Protein AF-A0A7X9DUW6-F1 (afdb_monomer_lite)

pLDDT: mean 82.71, std 15.75, range [26.09, 98.31]

Sequence (695 aa):
MRAHLHKRGRRALSWASCCALLALVACGDELPPGLGTDLGFSAIVFAQRAAPTHAGDLSGAVRFFPGGNVVLLDPAAPAGRKISLTGMTAGDVQGLSVAPDGASVIAAVRTSPDDRFHLIEVRLEEEAGPCFLENGDLGPACRQLSFGPADDVEPFFLPDGRVAFTRLDPDGPMDARGRGLARRLWAVELDGTGAALLDVEPSHVLGASQLPDGRVFAVRWMEAGTGMVYRPVLLDPMGVAGVVADGPAASEDSVPLGPTQADDGRRVAACIPAFLAFGAGTACQRTSEGVWRGVVAGLPEGYGCSPEGRLRDPVPIKDGRLLAAYARVPNGCMNATDEALAKPVDFSLAVIDPASGERVPLGNTPGLADVVPWPVAPRSLLGPGVSLPPRPEGSCAEGGVLFEGFVGAKALTQGAVRLRVLAALSGGDAPWRVELGAASGAAICAGDSDGNGAPDTYEVPVYADGSFRFRAPADTPLRLQILDRYGAALAADPWWRGGPACSVRQCAGCHANDGQPSGLDGSQAYAAPEGRLDAPAAGRRSFDYVRDIQPILNRSCVASGCHDSATRAGAYVDLSGNLTGLDLTGVAAGISSRSYQTLLWVDALRDPQSGRVRQSRAAFVVPGWAARSRLMQKLGAPCRFDCAGQSAWAPWGMAGASRHPEDRGGAFSLSDDERQRILEWLETGAPFVKPGAAP

Structure (mmCIF, N/CA/C/O backbone):
data_AF-A0A7X9DUW6-F1
#
_entry.id   AF-A0A7X9DUW6-F1
#
loop_
_atom_site.group_PDB
_atom_site.id
_atom_site.type_symbol
_atom_site.label_atom_id
_atom_site.label_alt_id
_atom_site.label_comp_id
_atom_site.label_asym_id
_atom_site.label_entity_id
_atom_site.label_seq_id
_atom_site.pdbx_PDB_ins_code
_atom_site.Cartn_x
_atom_site.Cartn_y
_atom_site.Cartn_z
_atom_site.occupancy
_atom_site.B_iso_or_equiv
_atom_site.auth_seq_id
_atom_site.auth_comp_id
_atom_site.auth_asym_id
_atom_site.auth_atom_id
_atom_site.pdbx_PDB_model_num
ATOM 1 N N . MET A 1 1 ? -3.870 78.685 53.089 1.00 42.69 1 MET A N 1
ATOM 2 C CA . MET A 1 1 ? -4.503 77.613 52.292 1.00 42.69 1 MET A CA 1
ATOM 3 C C . MET A 1 1 ? -5.266 76.698 53.239 1.00 42.69 1 MET A C 1
ATOM 5 O O . MET A 1 1 ? -4.658 76.036 54.067 1.00 42.69 1 MET A O 1
ATOM 9 N N . ARG A 1 2 ? -6.598 76.801 53.211 1.00 28.58 2 ARG A N 1
ATOM 10 C CA . ARG A 1 2 ? -7.557 75.934 53.914 1.00 28.58 2 ARG A CA 1
ATOM 11 C C . ARG A 1 2 ? -7.892 74.727 53.024 1.00 28.58 2 ARG A C 1
ATOM 13 O O . ARG A 1 2 ? -7.766 74.854 51.811 1.00 28.58 2 ARG A O 1
ATOM 20 N N . ALA A 1 3 ? -8.442 73.687 53.665 1.00 28.67 3 ALA A N 1
ATOM 21 C CA . ALA A 1 3 ? -9.120 72.501 53.111 1.00 28.67 3 ALA A CA 1
ATOM 22 C C . ALA A 1 3 ? -8.196 71.387 52.574 1.00 28.67 3 ALA A C 1
ATOM 24 O O . ALA A 1 3 ? -7.234 71.677 51.883 1.00 28.67 3 ALA A O 1
ATOM 25 N N . HIS A 1 4 ? -8.419 70.088 52.804 1.00 28.94 4 HIS A N 1
ATOM 26 C CA . HIS A 1 4 ? -9.370 69.310 53.620 1.00 28.94 4 HIS A CA 1
ATOM 27 C C . HIS A 1 4 ? -8.830 67.849 53.635 1.00 28.94 4 HIS A C 1
ATOM 29 O O . HIS A 1 4 ? -8.313 67.409 52.619 1.00 28.94 4 HIS A O 1
ATOM 35 N N . LEU A 1 5 ? -8.714 67.188 54.805 1.00 30.42 5 LEU A N 1
ATOM 36 C CA . LEU A 1 5 ? -9.501 66.008 55.267 1.00 30.42 5 LEU A CA 1
ATOM 37 C C . LEU A 1 5 ? -9.269 64.686 54.470 1.00 30.42 5 LEU A C 1
ATOM 39 O O . LEU A 1 5 ? -9.183 64.712 53.261 1.00 30.42 5 LEU A O 1
ATOM 43 N N . HIS A 1 6 ? -9.190 63.472 55.040 1.00 29.69 6 HIS A N 1
ATOM 44 C CA . HIS A 1 6 ? -9.922 62.939 56.190 1.00 29.69 6 HIS A CA 1
ATOM 45 C C . HIS A 1 6 ? -9.263 61.704 56.857 1.00 29.69 6 HIS A C 1
ATOM 47 O O . HIS A 1 6 ? -8.521 60.929 56.264 1.00 29.69 6 HIS A O 1
ATOM 53 N N . LYS A 1 7 ? -9.640 61.562 58.132 1.00 29.70 7 LYS A N 1
ATOM 54 C CA . LYS A 1 7 ? -9.365 60.567 59.183 1.00 29.70 7 LYS A CA 1
ATOM 55 C C . LYS A 1 7 ? -9.496 59.077 58.806 1.00 29.70 7 LYS A C 1
ATOM 57 O O . LYS A 1 7 ? -10.471 58.664 58.189 1.00 29.70 7 LYS A O 1
ATOM 62 N N . ARG A 1 8 ? -8.597 58.261 59.379 1.00 28.80 8 ARG A N 1
ATOM 63 C CA . ARG A 1 8 ? -8.751 56.808 59.590 1.00 28.80 8 ARG A CA 1
ATOM 64 C C . ARG A 1 8 ? -9.785 56.530 60.689 1.00 28.80 8 ARG A C 1
ATOM 66 O O . ARG A 1 8 ? -9.639 57.026 61.804 1.00 28.80 8 ARG A O 1
ATOM 73 N N . GLY A 1 9 ? -10.782 55.700 60.389 1.00 29.12 9 GLY A N 1
ATOM 74 C CA . GLY A 1 9 ? -11.711 55.116 61.359 1.00 29.12 9 GLY A CA 1
ATOM 75 C C . GLY A 1 9 ? -11.615 53.592 61.333 1.00 29.12 9 GLY A C 1
ATOM 76 O O . GLY A 1 9 ? -11.762 52.982 60.279 1.00 29.12 9 GLY A O 1
ATOM 77 N N . ARG A 1 10 ? -11.355 52.982 62.494 1.00 33.84 10 ARG A N 1
ATOM 78 C CA . ARG A 1 10 ? -11.484 51.537 62.723 1.00 33.84 10 ARG A CA 1
ATOM 79 C C . ARG A 1 10 ? -12.972 51.177 62.775 1.00 33.84 10 ARG A C 1
ATOM 81 O O . ARG A 1 10 ? -13.705 51.775 63.559 1.00 33.84 10 ARG A O 1
ATOM 88 N N . ARG A 1 11 ? -13.401 50.177 62.003 1.00 28.94 11 ARG A N 1
ATOM 89 C CA . ARG A 1 11 ? -14.648 49.436 62.238 1.00 28.94 11 ARG A CA 1
ATOM 90 C C . ARG A 1 11 ? -14.378 47.944 62.093 1.00 28.94 11 ARG A C 1
ATOM 92 O O . ARG A 1 11 ? -13.804 47.509 61.101 1.00 28.94 11 ARG A O 1
ATOM 99 N N . ALA A 1 12 ? -14.772 47.207 63.125 1.00 34.91 12 ALA A N 1
ATOM 100 C CA . ALA A 1 12 ? -14.890 45.762 63.123 1.00 34.91 12 ALA A CA 1
ATOM 101 C C . ALA A 1 12 ? -15.954 45.347 62.097 1.00 34.91 12 ALA A C 1
ATOM 103 O O . ALA A 1 12 ? -17.032 45.942 62.066 1.00 34.91 12 ALA A O 1
ATOM 104 N N . LEU A 1 13 ? -15.645 44.351 61.265 1.00 29.98 13 LEU A N 1
ATOM 105 C CA . LEU A 1 13 ? -16.622 43.690 60.408 1.00 29.98 13 LEU A CA 1
ATOM 106 C C . LEU A 1 13 ? -16.935 42.311 60.989 1.00 29.98 13 LEU A C 1
ATOM 108 O O . LEU A 1 13 ? -16.104 41.407 60.954 1.00 29.98 13 LEU A O 1
ATOM 112 N N . SER A 1 14 ? -18.158 42.175 61.494 1.00 30.09 14 SER A N 1
ATOM 113 C CA . SER A 1 14 ? -18.871 40.908 61.604 1.00 30.09 14 SER A CA 1
ATOM 114 C C . SER A 1 14 ? -19.158 40.389 60.194 1.00 30.09 14 SER A C 1
ATOM 116 O O . SER A 1 14 ? -19.816 41.074 59.408 1.00 30.09 14 SER A O 1
ATOM 118 N N . TRP A 1 15 ? -18.658 39.201 59.867 1.00 28.78 15 TRP A N 1
ATOM 119 C CA . TRP A 1 15 ? -18.955 38.530 58.605 1.00 28.78 15 TRP A CA 1
ATOM 120 C C . TRP A 1 15 ? -20.340 37.892 58.692 1.00 28.78 15 TRP A C 1
ATOM 122 O O . TRP A 1 15 ? -20.533 36.865 59.336 1.00 28.78 15 TRP A O 1
ATOM 132 N N . ALA A 1 16 ? -21.308 38.565 58.076 1.00 29.28 16 ALA A N 1
ATOM 133 C CA . ALA A 1 16 ? -22.613 38.013 57.767 1.00 29.28 16 ALA A CA 1
ATOM 134 C C . ALA A 1 16 ? -22.521 37.164 56.493 1.00 29.28 16 ALA A C 1
ATOM 136 O O . ALA A 1 16 ? -21.813 37.508 55.545 1.00 29.28 16 ALA A O 1
ATOM 137 N N . SER A 1 17 ? -23.259 36.060 56.518 1.00 35.56 17 SER A N 1
ATOM 138 C CA . SER A 1 17 ? -23.488 35.092 55.456 1.00 35.56 17 SER A CA 1
ATOM 139 C C . SER A 1 17 ? -23.618 35.702 54.062 1.00 35.56 17 SER A C 1
ATOM 141 O O . SER A 1 17 ? -24.492 36.528 53.810 1.00 35.56 17 SER A O 1
ATOM 143 N N . CYS A 1 18 ? -22.826 35.184 53.128 1.00 26.09 18 CYS A N 1
ATOM 144 C CA . CYS A 1 18 ? -23.181 35.161 51.719 1.00 26.09 18 CYS A CA 1
ATOM 145 C C . CYS A 1 18 ? -22.882 33.745 51.219 1.00 26.09 18 CYS A C 1
ATOM 147 O O . CYS A 1 18 ? -21.739 33.398 50.926 1.00 26.09 18 CYS A O 1
ATOM 149 N N . CYS A 1 19 ? -23.910 32.895 51.238 1.00 28.91 19 CYS A N 1
ATOM 150 C CA . CYS A 1 19 ? -23.903 31.589 50.596 1.00 28.91 19 CYS A CA 1
ATOM 151 C C . CYS A 1 19 ? -23.714 31.797 49.089 1.00 28.91 19 CYS A C 1
ATOM 153 O O . CYS A 1 19 ? -24.677 32.033 48.364 1.00 28.91 19 CYS A O 1
ATOM 155 N N . ALA A 1 20 ? -22.472 31.724 48.618 1.00 31.72 20 ALA A N 1
ATOM 156 C CA . ALA A 1 20 ? -22.209 31.451 47.218 1.00 31.72 20 ALA A CA 1
ATOM 157 C C . ALA A 1 20 ? -22.581 29.983 46.977 1.00 31.72 20 ALA A C 1
ATOM 159 O O . ALA A 1 20 ? -21.947 29.081 47.527 1.00 31.72 20 ALA A O 1
ATOM 160 N N . LEU A 1 21 ? -23.641 29.757 46.198 1.00 30.47 21 LEU A N 1
ATOM 161 C CA . LEU A 1 21 ? -23.933 28.463 45.593 1.00 30.47 21 LEU A CA 1
ATOM 162 C C . LEU A 1 21 ? -22.735 28.062 44.720 1.00 30.47 21 LEU A C 1
ATOM 164 O O . LEU A 1 21 ? -22.647 28.418 43.548 1.00 30.47 21 LEU A O 1
ATOM 168 N N . LEU A 1 22 ? -21.804 27.316 45.308 1.00 29.83 22 LEU A N 1
ATOM 169 C CA . LEU A 1 22 ? -20.988 26.359 44.581 1.00 29.83 22 LEU A CA 1
ATOM 170 C C . LEU A 1 22 ? -21.958 25.295 44.071 1.00 29.83 22 LEU A C 1
ATOM 172 O O . LEU A 1 22 ? -22.333 24.382 44.805 1.00 29.83 22 LEU A O 1
ATOM 176 N N . ALA A 1 23 ? -22.401 25.441 42.824 1.00 28.69 23 ALA A N 1
ATOM 177 C CA . ALA A 1 23 ? -22.890 24.307 42.064 1.00 28.69 23 ALA A CA 1
ATOM 178 C C . ALA A 1 23 ? -21.701 23.352 41.902 1.00 28.69 23 ALA A C 1
ATOM 180 O O . ALA A 1 23 ? -20.909 23.459 40.969 1.00 28.69 23 ALA A O 1
ATOM 181 N N . LEU A 1 24 ? -21.532 22.469 42.886 1.00 28.11 24 LEU A N 1
ATOM 182 C CA . LEU A 1 24 ? -20.860 21.198 42.696 1.00 28.11 24 LEU A CA 1
ATOM 183 C C . LEU A 1 24 ? -21.586 20.539 41.526 1.00 28.11 24 LEU A C 1
ATOM 185 O O . LEU A 1 24 ? -22.710 20.064 41.682 1.00 28.11 24 LEU A O 1
ATOM 189 N N . VAL A 1 25 ? -20.978 20.576 40.342 1.00 33.59 25 VAL A N 1
ATOM 190 C CA . VAL A 1 25 ? -21.310 19.623 39.289 1.00 33.59 25 VAL A CA 1
ATOM 191 C C . VAL A 1 25 ? -20.943 18.278 39.892 1.00 33.59 25 VAL A C 1
ATOM 193 O O . VAL A 1 25 ? -19.772 17.912 39.956 1.00 33.59 25 VAL A O 1
ATOM 196 N N . ALA A 1 26 ? -21.934 17.610 40.474 1.00 29.56 26 ALA A N 1
ATOM 197 C CA . ALA A 1 26 ? -21.808 16.217 40.829 1.00 29.56 26 ALA A CA 1
ATOM 198 C C . ALA A 1 26 ? -21.439 15.491 39.533 1.00 29.56 26 ALA A C 1
ATOM 200 O O . ALA A 1 26 ? -22.177 15.578 38.550 1.00 29.56 26 ALA A O 1
ATOM 201 N N . CYS A 1 27 ? -20.282 14.831 39.509 1.00 39.31 27 CYS A N 1
ATOM 202 C CA . CYS A 1 27 ? -20.065 13.745 38.568 1.00 39.31 27 CYS A CA 1
ATOM 203 C C . CYS A 1 27 ? -21.186 12.743 38.854 1.00 39.31 27 CYS A C 1
ATOM 205 O O . CYS A 1 27 ? -21.169 12.098 39.897 1.00 39.31 27 CYS A O 1
ATOM 207 N N . GLY A 1 28 ? -22.228 12.734 38.026 1.00 41.47 28 GLY A N 1
ATOM 208 C CA . GLY A 1 28 ? -23.292 11.751 38.150 1.00 41.47 28 GLY A CA 1
ATOM 209 C C . GLY A 1 28 ? -22.724 10.371 37.841 1.00 41.47 28 GLY A C 1
ATOM 210 O O . GLY A 1 28 ? -21.980 10.220 36.874 1.00 41.47 28 GLY A O 1
ATOM 211 N N . ASP A 1 29 ? -23.083 9.381 38.656 1.00 54.22 29 ASP A N 1
ATOM 212 C CA . ASP A 1 29 ? -22.758 7.965 38.426 1.00 54.22 29 ASP A CA 1
ATOM 213 C C . ASP A 1 29 ? -23.532 7.378 37.225 1.00 54.22 29 ASP A C 1
ATOM 215 O O . ASP A 1 29 ? -23.241 6.284 36.745 1.00 54.22 29 ASP A O 1
ATOM 219 N N . GLU A 1 30 ? -24.509 8.126 36.709 1.00 58.81 30 GLU A N 1
ATOM 220 C CA . GLU A 1 30 ? -25.360 7.768 35.580 1.00 58.81 30 GLU A CA 1
ATOM 221 C C . GLU A 1 30 ? -25.020 8.604 34.339 1.00 58.81 30 GLU A C 1
ATOM 223 O O . GLU A 1 30 ? -24.524 9.731 34.423 1.00 58.81 30 GLU A O 1
ATOM 228 N N . LEU A 1 31 ? -25.335 8.060 33.160 1.00 59.09 31 LEU A N 1
ATOM 229 C CA . LEU A 1 31 ? -25.346 8.842 31.926 1.00 59.09 31 LEU A CA 1
ATOM 230 C C . LEU A 1 31 ? -26.280 10.063 32.095 1.00 59.09 31 LEU A C 1
ATOM 232 O O . LEU A 1 31 ? -27.365 9.913 32.662 1.00 59.09 31 LEU A O 1
ATOM 236 N N . PRO A 1 32 ? -25.915 11.260 31.595 1.00 51.81 32 PRO A N 1
ATOM 237 C CA . PRO A 1 32 ? -26.764 12.444 31.687 1.00 51.81 32 PRO A CA 1
ATOM 238 C C . PRO A 1 32 ? -28.197 12.189 31.179 1.00 51.81 32 PRO A C 1
ATOM 240 O O . PRO A 1 32 ? -28.388 11.389 30.254 1.00 51.81 32 PRO A O 1
ATOM 243 N N . PRO A 1 33 ? -29.220 12.881 31.717 1.00 46.47 33 PRO A N 1
ATOM 244 C CA . PRO A 1 33 ? -30.593 12.774 31.221 1.00 46.47 33 PRO A CA 1
ATOM 245 C C . PRO A 1 33 ? -30.656 12.998 29.696 1.00 46.47 33 PRO A C 1
ATOM 247 O O . PRO A 1 33 ? -30.226 14.041 29.212 1.00 46.47 33 PRO A O 1
ATOM 250 N N . GLY A 1 34 ? -31.158 12.015 28.934 1.00 50.88 34 GLY A N 1
ATOM 251 C CA . GLY A 1 34 ? -31.133 12.001 27.454 1.00 50.88 34 GLY A CA 1
ATOM 252 C C . GLY A 1 34 ? -30.052 11.107 26.811 1.00 50.88 34 GLY A C 1
ATOM 253 O O . GLY A 1 34 ? -30.045 10.917 25.594 1.00 50.88 34 GLY A O 1
ATOM 254 N N . LEU A 1 35 ? -29.148 10.525 27.607 1.00 55.41 35 LEU A N 1
ATOM 255 C CA . LEU A 1 35 ? -28.247 9.420 27.221 1.00 55.41 35 LEU A CA 1
ATOM 256 C C . LEU A 1 35 ? -28.682 8.068 27.805 1.00 55.41 35 LEU A C 1
ATOM 258 O O . LEU A 1 35 ? -28.217 7.023 27.359 1.00 55.41 35 LEU A O 1
ATOM 262 N N . GLY A 1 36 ? -29.584 8.073 28.788 1.00 49.66 36 GLY A N 1
ATOM 263 C CA . GLY A 1 36 ? -30.102 6.860 29.410 1.00 49.66 36 GLY A CA 1
ATOM 264 C C . GLY A 1 36 ? -31.046 6.083 28.488 1.00 49.66 36 GLY A C 1
ATOM 265 O O . GLY A 1 36 ? -32.127 6.569 28.166 1.00 49.66 36 GLY A O 1
ATOM 266 N N . THR A 1 37 ? -30.655 4.846 28.164 1.00 50.31 37 THR A N 1
ATOM 267 C CA . THR A 1 37 ? -31.440 3.709 27.620 1.00 50.31 37 THR A CA 1
ATOM 268 C C . THR A 1 37 ? -31.508 3.449 26.107 1.00 50.31 37 THR A C 1
ATOM 270 O O . THR A 1 37 ? -31.954 2.362 25.755 1.00 50.31 37 THR A O 1
ATOM 273 N N . ASP A 1 38 ? -31.002 4.308 25.210 1.00 59.09 38 ASP A N 1
ATOM 274 C CA . ASP A 1 38 ? -31.075 4.036 23.748 1.00 59.09 38 ASP A CA 1
ATOM 275 C C . ASP A 1 38 ? -29.754 4.232 22.975 1.00 59.09 38 ASP A C 1
ATOM 277 O O . ASP A 1 38 ? -29.756 4.557 21.790 1.00 59.09 38 ASP A O 1
ATOM 281 N N . LEU A 1 39 ? -28.600 3.995 23.618 1.00 67.38 39 LEU A N 1
ATOM 282 C CA . LEU A 1 39 ? -27.300 3.959 22.919 1.00 67.38 39 LEU A CA 1
ATOM 283 C C . LEU A 1 39 ? -27.208 2.809 21.894 1.00 67.38 39 LEU A C 1
ATOM 285 O O . LEU A 1 39 ? -26.377 2.847 20.989 1.00 67.38 39 LEU A O 1
ATOM 289 N N . GLY A 1 40 ? -28.058 1.786 22.034 1.00 76.00 40 GLY A N 1
ATOM 290 C CA . GLY A 1 40 ? -28.039 0.569 21.217 1.00 76.00 40 GLY A CA 1
ATOM 291 C C . GLY A 1 40 ? -27.075 -0.518 21.711 1.00 76.00 40 GLY A C 1
ATOM 292 O O . GLY A 1 40 ? -27.017 -1.580 21.103 1.00 76.00 40 GLY A O 1
ATOM 293 N N . PHE A 1 41 ? -26.349 -0.285 22.810 1.00 85.12 41 PHE A N 1
ATOM 294 C CA . PHE A 1 41 ? -25.422 -1.232 23.442 1.00 85.12 41 PHE A CA 1
ATOM 295 C C . PHE A 1 41 ? -25.335 -0.981 24.956 1.00 85.12 41 PHE A C 1
ATOM 297 O O . PHE A 1 41 ? -25.620 0.126 25.419 1.00 85.12 41 PHE A O 1
ATOM 304 N N . SER A 1 42 ? -24.936 -1.999 25.727 1.00 86.75 42 SER A N 1
ATOM 305 C CA . SER A 1 42 ? -24.770 -1.911 27.188 1.00 86.75 42 SER A CA 1
ATOM 306 C C . SER A 1 42 ? -23.316 -1.870 27.648 1.00 86.75 42 SER A C 1
ATOM 308 O O . SER A 1 42 ? -23.071 -1.421 28.761 1.00 86.75 42 SER A O 1
ATOM 310 N N . ALA A 1 43 ? -22.364 -2.296 26.815 1.00 91.94 43 ALA A N 1
ATOM 311 C CA . ALA A 1 43 ? -20.942 -2.353 27.145 1.00 91.94 43 ALA A CA 1
ATOM 312 C C . ALA A 1 43 ? -20.067 -1.903 25.963 1.00 91.94 43 ALA A C 1
ATOM 314 O O . ALA A 1 43 ? -20.510 -1.896 24.810 1.00 91.94 43 ALA A O 1
ATOM 315 N N . ILE A 1 44 ? -18.824 -1.515 26.256 1.00 94.44 44 ILE A N 1
ATOM 316 C CA . ILE A 1 44 ? -17.829 -1.084 25.261 1.00 94.44 44 ILE A CA 1
ATOM 317 C C . ILE A 1 44 ? -16.551 -1.891 25.453 1.00 94.44 44 ILE A C 1
ATOM 319 O O . ILE A 1 44 ? -16.037 -1.964 26.566 1.00 94.44 44 ILE A O 1
ATOM 323 N N . VAL A 1 45 ? -15.995 -2.421 24.366 1.00 96.44 45 VAL A N 1
ATOM 324 C CA . VAL A 1 45 ? -14.622 -2.942 24.344 1.00 96.44 45 VAL A CA 1
ATOM 325 C C . VAL A 1 45 ? -13.704 -1.892 23.736 1.00 96.44 45 VAL A C 1
ATOM 327 O O . VAL A 1 45 ? -14.062 -1.241 22.759 1.00 96.44 45 VAL A O 1
ATOM 330 N N . PHE A 1 46 ? -12.524 -1.700 24.310 1.00 96.81 46 PHE A N 1
ATOM 331 C CA . PHE A 1 46 ? -11.552 -0.718 23.838 1.00 96.81 46 PHE A CA 1
ATOM 332 C C . PHE A 1 46 ? -10.119 -1.173 24.127 1.00 96.81 46 PHE A C 1
ATOM 334 O O . PHE A 1 46 ? -9.870 -2.056 24.953 1.00 96.81 46 PHE A O 1
ATOM 341 N N . ALA A 1 47 ? -9.168 -0.578 23.412 1.00 95.50 47 ALA A N 1
ATOM 342 C CA . ALA A 1 47 ? -7.750 -0.777 23.648 1.00 95.50 47 ALA A CA 1
ATOM 343 C C . ALA A 1 47 ? -7.278 0.262 24.664 1.00 95.50 47 ALA A C 1
ATOM 345 O O . ALA A 1 47 ? -7.367 1.465 24.427 1.00 95.50 47 ALA A O 1
ATOM 346 N N . GLN A 1 48 ? -6.746 -0.198 25.787 1.00 93.75 48 GLN A N 1
ATOM 347 C CA . GLN A 1 48 ? -6.042 0.651 26.733 1.00 93.75 48 GLN A CA 1
ATOM 348 C C . GLN A 1 48 ? -4.546 0.542 26.463 1.00 93.75 48 GLN A C 1
ATOM 350 O O . GLN A 1 48 ? -4.037 -0.561 26.287 1.00 93.75 48 GLN A O 1
ATOM 355 N N . ARG A 1 49 ? -3.831 1.664 26.405 1.00 91.44 49 ARG A N 1
ATOM 356 C CA . ARG A 1 49 ? -2.399 1.708 26.067 1.00 91.44 49 ARG A CA 1
ATOM 357 C C . ARG A 1 49 ? -1.667 2.682 26.969 1.00 91.44 49 ARG A C 1
ATOM 359 O O . ARG A 1 49 ? -2.272 3.650 27.412 1.00 91.44 49 ARG A O 1
ATOM 366 N N . ALA A 1 50 ? -0.370 2.499 27.205 1.00 86.38 50 ALA A N 1
ATOM 367 C CA . ALA A 1 50 ? 0.400 3.532 27.897 1.00 86.38 50 ALA A CA 1
ATOM 368 C C . ALA A 1 50 ? 0.334 4.848 27.107 1.00 86.38 50 ALA A C 1
ATOM 370 O O . ALA A 1 50 ? 0.578 4.846 25.899 1.00 86.38 50 ALA A O 1
ATOM 371 N N . ALA A 1 51 ? -0.049 5.945 27.776 1.00 74.56 51 ALA A N 1
ATOM 372 C CA . ALA A 1 51 ? -0.331 7.214 27.114 1.00 74.56 51 ALA A CA 1
ATOM 373 C C . ALA A 1 51 ? 0.913 7.685 26.343 1.00 74.56 51 ALA A C 1
ATOM 375 O O . ALA A 1 51 ? 1.935 8.022 26.956 1.00 74.56 51 ALA A O 1
ATOM 376 N N . PRO A 1 52 ? 0.873 7.689 25.000 1.00 68.00 52 PRO A N 1
ATOM 377 C CA . PRO A 1 52 ? 2.037 8.064 24.226 1.00 68.00 52 PRO A CA 1
ATOM 378 C C . PRO A 1 52 ? 2.306 9.562 24.400 1.00 68.00 52 PRO A C 1
ATOM 380 O O . PRO A 1 52 ? 1.400 10.378 24.588 1.00 68.00 52 PRO A O 1
ATOM 383 N N . THR A 1 53 ? 3.567 9.964 24.247 1.00 56.53 53 THR A N 1
ATOM 384 C CA . THR A 1 53 ? 3.940 11.388 24.196 1.00 56.53 53 THR A CA 1
ATOM 385 C C . THR A 1 53 ? 3.302 12.129 23.014 1.00 56.53 53 THR A C 1
ATOM 387 O O . THR A 1 53 ? 3.399 13.351 22.947 1.00 56.53 53 THR A O 1
ATOM 390 N N . HIS A 1 54 ? 2.676 11.409 22.073 1.00 69.50 54 HIS A N 1
ATOM 391 C CA . HIS A 1 54 ? 2.074 11.927 20.844 1.00 69.50 54 HIS A CA 1
ATOM 392 C C . HIS A 1 54 ? 0.860 11.085 20.440 1.00 69.50 54 HIS A C 1
ATOM 394 O O . HIS A 1 54 ? 0.837 9.889 20.698 1.00 69.50 54 HIS A O 1
ATOM 400 N N . ALA A 1 55 ? -0.093 11.640 19.687 1.00 64.62 55 ALA A N 1
ATOM 401 C CA . ALA A 1 55 ? -1.295 10.912 19.251 1.00 64.62 55 ALA A CA 1
ATOM 402 C C . ALA A 1 55 ? -1.073 9.833 18.156 1.00 64.62 55 ALA A C 1
ATOM 404 O O . ALA A 1 55 ? -2.038 9.414 17.515 1.00 64.62 55 ALA A O 1
ATOM 405 N N . GLY A 1 56 ? 0.173 9.381 17.956 1.00 73.44 56 GLY A N 1
ATOM 406 C CA . GLY A 1 56 ? 0.574 8.279 17.072 1.00 73.44 56 GLY A CA 1
ATOM 407 C C . GLY A 1 56 ? 0.972 8.708 15.655 1.00 73.44 56 GLY A C 1
ATOM 408 O O . GLY A 1 56 ? 0.183 9.345 14.968 1.00 73.44 56 GLY A O 1
ATOM 409 N N . ASP A 1 57 ? 2.171 8.310 15.217 1.00 77.31 57 ASP A N 1
ATOM 410 C CA . ASP A 1 57 ? 2.629 8.399 13.821 1.00 77.31 57 ASP A CA 1
ATOM 411 C C . ASP A 1 57 ? 2.177 7.143 13.064 1.00 77.31 57 ASP A C 1
ATOM 413 O O . ASP A 1 57 ? 2.552 6.020 13.418 1.00 77.31 57 ASP A O 1
ATOM 417 N N . LEU A 1 58 ? 1.354 7.331 12.032 1.00 79.25 58 LEU A N 1
ATOM 418 C CA . LEU A 1 58 ? 0.791 6.240 11.234 1.00 79.25 58 LEU A CA 1
ATOM 419 C C . LEU A 1 58 ? 1.629 5.915 9.991 1.00 79.25 58 LEU A C 1
ATOM 421 O O . LEU A 1 58 ? 1.269 5.023 9.236 1.00 79.25 58 LEU A O 1
ATOM 425 N N . SER A 1 59 ? 2.736 6.616 9.762 1.00 73.62 59 SER A N 1
ATOM 426 C CA . SER A 1 59 ? 3.629 6.378 8.623 1.00 73.62 59 SER A CA 1
ATOM 427 C C . SER A 1 59 ? 4.932 5.668 9.005 1.00 73.62 59 SER A C 1
ATOM 429 O O . SER A 1 59 ? 5.587 5.080 8.146 1.00 73.62 59 SER A O 1
ATOM 431 N N . GLY A 1 60 ? 5.312 5.714 10.286 1.00 74.69 60 GLY A N 1
ATOM 432 C CA . GLY A 1 60 ? 6.521 5.085 10.818 1.00 74.69 60 GLY A CA 1
ATOM 433 C C . GLY A 1 60 ? 6.375 3.600 11.168 1.00 74.69 60 GLY A C 1
ATOM 434 O O . GLY A 1 60 ? 5.378 2.947 10.859 1.00 74.69 60 GLY A O 1
ATOM 435 N N . ALA A 1 61 ? 7.383 3.052 11.851 1.00 79.19 61 ALA A N 1
ATOM 436 C CA . ALA A 1 61 ? 7.323 1.698 12.405 1.00 79.19 61 ALA A CA 1
ATOM 437 C C . ALA A 1 61 ? 6.206 1.569 13.457 1.00 79.19 61 ALA A C 1
ATOM 439 O O . ALA A 1 61 ? 5.885 2.536 14.157 1.00 79.19 61 ALA A O 1
ATOM 440 N N . VAL A 1 62 ? 5.647 0.364 13.604 1.00 85.12 62 VAL A N 1
ATOM 441 C CA . VAL A 1 62 ? 4.693 0.077 14.682 1.00 85.12 62 VAL A CA 1
ATOM 442 C C . VAL A 1 62 ? 5.422 0.206 16.019 1.00 85.12 62 VAL A C 1
ATOM 444 O O . VAL A 1 62 ? 6.379 -0.512 16.302 1.00 85.12 62 VAL A O 1
ATOM 447 N N . ARG A 1 63 ? 4.991 1.169 16.836 1.00 85.69 63 ARG A N 1
ATOM 448 C CA . ARG A 1 63 ? 5.571 1.413 18.161 1.00 85.69 63 ARG A CA 1
ATOM 449 C C . ARG A 1 63 ? 4.931 0.496 19.196 1.00 85.69 63 ARG A C 1
ATOM 451 O O . ARG A 1 63 ? 3.741 0.201 19.108 1.00 85.69 63 ARG A O 1
ATOM 458 N N . PHE A 1 64 ? 5.733 0.101 20.176 1.00 89.69 64 PHE A N 1
ATOM 459 C CA . PHE A 1 64 ? 5.323 -0.705 21.316 1.00 89.69 64 PHE A CA 1
ATOM 460 C C . PHE A 1 64 ? 5.410 0.126 22.594 1.00 89.69 64 PHE A C 1
ATOM 462 O O . PHE A 1 64 ? 6.465 0.689 22.899 1.00 89.69 64 PHE A O 1
ATOM 469 N N . PHE A 1 65 ? 4.299 0.202 23.320 1.00 88.12 65 PHE A N 1
ATOM 470 C CA . PHE A 1 65 ? 4.178 0.919 24.581 1.00 88.12 65 PHE A CA 1
ATOM 471 C C . PHE A 1 65 ? 3.676 -0.045 25.669 1.00 88.12 65 PHE A C 1
ATOM 473 O O . PHE A 1 65 ? 2.470 -0.280 25.755 1.00 88.12 65 PHE A O 1
ATOM 480 N N . PRO A 1 66 ? 4.574 -0.626 26.488 1.00 89.81 66 PRO A N 1
ATOM 481 C CA . PRO A 1 66 ? 4.199 -1.653 27.455 1.00 89.81 66 PRO A CA 1
ATOM 482 C C . PRO A 1 66 ? 3.215 -1.119 28.506 1.00 89.81 66 PRO A C 1
ATOM 484 O O . PRO A 1 66 ? 3.345 0.014 28.971 1.00 89.81 66 PRO A O 1
ATOM 487 N N . GLY A 1 67 ? 2.264 -1.964 28.904 1.00 88.00 67 GLY A N 1
ATOM 488 C CA . GLY A 1 67 ? 1.197 -1.662 29.868 1.00 88.00 67 GLY A CA 1
ATOM 489 C C . GLY A 1 67 ? -0.210 -1.585 29.260 1.00 88.00 67 GLY A C 1
ATOM 490 O O . GLY A 1 67 ? -1.157 -1.234 29.963 1.00 88.00 67 GLY A O 1
ATOM 491 N N . GLY A 1 68 ? -0.364 -1.894 27.972 1.00 92.31 68 GLY A N 1
ATOM 492 C CA . GLY A 1 68 ? -1.649 -1.938 27.285 1.00 92.31 68 GLY A CA 1
ATOM 493 C C . GLY A 1 68 ? -2.405 -3.261 27.434 1.00 92.31 68 GLY A C 1
ATOM 494 O O . GLY A 1 68 ? -1.816 -4.315 27.667 1.00 92.31 68 GLY A O 1
ATOM 495 N N . ASN A 1 69 ? -3.730 -3.193 27.304 1.00 95.44 69 ASN A N 1
ATOM 496 C CA . ASN A 1 69 ? -4.664 -4.308 27.452 1.00 95.44 69 ASN A CA 1
ATOM 497 C C . ASN A 1 69 ? -5.912 -4.123 26.580 1.00 95.44 69 ASN A C 1
ATOM 499 O O . ASN A 1 69 ? -6.283 -3.000 26.235 1.00 95.44 69 ASN A O 1
ATOM 503 N N . VAL A 1 70 ? -6.594 -5.229 26.278 1.00 97.00 70 VAL A N 1
ATOM 504 C CA . VAL A 1 70 ? -7.982 -5.197 25.800 1.00 97.00 70 VAL A CA 1
ATOM 505 C C . VAL A 1 70 ? -8.886 -5.097 27.025 1.00 97.00 70 VAL A C 1
ATOM 507 O O . VAL A 1 70 ? -8.759 -5.899 27.953 1.00 97.00 70 VAL A O 1
ATOM 510 N N . VAL A 1 71 ? -9.770 -4.100 27.055 1.00 96.25 71 VAL A N 1
ATOM 511 C CA . VAL A 1 71 ? -10.573 -3.767 28.238 1.00 96.25 71 VAL A CA 1
ATOM 512 C C . VAL A 1 71 ? -12.053 -3.686 27.879 1.00 96.25 71 VAL A C 1
ATOM 514 O O . VAL A 1 71 ? -12.417 -3.119 26.851 1.00 96.25 71 VAL A O 1
ATOM 517 N N . LEU A 1 72 ? -12.900 -4.234 28.749 1.00 95.31 72 LEU A N 1
ATOM 518 C CA . LEU A 1 72 ? -14.356 -4.112 28.711 1.00 95.31 72 LEU A CA 1
ATOM 519 C C . LEU A 1 72 ? -14.814 -3.071 29.743 1.00 95.31 72 LEU A C 1
ATOM 521 O O . LEU A 1 72 ? -14.402 -3.133 30.899 1.00 95.31 72 LEU A O 1
ATOM 525 N N . LEU A 1 73 ? -15.661 -2.126 29.338 1.00 93.75 73 LEU A N 1
ATOM 526 C CA . LEU A 1 73 ? -16.385 -1.206 30.218 1.00 93.75 73 LEU A CA 1
ATOM 527 C C . LEU A 1 73 ? -17.851 -1.642 30.297 1.00 93.75 73 LEU A C 1
ATOM 529 O O . LEU A 1 73 ? -18.570 -1.534 29.300 1.00 93.75 73 LEU A O 1
ATOM 533 N N . ASP A 1 74 ? -18.278 -2.105 31.473 1.00 89.75 74 ASP A N 1
ATOM 534 C CA . ASP A 1 74 ? -19.632 -2.620 31.705 1.00 89.75 74 ASP A CA 1
ATOM 535 C C . ASP A 1 74 ? -20.223 -2.130 33.052 1.00 89.75 74 ASP A C 1
ATOM 537 O O . ASP A 1 74 ? -19.626 -2.374 34.109 1.00 89.75 74 ASP A O 1
ATOM 541 N N . PRO A 1 75 ? -21.372 -1.420 33.054 1.00 89.12 75 PRO A N 1
ATOM 542 C CA . PRO A 1 75 ? -22.061 -0.884 31.875 1.00 89.12 75 PRO A CA 1
ATOM 543 C C . PRO A 1 75 ? -21.260 0.243 31.203 1.00 89.12 75 PRO A C 1
ATOM 545 O O . PRO A 1 75 ? -20.358 0.824 31.802 1.00 89.12 75 PRO A O 1
ATOM 548 N N . ALA A 1 76 ? -21.621 0.594 29.969 1.00 88.44 76 ALA A N 1
ATOM 549 C CA . ALA A 1 76 ? -21.058 1.691 29.180 1.00 88.44 76 ALA A CA 1
ATOM 550 C C . ALA A 1 76 ? -21.425 3.076 29.757 1.00 88.44 76 ALA A C 1
ATOM 552 O O . ALA A 1 76 ? -22.192 3.843 29.174 1.00 88.44 76 ALA A O 1
ATOM 553 N N . ALA A 1 77 ? -20.890 3.387 30.933 1.00 86.94 77 ALA A N 1
ATOM 554 C CA . ALA A 1 77 ? -21.189 4.579 31.714 1.00 86.94 77 ALA A CA 1
ATOM 555 C C . ALA A 1 77 ? -19.944 5.047 32.493 1.00 86.94 77 ALA A C 1
ATOM 557 O O . ALA A 1 77 ? -19.046 4.236 32.728 1.00 86.94 77 ALA A O 1
ATOM 558 N N . PRO A 1 78 ? -19.902 6.312 32.962 1.00 86.75 78 PRO A N 1
ATOM 559 C CA . PRO A 1 78 ? -18.784 6.838 33.755 1.00 86.75 78 PRO A CA 1
ATOM 560 C C . PRO A 1 78 ? -18.405 5.980 34.972 1.00 86.75 78 PRO A C 1
ATOM 562 O O . PRO A 1 78 ? -17.226 5.869 35.301 1.00 86.75 78 PRO A O 1
ATOM 565 N N . ALA A 1 79 ? -19.399 5.376 35.632 1.00 84.81 79 ALA A N 1
ATOM 566 C CA . ALA A 1 79 ? -19.223 4.504 36.794 1.00 84.81 79 ALA A CA 1
ATOM 567 C C . ALA A 1 79 ? -19.089 3.007 36.436 1.00 84.81 79 ALA A C 1
ATOM 569 O O . ALA A 1 79 ? -19.079 2.158 37.328 1.00 84.81 79 ALA A O 1
ATOM 570 N N . GLY A 1 80 ? -19.014 2.669 35.145 1.00 88.06 80 GLY A N 1
ATOM 571 C CA . GLY A 1 80 ? -18.878 1.296 34.671 1.00 88.06 80 GLY A CA 1
ATOM 572 C C . GLY A 1 80 ? -17.603 0.618 35.169 1.00 88.06 80 GLY A C 1
ATOM 573 O O . GLY A 1 80 ? -16.554 1.249 35.332 1.00 88.06 80 GLY A O 1
ATOM 574 N N . ARG A 1 81 ? -17.667 -0.699 35.386 1.00 91.31 81 ARG A N 1
ATOM 575 C CA . ARG A 1 81 ? -16.497 -1.496 35.765 1.00 91.31 81 ARG A CA 1
ATOM 576 C C . ARG A 1 81 ? -15.605 -1.672 34.536 1.00 91.31 81 ARG A C 1
ATOM 578 O O . ARG A 1 81 ? -16.052 -2.200 33.524 1.00 91.31 81 ARG A O 1
ATOM 585 N N . LYS A 1 82 ? -14.334 -1.269 34.641 1.00 92.31 82 LYS A N 1
ATOM 586 C CA . LYS A 1 82 ? -13.291 -1.602 33.657 1.00 92.31 82 LYS A CA 1
ATOM 587 C C . LYS A 1 82 ? -12.694 -2.973 33.985 1.00 92.31 82 LYS A C 1
ATOM 589 O O . LYS A 1 82 ? -12.134 -3.154 35.065 1.00 92.31 82 LYS A O 1
ATOM 594 N N . ILE A 1 83 ? -12.801 -3.921 33.060 1.00 92.94 83 ILE A N 1
ATOM 595 C CA . ILE A 1 83 ? -12.338 -5.305 33.201 1.00 92.94 83 ILE A CA 1
ATOM 596 C C . ILE A 1 83 ? -11.249 -5.547 32.156 1.00 92.94 83 ILE A C 1
ATOM 598 O O . ILE A 1 83 ? -11.507 -5.442 30.960 1.00 92.94 83 ILE A O 1
ATOM 602 N N . SER A 1 84 ? -10.026 -5.857 32.593 1.00 93.94 84 SER A N 1
ATOM 603 C CA . SER A 1 84 ? -8.953 -6.253 31.674 1.00 93.94 84 SER A CA 1
ATOM 604 C C . SER A 1 84 ? -9.193 -7.685 31.201 1.00 93.94 84 SER A C 1
ATOM 606 O O . SER A 1 84 ? -9.125 -8.611 32.006 1.00 93.94 84 SER A O 1
ATOM 608 N N . LEU A 1 85 ? -9.472 -7.858 29.909 1.00 95.94 85 LEU A N 1
ATOM 609 C CA . LEU A 1 85 ? -9.745 -9.165 29.306 1.00 95.94 85 LEU A CA 1
ATOM 610 C C . LEU A 1 85 ? -8.456 -9.941 29.016 1.00 95.94 85 LEU A C 1
ATOM 612 O O . LEU A 1 85 ? -8.442 -11.167 29.034 1.00 95.94 85 LEU A O 1
ATOM 616 N N . THR A 1 86 ? -7.356 -9.227 28.769 1.00 95.38 86 THR A N 1
ATOM 617 C CA . THR A 1 86 ? -6.059 -9.839 28.459 1.00 95.38 86 THR A CA 1
ATOM 618 C C . THR A 1 86 ? -5.165 -10.020 29.682 1.00 95.38 86 THR A C 1
ATOM 620 O O . THR A 1 86 ? -4.361 -10.940 29.702 1.00 95.38 86 THR A O 1
ATOM 623 N N . GLY A 1 87 ? -5.272 -9.174 30.712 1.00 92.88 87 GLY A N 1
ATOM 624 C CA . GLY A 1 87 ? -4.446 -9.299 31.923 1.00 92.88 87 GLY A CA 1
ATOM 625 C C . GLY A 1 87 ? -2.928 -9.170 31.695 1.00 92.88 87 GLY A C 1
ATOM 626 O O . GLY A 1 87 ? -2.142 -9.612 32.531 1.00 92.88 87 GLY A O 1
ATOM 627 N N . MET A 1 88 ? -2.496 -8.572 30.581 1.00 92.44 88 MET A N 1
ATOM 628 C CA . MET A 1 88 ? -1.086 -8.375 30.247 1.00 92.44 88 MET A CA 1
ATOM 629 C C . MET A 1 88 ? -0.458 -7.314 31.155 1.00 92.44 88 MET A C 1
ATOM 631 O O . MET A 1 88 ? -1.011 -6.231 31.350 1.00 92.44 88 MET A O 1
ATOM 635 N N . THR A 1 89 ? 0.737 -7.596 31.671 1.00 87.56 89 THR A N 1
ATOM 636 C CA . THR A 1 89 ? 1.493 -6.668 32.532 1.00 87.56 89 THR A CA 1
ATOM 637 C C . THR A 1 89 ? 2.469 -5.798 31.744 1.00 87.56 89 THR A C 1
ATOM 639 O O . THR A 1 89 ? 2.643 -4.623 32.059 1.00 87.56 89 THR A O 1
ATOM 642 N N . ALA A 1 90 ? 3.084 -6.363 30.705 1.00 88.19 90 ALA A N 1
ATOM 643 C CA . ALA A 1 90 ? 4.041 -5.688 29.833 1.00 88.19 90 ALA A CA 1
ATOM 644 C C . ALA A 1 90 ? 3.556 -5.586 28.381 1.00 88.19 90 ALA A C 1
ATOM 646 O O . ALA A 1 90 ? 4.335 -5.185 27.527 1.00 88.19 90 ALA A O 1
ATOM 647 N N . GLY A 1 91 ? 2.300 -5.941 28.095 1.00 92.75 91 GLY A N 1
ATOM 648 C CA . GLY A 1 91 ? 1.786 -5.994 26.728 1.00 92.75 91 GLY A CA 1
ATOM 649 C C . GLY A 1 91 ? 1.403 -4.633 26.140 1.00 92.75 91 GLY A C 1
ATOM 650 O O . GLY A 1 91 ? 1.455 -3.618 26.825 1.00 92.75 91 GLY A O 1
ATOM 651 N N . ASP A 1 92 ? 1.011 -4.608 24.872 1.00 95.31 92 ASP A N 1
ATOM 652 C CA . ASP A 1 92 ? 0.418 -3.458 24.175 1.00 95.31 92 ASP A CA 1
ATOM 653 C C . ASP A 1 92 ? -0.632 -3.958 23.170 1.00 95.31 92 ASP A C 1
ATOM 655 O O . ASP A 1 92 ? -0.621 -5.130 22.786 1.00 95.31 92 ASP A O 1
ATOM 659 N N . VAL A 1 93 ? -1.521 -3.065 22.729 1.00 95.50 93 VAL A N 1
ATOM 660 C CA . VAL A 1 93 ? -2.607 -3.361 21.784 1.00 95.50 93 VAL A CA 1
ATOM 661 C C . VAL A 1 93 ? -2.588 -2.365 20.622 1.00 95.50 93 VAL A C 1
ATOM 663 O O . VAL A 1 93 ? -2.574 -1.155 20.835 1.00 95.50 93 VAL A O 1
ATOM 666 N N . GLN A 1 94 ? -2.619 -2.851 19.380 1.00 92.69 94 GLN A N 1
ATOM 667 C CA . GLN A 1 94 ? -2.607 -2.033 18.156 1.00 92.69 94 GLN A CA 1
ATOM 668 C C . GLN A 1 94 ? -3.848 -2.292 17.292 1.00 92.69 94 GLN A C 1
ATOM 670 O O . GLN A 1 94 ? -3.774 -2.814 16.180 1.00 92.69 94 GLN A O 1
ATOM 675 N N . GLY A 1 95 ? -5.004 -1.890 17.815 1.00 92.94 95 GLY A N 1
ATOM 676 C CA . GLY A 1 95 ? -6.294 -2.032 17.143 1.00 92.94 95 GLY A CA 1
ATOM 677 C C . GLY A 1 95 ? -7.058 -3.285 17.563 1.00 92.94 95 GLY A C 1
ATOM 678 O O . GLY A 1 95 ? -6.479 -4.280 18.004 1.00 92.94 95 GLY A O 1
ATOM 679 N N . LEU A 1 96 ? -8.381 -3.198 17.439 1.00 96.69 96 LEU A N 1
ATOM 680 C CA . LEU A 1 96 ? -9.317 -4.277 17.724 1.00 96.69 96 LEU A CA 1
ATOM 681 C C . LEU A 1 96 ? -10.621 -4.093 16.940 1.00 96.69 96 LEU A C 1
ATOM 683 O O . LEU A 1 96 ? -10.920 -2.990 16.475 1.00 96.69 96 LEU A O 1
ATOM 687 N N . SER A 1 97 ? -11.414 -5.159 16.845 1.00 95.19 97 SER A N 1
ATOM 688 C CA . SER A 1 97 ? -12.766 -5.131 16.283 1.00 95.19 97 SER A CA 1
ATOM 689 C C . SER A 1 97 ? -13.653 -6.180 16.951 1.00 95.19 97 SER A C 1
ATOM 691 O O . SER A 1 97 ? -13.230 -7.314 17.166 1.00 95.19 97 SER A O 1
ATOM 693 N N . VAL A 1 98 ? -14.892 -5.812 17.282 1.00 95.50 98 VAL A N 1
ATOM 694 C CA . VAL A 1 98 ? -15.877 -6.737 17.865 1.00 95.50 98 VAL A CA 1
ATOM 695 C C . VAL A 1 98 ? -16.485 -7.624 16.773 1.00 95.50 98 VAL A C 1
ATOM 697 O O . VAL A 1 98 ? -16.789 -7.153 15.662 1.00 95.50 98 VAL A O 1
ATOM 700 N N . ALA A 1 99 ? -16.647 -8.908 17.099 1.00 95.12 99 ALA A N 1
ATOM 701 C CA . ALA A 1 99 ? -17.246 -9.916 16.236 1.00 95.12 99 ALA A CA 1
ATOM 702 C C . ALA A 1 99 ? -18.694 -9.563 15.863 1.00 95.12 99 ALA A C 1
ATOM 704 O O . ALA A 1 99 ? -19.386 -8.900 16.636 1.00 95.12 99 ALA A O 1
ATOM 705 N N . PRO A 1 100 ? -19.185 -9.982 14.682 1.00 93.81 100 PRO A N 1
ATOM 706 C CA . PRO A 1 100 ? -20.539 -9.646 14.233 1.00 93.81 100 PRO A CA 1
ATOM 707 C C . PRO A 1 100 ? -21.659 -10.116 15.169 1.00 93.81 100 PRO A C 1
ATOM 709 O O . PRO A 1 100 ? -22.728 -9.514 15.185 1.00 93.81 100 PRO A O 1
ATOM 712 N N . ASP A 1 101 ? -21.431 -11.171 15.947 1.00 93.38 101 ASP A N 1
ATOM 713 C CA . ASP A 1 101 ? -22.372 -11.685 16.947 1.00 93.38 101 ASP A CA 1
ATOM 714 C C . ASP A 1 101 ? -22.283 -10.966 18.307 1.00 93.38 101 ASP A C 1
ATOM 716 O O . ASP A 1 101 ? -23.163 -11.139 19.147 1.00 93.38 101 ASP A O 1
ATOM 720 N N . GLY A 1 102 ? -21.254 -10.139 18.518 1.00 93.56 102 GLY A N 1
ATOM 721 C CA . GLY A 1 102 ? -20.986 -9.455 19.778 1.00 93.56 102 GLY A CA 1
ATOM 722 C C . GLY A 1 102 ? -20.414 -10.344 20.888 1.00 93.56 102 GLY A C 1
ATOM 723 O O . GLY A 1 102 ? -20.381 -9.893 22.029 1.00 93.56 102 GLY A O 1
ATOM 724 N N . ALA A 1 103 ? -19.977 -11.576 20.597 1.00 94.06 103 ALA A N 1
ATOM 725 C CA . ALA A 1 103 ? -19.518 -12.537 21.610 1.00 94.06 103 ALA A CA 1
ATOM 726 C C . ALA A 1 103 ? -17.991 -12.536 21.833 1.00 94.06 103 ALA A C 1
ATOM 728 O O . ALA A 1 103 ? -17.507 -12.934 22.898 1.00 94.06 103 ALA A O 1
ATOM 729 N N . SER A 1 104 ? -17.217 -12.083 20.845 1.00 96.19 104 SER A N 1
ATOM 730 C CA . SER A 1 104 ? -15.755 -11.998 20.915 1.00 96.19 104 SER A CA 1
ATOM 731 C C . SER A 1 104 ? -15.220 -10.692 20.322 1.00 96.19 104 SER A C 1
ATOM 733 O O . SER A 1 104 ? -15.932 -9.912 19.682 1.00 96.19 104 SER A O 1
ATOM 735 N N . VAL A 1 105 ? -13.938 -10.433 20.556 1.00 97.50 105 VAL A N 1
ATOM 736 C CA . VAL A 1 105 ? -13.174 -9.341 19.951 1.00 97.50 105 VAL A CA 1
ATOM 737 C C . VAL A 1 105 ? -11.887 -9.904 19.363 1.00 97.50 105 VAL A C 1
ATOM 739 O O . VAL A 1 105 ? -11.214 -10.713 19.995 1.00 97.50 105 VAL A O 1
ATOM 742 N N . ILE A 1 106 ? -11.522 -9.463 18.164 1.00 98.06 106 ILE A N 1
ATOM 743 C CA . ILE A 1 106 ? -10.175 -9.674 17.627 1.00 98.06 106 ILE A CA 1
ATOM 744 C C . ILE A 1 106 ? -9.312 -8.471 17.967 1.00 98.06 106 ILE A C 1
ATOM 746 O O . ILE A 1 106 ? -9.759 -7.332 17.836 1.00 98.06 106 ILE A O 1
ATOM 750 N N . ALA A 1 107 ? -8.082 -8.711 18.402 1.00 98.19 107 ALA A N 1
ATOM 751 C CA . ALA A 1 107 ? -7.145 -7.667 18.787 1.00 98.19 107 ALA A CA 1
ATOM 752 C C . ALA A 1 107 ? -5.731 -8.015 18.325 1.00 98.19 107 ALA A C 1
ATOM 754 O O . ALA A 1 107 ? -5.328 -9.177 18.346 1.00 98.19 107 ALA A O 1
ATOM 755 N N . ALA A 1 108 ? -4.972 -6.993 17.940 1.00 97.94 108 ALA A N 1
ATOM 756 C CA . ALA A 1 108 ? -3.540 -7.120 17.720 1.00 97.94 108 ALA A CA 1
ATOM 757 C C . ALA A 1 108 ? -2.809 -6.842 19.031 1.00 97.94 108 ALA A C 1
ATOM 759 O O . ALA A 1 108 ? -2.836 -5.710 19.519 1.00 97.94 108 ALA A O 1
ATOM 760 N N . VAL A 1 109 ? -2.160 -7.854 19.597 1.00 97.44 109 VAL A N 1
ATOM 761 C CA . VAL A 1 109 ? -1.461 -7.764 20.880 1.00 97.44 109 VAL A CA 1
ATOM 762 C C . VAL A 1 109 ? 0.018 -8.062 20.711 1.00 97.44 109 VAL A C 1
ATOM 764 O O . VAL A 1 109 ? 0.410 -8.890 19.896 1.00 97.44 109 VAL A O 1
ATOM 767 N N . ARG A 1 110 ? 0.847 -7.402 21.511 1.00 95.25 110 ARG A N 1
ATOM 768 C CA . ARG A 1 110 ? 2.260 -7.747 21.683 1.00 95.25 110 ARG A CA 1
ATOM 769 C C . ARG A 1 110 ? 2.511 -7.919 23.163 1.00 95.25 110 ARG A C 1
ATOM 771 O O . ARG A 1 110 ? 2.194 -7.012 23.924 1.00 95.25 110 ARG A O 1
ATOM 778 N N . THR A 1 111 ? 3.060 -9.053 23.578 1.00 92.62 111 THR A N 1
ATOM 779 C CA . THR A 1 111 ? 3.180 -9.391 25.008 1.00 92.62 111 THR A CA 1
ATOM 780 C C . THR A 1 111 ? 4.499 -8.930 25.630 1.00 92.62 111 THR A C 1
ATOM 782 O O . THR A 1 111 ? 4.578 -8.754 26.847 1.00 92.62 111 THR A O 1
ATOM 785 N N . SER A 1 112 ? 5.534 -8.700 24.810 1.00 89.31 112 SER A N 1
ATOM 786 C CA . SER A 1 112 ? 6.868 -8.311 25.273 1.00 89.31 112 SER A CA 1
ATOM 787 C C . SER A 1 112 ? 7.656 -7.469 24.249 1.00 89.31 112 SER A C 1
ATOM 789 O O . SER A 1 112 ? 7.327 -7.462 23.057 1.00 89.31 112 SER A O 1
ATOM 791 N N . PRO A 1 113 ? 8.736 -6.778 24.674 1.00 87.06 113 PRO A N 1
ATOM 792 C CA . PRO A 1 113 ? 9.602 -6.013 23.777 1.00 87.06 113 PRO A CA 1
ATOM 793 C C . PRO A 1 113 ? 10.325 -6.839 22.708 1.00 87.06 113 PRO A C 1
ATOM 795 O O . PRO A 1 113 ? 10.710 -6.255 21.701 1.00 87.06 113 PRO A O 1
ATOM 798 N N . ASP A 1 114 ? 10.504 -8.147 22.892 1.00 87.94 114 ASP A N 1
ATOM 799 C CA . ASP A 1 114 ? 11.227 -9.013 21.944 1.00 87.94 114 ASP A CA 1
ATOM 800 C C . ASP A 1 114 ? 10.290 -9.731 20.956 1.00 87.94 114 ASP A C 1
ATOM 802 O O . ASP A 1 114 ? 10.741 -10.362 20.004 1.00 87.94 114 ASP A O 1
ATOM 806 N N . ASP A 1 115 ? 8.981 -9.600 21.170 1.00 89.81 115 ASP A N 1
ATOM 807 C CA . ASP A 1 115 ? 7.924 -10.218 20.368 1.00 89.81 115 ASP A CA 1
ATOM 808 C C . ASP A 1 115 ? 7.450 -9.293 19.227 1.00 89.81 115 ASP A C 1
ATOM 810 O O . ASP A 1 115 ? 7.972 -8.186 19.045 1.00 89.81 115 ASP A O 1
ATOM 814 N N . ARG A 1 116 ? 6.444 -9.713 18.460 1.00 94.06 116 ARG A N 1
ATOM 815 C CA . ARG A 1 116 ? 5.745 -8.906 17.448 1.00 94.06 116 ARG A CA 1
ATOM 816 C C . ARG A 1 116 ? 4.281 -8.703 17.817 1.00 94.06 116 ARG A C 1
ATOM 818 O O . ARG A 1 116 ? 3.771 -9.313 18.752 1.00 94.06 116 ARG A O 1
ATOM 825 N N . PHE A 1 117 ? 3.612 -7.786 17.120 1.00 96.88 117 PHE A N 1
ATOM 826 C CA . PHE A 1 117 ? 2.156 -7.714 17.196 1.00 96.88 117 PHE A CA 1
ATOM 827 C C . PHE A 1 117 ? 1.537 -8.901 16.455 1.00 96.88 117 PHE A C 1
ATOM 829 O O . PHE A 1 117 ? 1.760 -9.079 15.258 1.00 96.88 117 PHE A O 1
ATOM 836 N N . HIS A 1 118 ? 0.753 -9.697 17.177 1.00 97.06 118 HIS A N 1
ATOM 837 C CA . HIS A 1 118 ? 0.026 -10.849 16.662 1.00 97.06 118 HIS A CA 1
ATOM 838 C C . HIS A 1 118 ? -1.464 -10.715 16.923 1.00 97.06 118 HIS A C 1
ATOM 840 O O . HIS A 1 118 ? -1.900 -10.116 17.908 1.00 97.06 118 HIS A O 1
ATOM 846 N N . LEU A 1 119 ? -2.257 -11.297 16.030 1.00 98.31 119 LEU A N 1
ATOM 847 C CA . LEU A 1 119 ? -3.701 -11.302 16.164 1.00 98.31 119 LEU A CA 1
ATOM 848 C C . LEU A 1 119 ? -4.141 -12.410 17.115 1.00 98.31 119 LEU A C 1
ATOM 850 O O . LEU A 1 119 ? -3.755 -13.571 16.955 1.00 98.31 119 LEU A O 1
ATOM 854 N N . ILE A 1 120 ? -5.003 -12.049 18.057 1.00 97.81 120 ILE A N 1
ATOM 855 C CA . ILE A 1 120 ? -5.734 -12.986 18.903 1.00 97.81 120 ILE A CA 1
ATOM 856 C C . ILE A 1 120 ? -7.229 -12.686 18.846 1.00 97.81 120 ILE A C 1
ATOM 858 O O . ILE A 1 120 ? -7.643 -11.543 18.654 1.00 97.81 120 ILE A O 1
ATOM 862 N N . GLU A 1 121 ? -8.038 -13.712 19.048 1.00 97.62 121 GLU A N 1
ATOM 863 C CA . GLU A 1 121 ? -9.440 -13.581 19.421 1.00 97.62 121 GLU A CA 1
ATOM 864 C C . GLU A 1 121 ? -9.569 -13.715 20.940 1.00 97.62 121 GLU A C 1
ATOM 866 O O . GLU A 1 121 ? -8.945 -14.594 21.531 1.00 97.62 121 GLU A O 1
ATOM 871 N N . VAL A 1 122 ? -10.394 -12.867 21.553 1.00 97.56 122 VAL A N 1
ATOM 872 C CA . VAL A 1 122 ? -10.685 -12.822 22.989 1.00 97.56 122 VAL A CA 1
ATOM 873 C C . VAL A 1 122 ? -12.195 -12.947 23.182 1.00 97.56 122 VAL A C 1
ATOM 875 O O . VAL A 1 122 ? -12.960 -12.159 22.622 1.00 97.56 122 VAL A O 1
ATOM 878 N N . ARG A 1 123 ? -12.649 -13.925 23.970 1.00 96.38 123 ARG A N 1
ATOM 879 C CA . ARG A 1 123 ? -14.070 -14.056 24.338 1.00 96.38 123 ARG A CA 1
ATOM 880 C C . ARG A 1 123 ? -14.472 -12.972 25.337 1.00 96.38 123 ARG A C 1
ATOM 882 O O . ARG A 1 123 ? -13.680 -12.615 26.204 1.00 96.38 123 ARG A O 1
ATOM 889 N N . LEU A 1 124 ? -15.702 -12.471 25.225 1.00 93.38 124 LEU A N 1
ATOM 890 C CA . LEU A 1 124 ? -16.218 -11.423 26.117 1.00 93.38 124 LEU A CA 1
ATOM 891 C C . LEU A 1 124 ? -16.952 -11.968 27.354 1.00 93.38 124 LEU A C 1
ATOM 893 O O . LEU A 1 124 ? -17.265 -11.200 28.258 1.00 93.38 124 LEU A O 1
ATOM 897 N N . GLU A 1 125 ? -17.220 -13.273 27.409 1.00 85.31 125 GLU A N 1
ATOM 898 C CA . GLU A 1 125 ? -17.848 -13.936 28.560 1.00 85.31 125 GLU A CA 1
ATOM 899 C C . GLU A 1 125 ? -16.900 -13.954 29.777 1.00 85.31 125 GLU A C 1
ATOM 901 O O . GLU A 1 125 ? -15.746 -14.372 29.662 1.00 85.31 125 GLU A O 1
ATOM 906 N N . GLU A 1 126 ? -17.381 -13.543 30.958 1.00 71.62 126 GLU A N 1
ATOM 907 C CA . GLU A 1 126 ? -16.565 -13.453 32.186 1.00 71.62 126 GLU A CA 1
ATOM 908 C C . GLU A 1 126 ? -16.096 -14.846 32.663 1.00 71.62 126 GLU A C 1
ATOM 910 O O . GLU A 1 126 ? -15.006 -14.988 33.220 1.00 71.62 126 GLU A O 1
ATOM 915 N N . GLU A 1 127 ? -16.860 -15.906 32.376 1.00 83.12 127 GLU A N 1
ATOM 916 C CA . GLU A 1 127 ? -16.531 -17.297 32.716 1.00 83.12 127 GLU A CA 1
ATOM 917 C C . GLU A 1 127 ? -15.566 -17.984 31.732 1.00 83.12 127 GLU A C 1
ATOM 919 O O . GLU A 1 127 ? -15.218 -19.152 31.932 1.00 83.12 127 GLU A O 1
ATOM 924 N N . ALA A 1 128 ? -15.092 -17.293 30.687 1.00 86.00 128 ALA A N 1
ATOM 925 C CA . ALA A 1 128 ? -14.204 -17.875 29.675 1.00 86.00 128 ALA A CA 1
ATOM 926 C C . ALA A 1 128 ? -12.814 -18.275 30.216 1.00 86.00 128 ALA A C 1
ATOM 928 O O . ALA A 1 128 ? -12.074 -19.002 29.550 1.00 86.00 128 ALA A O 1
ATOM 929 N N . GLY A 1 129 ? -12.463 -17.835 31.429 1.00 90.94 129 GLY A N 1
ATOM 930 C CA . GLY A 1 129 ? -11.155 -18.042 32.047 1.00 90.94 129 GLY A CA 1
ATOM 931 C C . GLY A 1 129 ? -10.128 -16.983 31.624 1.00 90.94 129 GLY A C 1
ATOM 932 O O . GLY A 1 129 ? -10.481 -15.982 31.006 1.00 90.94 129 GLY A O 1
ATOM 933 N N . PRO A 1 130 ? -8.844 -17.146 31.983 1.00 94.31 130 PRO A N 1
ATOM 934 C CA . PRO A 1 130 ? -7.819 -16.169 31.636 1.00 94.31 130 PRO A CA 1
ATOM 935 C C . PRO A 1 130 ? -7.442 -16.241 30.148 1.00 94.31 130 PRO A C 1
ATOM 937 O O . PRO A 1 130 ? -7.388 -17.323 29.560 1.00 94.31 130 PRO A O 1
ATOM 940 N N . CYS A 1 131 ? -7.123 -15.087 29.556 1.00 95.62 131 CYS A N 1
ATOM 941 C CA . CYS A 1 131 ? -6.585 -15.005 28.195 1.00 95.62 131 CYS A CA 1
ATOM 942 C C . CYS A 1 131 ? -5.139 -15.502 28.102 1.00 95.62 131 CYS A C 1
ATOM 944 O O . CYS A 1 131 ? -4.788 -16.180 27.144 1.00 95.62 131 CYS A O 1
ATOM 946 N N . PHE A 1 132 ? -4.319 -15.198 29.110 1.00 94.88 132 PHE A N 1
ATOM 947 C CA . PHE A 1 132 ? -2.944 -15.677 29.233 1.00 94.88 132 PHE A CA 1
ATOM 948 C C . PHE A 1 132 ? -2.769 -16.427 30.552 1.00 94.88 132 PHE A C 1
ATOM 950 O O . PHE A 1 132 ? -3.243 -15.986 31.602 1.00 94.88 132 PHE A O 1
ATOM 957 N N . LEU A 1 133 ? -2.092 -17.567 30.494 1.00 93.19 133 LEU A N 1
ATOM 958 C CA . LEU A 1 133 ? -1.693 -18.355 31.654 1.00 93.19 133 LEU A CA 1
ATOM 959 C C . LEU A 1 133 ? -0.417 -17.772 32.285 1.00 93.19 133 LEU A C 1
ATOM 961 O O . LEU A 1 133 ? 0.295 -16.979 31.672 1.00 93.19 133 LEU A O 1
ATOM 965 N N . GLU A 1 134 ? -0.087 -18.192 33.509 1.00 89.06 134 GLU A N 1
ATOM 966 C CA . GLU A 1 134 ? 1.104 -17.701 34.230 1.00 89.06 134 GLU A CA 1
ATOM 967 C C . GLU A 1 134 ? 2.426 -17.969 33.491 1.00 89.06 134 GLU A C 1
ATOM 969 O O . GLU A 1 134 ? 3.403 -17.248 33.685 1.00 89.06 134 GLU A O 1
ATOM 974 N N . ASN A 1 135 ? 2.465 -18.996 32.640 1.00 88.56 135 ASN A N 1
ATOM 975 C CA . ASN A 1 135 ? 3.629 -19.338 31.826 1.00 88.56 135 ASN A CA 1
ATOM 976 C C . ASN A 1 135 ? 3.728 -18.527 30.516 1.00 88.56 135 ASN A C 1
ATOM 978 O O . ASN A 1 135 ? 4.700 -18.706 29.787 1.00 88.56 135 ASN A O 1
ATOM 982 N N . GLY A 1 136 ? 2.757 -17.653 30.228 1.00 86.44 136 GLY A N 1
ATOM 983 C CA . GLY A 1 136 ? 2.696 -16.833 29.017 1.00 86.44 136 GLY A CA 1
ATOM 984 C C . GLY A 1 136 ? 1.929 -17.456 27.847 1.00 86.44 136 GLY A C 1
ATOM 985 O O . GLY A 1 136 ? 1.701 -16.763 26.858 1.00 86.44 136 GLY A O 1
ATOM 986 N N . ASP A 1 137 ? 1.491 -18.714 27.952 1.00 91.00 137 ASP A N 1
ATOM 987 C CA . ASP A 1 137 ? 0.679 -19.353 26.912 1.00 91.00 137 ASP A CA 1
ATOM 988 C C . ASP A 1 137 ? -0.745 -18.782 26.890 1.00 91.00 137 ASP A C 1
ATOM 990 O O . ASP A 1 137 ? -1.258 -18.294 27.902 1.00 91.00 137 ASP A O 1
ATOM 994 N N . LEU A 1 138 ? -1.422 -18.899 25.745 1.00 94.62 138 LEU A N 1
ATOM 995 C CA . LEU A 1 138 ? -2.839 -18.556 25.658 1.00 94.62 138 LEU A CA 1
ATOM 996 C C . LEU A 1 138 ? -3.691 -19.522 26.490 1.00 94.62 138 LEU A C 1
ATOM 998 O O . LEU A 1 138 ? -3.581 -20.745 26.387 1.00 94.62 138 LEU A O 1
ATOM 1002 N N . GLY A 1 139 ? -4.560 -18.944 27.311 1.00 95.75 139 GLY A N 1
ATOM 1003 C CA . GLY A 1 139 ? -5.578 -19.638 28.081 1.00 95.75 139 GLY A CA 1
ATOM 1004 C C . GLY A 1 139 ? -6.897 -19.801 27.311 1.00 95.75 139 GLY A C 1
ATOM 1005 O O . GLY A 1 139 ? -7.024 -19.369 26.166 1.00 95.75 139 GLY A O 1
ATOM 1006 N N . PRO A 1 140 ? -7.913 -20.423 27.932 1.00 95.62 140 PRO A N 1
ATOM 1007 C CA . PRO A 1 140 ? -9.152 -20.832 27.259 1.00 95.62 140 PRO A CA 1
ATOM 1008 C C . PRO A 1 140 ? -10.013 -19.678 26.720 1.00 95.62 140 PRO A C 1
ATOM 1010 O O . PRO A 1 140 ? -10.833 -19.905 25.826 1.00 95.62 140 PRO A O 1
ATOM 1013 N N . ALA A 1 141 ? -9.831 -18.456 27.227 1.00 96.25 141 ALA A N 1
ATOM 1014 C CA . ALA A 1 141 ? -10.553 -17.284 26.738 1.00 96.25 141 ALA A CA 1
ATOM 1015 C C . ALA A 1 141 ? -10.000 -16.733 25.420 1.00 96.25 141 ALA A C 1
ATOM 1017 O O . ALA A 1 141 ? -10.675 -15.918 24.787 1.00 96.25 141 ALA A O 1
ATOM 1018 N N . CYS A 1 142 ? -8.802 -17.162 25.007 1.00 96.38 142 CYS A N 1
ATOM 1019 C CA . CYS A 1 142 ? -8.109 -16.597 23.862 1.00 96.38 142 CYS A CA 1
ATOM 1020 C C . CYS A 1 142 ? -7.633 -17.638 22.853 1.00 96.38 142 CYS A C 1
ATOM 1022 O O . CYS A 1 142 ? -7.292 -18.771 23.185 1.00 96.38 142 CYS A O 1
ATOM 1024 N N . ARG A 1 143 ? -7.594 -17.225 21.586 1.00 95.12 143 ARG A N 1
ATOM 1025 C CA . ARG A 1 143 ? -7.112 -18.033 20.461 1.00 95.12 143 ARG A CA 1
ATOM 1026 C C . ARG A 1 143 ? -6.189 -17.202 19.580 1.00 95.12 143 ARG A C 1
ATOM 1028 O O . ARG A 1 143 ? -6.539 -16.085 19.221 1.00 95.12 143 ARG A O 1
ATOM 1035 N N . GLN A 1 144 ? -5.039 -17.755 19.200 1.00 95.31 144 GLN A N 1
ATOM 1036 C CA . GLN A 1 144 ? -4.118 -17.106 18.264 1.00 95.31 144 GLN A CA 1
ATOM 1037 C C . GLN A 1 144 ? -4.622 -17.225 16.826 1.00 95.31 144 GLN A C 1
ATOM 1039 O O . GLN A 1 144 ? -5.078 -18.293 16.422 1.00 95.31 144 GLN A O 1
ATOM 1044 N N . LEU A 1 145 ? -4.514 -16.136 16.066 1.00 96.88 145 LEU A N 1
ATOM 1045 C CA . LEU A 1 145 ? -4.943 -16.043 14.668 1.00 96.88 145 LEU A CA 1
ATOM 1046 C C . LEU A 1 145 ? -3.786 -15.741 13.711 1.00 96.88 145 LEU A C 1
ATOM 1048 O O . LEU A 1 145 ? -3.895 -16.014 12.521 1.00 96.88 145 LEU A O 1
ATOM 1052 N N . SER A 1 146 ? -2.681 -15.163 14.190 1.00 96.50 146 SER A N 1
ATOM 1053 C CA . SER A 1 146 ? -1.522 -14.889 13.339 1.00 96.50 146 SER A CA 1
ATOM 1054 C C . SER A 1 146 ? -0.194 -15.231 14.006 1.00 96.50 146 SER A C 1
ATOM 1056 O O . SER A 1 146 ? -0.092 -15.328 15.229 1.00 96.50 146 SER A O 1
ATOM 1058 N N . PHE A 1 147 ? 0.819 -15.472 13.171 1.00 92.19 147 PHE A N 1
ATOM 1059 C CA . PHE A 1 147 ? 2.112 -16.034 13.553 1.00 92.19 147 PHE A CA 1
ATOM 1060 C C . PHE A 1 147 ? 3.229 -15.445 12.682 1.00 92.19 147 PHE A C 1
ATOM 1062 O O . PHE A 1 147 ? 2.977 -14.991 11.564 1.00 92.19 147 PHE A O 1
ATOM 1069 N N . GLY A 1 148 ? 4.475 -15.554 13.146 1.00 91.12 148 GLY A N 1
ATOM 1070 C CA . GLY A 1 148 ? 5.669 -15.275 12.345 1.00 91.12 148 GLY A CA 1
ATOM 1071 C C . GLY A 1 148 ? 6.414 -14.004 12.763 1.00 91.12 148 GLY A C 1
ATOM 1072 O O . GLY A 1 148 ? 6.205 -13.497 13.856 1.00 91.12 148 GLY A O 1
ATOM 1073 N N . PRO A 1 149 ? 7.331 -13.494 11.924 1.00 91.38 149 PRO A N 1
ATOM 1074 C CA . PRO A 1 149 ? 8.212 -12.383 12.291 1.00 91.38 149 PRO A CA 1
ATOM 1075 C C . PRO A 1 149 ? 7.626 -10.991 11.998 1.00 91.38 149 PRO A C 1
ATOM 1077 O O . PRO A 1 149 ? 8.302 -9.988 12.241 1.00 91.38 149 PRO A O 1
ATOM 1080 N N . ALA A 1 150 ? 6.415 -10.925 11.441 1.00 92.75 150 ALA A N 1
ATOM 1081 C CA . ALA A 1 150 ? 5.761 -9.693 11.019 1.00 92.75 150 ALA A CA 1
ATOM 1082 C C . ALA A 1 150 ? 4.919 -9.068 12.138 1.00 92.75 150 ALA A C 1
ATOM 1084 O O . ALA A 1 150 ? 4.415 -9.772 13.011 1.00 92.75 150 ALA A O 1
ATOM 1085 N N . ASP A 1 151 ? 4.750 -7.746 12.084 1.00 95.00 151 ASP A N 1
ATOM 1086 C CA . ASP A 1 151 ? 3.789 -7.035 12.928 1.00 95.00 151 ASP A CA 1
ATOM 1087 C C . ASP A 1 151 ? 2.422 -6.995 12.221 1.00 95.00 151 ASP A C 1
ATOM 1089 O O . ASP A 1 151 ? 2.282 -6.349 11.178 1.00 95.00 151 ASP A O 1
ATOM 1093 N N . ASP A 1 152 ? 1.424 -7.661 12.802 1.00 96.50 152 ASP A N 1
ATOM 1094 C CA . ASP A 1 152 ? 0.036 -7.707 12.331 1.00 96.50 152 ASP A CA 1
ATOM 1095 C C . ASP A 1 152 ? -0.848 -6.828 13.222 1.00 96.50 152 ASP A C 1
ATOM 1097 O O . ASP A 1 152 ? -0.959 -7.057 14.426 1.00 96.50 152 ASP A O 1
ATOM 1101 N N . VAL A 1 153 ? -1.465 -5.796 12.642 1.00 95.38 153 VAL A N 1
ATOM 1102 C CA . VAL A 1 153 ? -2.168 -4.725 13.367 1.00 95.38 153 VAL A CA 1
ATOM 1103 C C . VAL A 1 153 ? -3.476 -4.317 12.689 1.00 95.38 153 VAL A C 1
ATOM 1105 O O . VAL A 1 153 ? -3.724 -4.651 11.535 1.00 95.38 153 VAL A O 1
ATOM 1108 N N . GLU A 1 154 ? -4.306 -3.553 13.403 1.00 94.31 154 GLU A N 1
ATOM 1109 C CA . GLU A 1 154 ? -5.570 -2.988 12.899 1.00 94.31 154 GLU A CA 1
ATOM 1110 C C . GLU A 1 154 ? -6.534 -4.043 12.298 1.00 94.31 154 GLU A C 1
ATOM 1112 O O . GLU A 1 154 ? -6.972 -3.895 11.154 1.00 94.31 154 GLU A O 1
ATOM 1117 N N . PRO A 1 155 ? -6.868 -5.127 13.033 1.00 97.31 155 PRO A N 1
ATOM 1118 C CA . PRO A 1 155 ? -7.692 -6.198 12.491 1.00 97.31 155 PRO A CA 1
ATOM 1119 C C . PRO A 1 155 ? -9.177 -5.814 12.385 1.00 97.31 155 PRO A C 1
ATOM 1121 O O . PRO A 1 155 ? -9.711 -5.088 13.225 1.00 97.31 155 PRO A O 1
ATOM 1124 N N . PHE A 1 156 ? -9.873 -6.369 11.392 1.00 96.69 156 PHE A N 1
ATOM 1125 C CA . PHE A 1 156 ? -11.323 -6.278 11.223 1.00 96.69 156 PHE A CA 1
ATOM 1126 C C . PHE A 1 156 ? -11.894 -7.530 10.540 1.00 96.69 156 PHE A C 1
ATOM 1128 O O . PHE A 1 156 ? -11.210 -8.234 9.802 1.00 96.69 156 PHE A O 1
ATOM 1135 N N . PHE A 1 157 ? -13.174 -7.812 10.775 1.00 96.06 157 PHE A N 1
ATOM 1136 C CA . PHE A 1 157 ? -13.851 -8.965 10.177 1.00 96.06 157 PHE A CA 1
ATOM 1137 C C . PHE A 1 157 ? -14.289 -8.709 8.733 1.00 96.06 157 PHE A C 1
ATOM 1139 O O . PHE A 1 157 ? -14.857 -7.654 8.430 1.00 96.06 157 PHE A O 1
ATOM 1146 N N . LEU A 1 158 ? -14.104 -9.716 7.877 1.00 95.50 158 LEU A N 1
ATOM 1147 C CA . LEU A 1 158 ? -14.673 -9.785 6.536 1.00 95.50 158 LEU A CA 1
ATOM 1148 C C . LEU A 1 158 ? -15.981 -10.598 6.527 1.00 95.50 158 LEU A C 1
ATOM 1150 O O . LEU A 1 158 ? -16.145 -11.523 7.327 1.00 95.50 158 LEU A O 1
ATOM 1154 N N . PRO A 1 159 ? -16.924 -10.314 5.608 1.00 93.50 159 PRO A N 1
ATOM 1155 C CA . PRO A 1 159 ? -18.202 -11.016 5.570 1.00 93.50 159 PRO A CA 1
ATOM 1156 C C . PRO A 1 159 ? -18.130 -12.477 5.127 1.00 93.50 159 PRO A C 1
ATOM 1158 O O . PRO A 1 159 ? -19.107 -13.202 5.282 1.00 93.50 159 PRO A O 1
ATOM 1161 N N . ASP A 1 160 ? -16.999 -12.912 4.575 1.00 92.19 160 ASP A N 1
ATOM 1162 C CA . ASP A 1 160 ? -16.742 -14.307 4.217 1.00 92.19 160 ASP A CA 1
ATOM 1163 C C . ASP A 1 160 ? -16.144 -15.125 5.376 1.00 92.19 160 ASP A C 1
ATOM 1165 O O . ASP A 1 160 ? -15.706 -16.252 5.157 1.00 92.19 160 ASP A O 1
ATOM 1169 N N . GLY A 1 161 ? -16.106 -14.562 6.589 1.00 92.25 161 GLY A N 1
ATOM 1170 C CA . GLY A 1 161 ? -15.637 -15.226 7.806 1.00 92.25 161 GLY A CA 1
ATOM 1171 C C . GLY A 1 161 ? -14.151 -15.042 8.114 1.00 92.25 161 GLY A C 1
ATOM 1172 O O . GLY A 1 161 ? -13.724 -15.408 9.207 1.00 92.25 161 GLY A O 1
ATOM 1173 N N . ARG A 1 162 ? -13.367 -14.447 7.205 1.00 95.56 162 ARG A N 1
ATOM 1174 C CA . ARG A 1 162 ? -11.948 -14.151 7.452 1.00 95.56 162 ARG A CA 1
ATOM 1175 C C . ARG A 1 162 ? -11.755 -12.937 8.357 1.00 95.56 162 ARG A C 1
ATOM 1177 O O . ARG A 1 162 ? -12.633 -12.086 8.512 1.00 95.56 162 ARG A O 1
ATOM 1184 N N . VAL A 1 163 ? -10.547 -12.828 8.896 1.00 97.31 163 VAL A N 1
ATOM 1185 C CA . VAL A 1 163 ? -10.039 -11.636 9.578 1.00 97.31 163 VAL A CA 1
ATOM 1186 C C . VAL A 1 163 ? -9.042 -10.942 8.665 1.00 97.31 163 VAL A C 1
ATOM 1188 O O . VAL A 1 163 ? -8.025 -11.533 8.314 1.00 97.31 163 VAL A O 1
ATOM 1191 N N . ALA A 1 164 ? -9.327 -9.696 8.294 1.00 97.19 164 ALA A N 1
ATOM 1192 C CA . ALA A 1 164 ? -8.407 -8.827 7.574 1.00 97.19 164 ALA A CA 1
ATOM 1193 C C . ALA A 1 164 ? -7.615 -7.937 8.536 1.00 97.19 164 ALA A C 1
ATOM 1195 O O . ALA A 1 164 ? -8.098 -7.604 9.614 1.00 97.19 164 ALA A O 1
ATOM 1196 N N . PHE A 1 165 ? -6.394 -7.566 8.162 1.00 96.69 165 PHE A N 1
ATOM 1197 C CA . PHE A 1 165 ? -5.473 -6.799 9.001 1.00 96.69 165 PHE A CA 1
ATOM 1198 C C . PHE A 1 165 ? -4.355 -6.171 8.170 1.00 96.69 165 PHE A C 1
ATOM 1200 O O . PHE A 1 165 ? -4.062 -6.595 7.050 1.00 96.69 165 PHE A O 1
ATOM 1207 N N . THR A 1 166 ? -3.696 -5.172 8.741 1.00 94.69 166 THR A N 1
ATOM 1208 C CA . THR A 1 166 ? -2.500 -4.565 8.164 1.00 94.69 166 THR A CA 1
ATOM 1209 C C . THR A 1 166 ? -1.259 -5.295 8.668 1.00 94.69 166 THR A C 1
ATOM 1211 O O . THR A 1 166 ? -1.061 -5.429 9.871 1.00 94.69 166 THR A O 1
ATOM 1214 N N . ARG A 1 167 ? -0.388 -5.727 7.757 1.00 93.44 167 ARG A N 1
ATOM 1215 C CA . ARG A 1 167 ? 0.878 -6.406 8.056 1.00 93.44 167 ARG A CA 1
ATOM 1216 C C . ARG A 1 167 ? 2.071 -5.537 7.681 1.00 93.44 167 ARG A C 1
ATOM 1218 O O . ARG A 1 167 ? 2.130 -5.018 6.561 1.00 93.44 167 ARG A O 1
ATOM 1225 N N . LEU A 1 168 ? 3.048 -5.449 8.580 1.00 90.50 168 LEU A N 1
ATOM 1226 C CA . LEU A 1 168 ? 4.404 -4.984 8.289 1.00 90.50 168 LEU A CA 1
ATOM 1227 C C . LEU A 1 168 ? 5.343 -6.185 8.313 1.00 90.50 168 LEU A C 1
ATOM 1229 O O . LEU A 1 168 ? 5.761 -6.658 9.369 1.00 90.50 168 LEU A O 1
ATOM 1233 N N . ASP A 1 169 ? 5.648 -6.672 7.119 1.00 86.56 169 ASP A N 1
ATOM 1234 C CA . ASP A 1 169 ? 6.499 -7.834 6.900 1.00 86.56 169 ASP A CA 1
ATOM 1235 C C . ASP A 1 169 ? 7.957 -7.386 6.706 1.00 86.56 169 ASP A C 1
ATOM 1237 O O . ASP A 1 169 ? 8.198 -6.594 5.790 1.00 86.56 169 ASP A O 1
ATOM 1241 N N . PRO A 1 170 ? 8.921 -7.849 7.527 1.00 79.69 170 PRO A N 1
ATOM 1242 C CA . PRO A 1 170 ? 10.347 -7.573 7.343 1.00 79.69 170 PRO A CA 1
ATOM 1243 C C . PRO A 1 170 ? 10.880 -7.919 5.950 1.00 79.69 170 PRO A C 1
ATOM 1245 O O . PRO A 1 170 ? 11.779 -7.231 5.470 1.00 79.69 170 PRO A O 1
ATOM 1248 N N . ASP A 1 171 ? 10.291 -8.926 5.302 1.00 76.81 171 ASP A N 1
ATOM 1249 C CA . ASP A 1 171 ? 10.657 -9.380 3.957 1.00 76.81 171 ASP A CA 1
ATOM 1250 C C . ASP A 1 171 ? 9.726 -8.788 2.872 1.00 76.81 171 ASP A C 1
ATOM 1252 O O . ASP A 1 171 ? 9.805 -9.125 1.688 1.00 76.81 171 ASP A O 1
ATOM 1256 N N . GLY A 1 172 ? 8.819 -7.885 3.263 1.00 76.50 172 GLY A N 1
ATOM 1257 C CA . GLY A 1 172 ? 7.878 -7.204 2.380 1.00 76.50 172 GLY A CA 1
ATOM 1258 C C . GLY A 1 172 ? 8.511 -6.110 1.503 1.00 76.50 172 GLY A C 1
ATOM 1259 O O . GLY A 1 172 ? 9.692 -5.780 1.637 1.00 76.50 172 GLY A O 1
ATOM 1260 N N . PRO A 1 173 ? 7.730 -5.505 0.585 1.00 75.12 173 PRO A N 1
ATOM 1261 C CA . PRO A 1 173 ? 8.214 -4.403 -0.238 1.00 75.12 173 PRO A CA 1
ATOM 1262 C C . PRO A 1 173 ? 8.489 -3.156 0.609 1.00 75.12 173 PRO A C 1
ATOM 1264 O O . PRO A 1 173 ? 7.813 -2.893 1.608 1.00 75.12 173 PRO A O 1
ATOM 1267 N N . MET A 1 174 ? 9.459 -2.353 0.174 1.00 72.88 174 MET A N 1
ATOM 1268 C CA . MET A 1 174 ? 9.652 -1.010 0.722 1.00 72.88 174 MET A CA 1
ATOM 1269 C C . MET A 1 174 ? 8.551 -0.081 0.242 1.00 72.88 174 MET A C 1
ATOM 1271 O O . MET A 1 174 ? 8.049 -0.223 -0.870 1.00 72.88 174 MET A O 1
ATOM 1275 N N . ASP A 1 175 ? 8.240 0.921 1.059 1.00 70.62 175 ASP A N 1
ATOM 1276 C CA . ASP A 1 175 ? 7.381 2.018 0.641 1.00 70.62 175 ASP A CA 1
ATOM 1277 C C . ASP A 1 175 ? 7.968 2.756 -0.583 1.00 70.62 175 ASP A C 1
ATOM 1279 O O . ASP A 1 175 ? 9.175 2.714 -0.835 1.00 70.62 175 ASP A O 1
ATOM 1283 N N . ALA A 1 176 ? 7.138 3.473 -1.349 1.00 65.44 176 ALA A N 1
ATOM 1284 C CA . ALA A 1 176 ? 7.549 4.101 -2.614 1.00 65.44 176 ALA A CA 1
ATOM 1285 C C . ALA A 1 176 ? 8.681 5.146 -2.493 1.00 65.44 176 ALA A C 1
ATOM 1287 O O . ALA A 1 176 ? 9.184 5.638 -3.502 1.00 65.44 176 ALA A O 1
ATOM 1288 N N . ARG A 1 177 ? 9.098 5.529 -1.276 1.00 63.84 177 ARG A N 1
ATOM 1289 C CA . ARG A 1 177 ? 10.271 6.397 -1.055 1.00 63.84 177 ARG A CA 1
ATOM 1290 C C . ARG A 1 177 ? 11.456 5.663 -0.425 1.00 63.84 177 ARG A C 1
ATOM 1292 O O . ARG A 1 177 ? 12.475 6.301 -0.148 1.00 63.84 177 ARG A O 1
ATOM 1299 N N . GLY A 1 178 ? 11.346 4.360 -0.183 1.00 62.69 178 GLY A N 1
ATOM 1300 C CA . GLY A 1 178 ? 12.361 3.563 0.494 1.00 62.69 178 GLY A CA 1
ATOM 1301 C C . GLY A 1 178 ? 12.610 4.013 1.935 1.00 62.69 178 GLY A C 1
ATOM 1302 O O . GLY A 1 178 ? 13.758 3.976 2.382 1.00 62.69 178 GLY A O 1
ATOM 1303 N N . ARG A 1 179 ? 11.583 4.521 2.639 1.00 60.28 179 ARG A N 1
ATOM 1304 C CA . ARG A 1 179 ? 11.695 5.037 4.023 1.00 60.28 179 ARG A CA 1
ATOM 1305 C C . ARG A 1 179 ? 11.398 3.990 5.094 1.00 60.28 179 ARG A C 1
ATOM 1307 O O . ARG A 1 179 ? 11.777 4.194 6.244 1.00 60.28 179 ARG A O 1
ATOM 1314 N N . GLY A 1 180 ? 10.738 2.898 4.731 1.00 67.75 180 GLY A N 1
ATOM 1315 C CA . GLY A 1 180 ? 10.390 1.801 5.626 1.00 67.75 180 GLY A CA 1
ATOM 1316 C C . GLY A 1 180 ? 9.611 0.715 4.894 1.00 67.75 180 GLY A C 1
ATOM 1317 O O . GLY A 1 180 ? 9.355 0.837 3.696 1.00 67.75 180 GLY A O 1
ATOM 1318 N N . LEU A 1 181 ? 9.238 -0.330 5.630 1.00 77.25 181 LEU A N 1
ATOM 1319 C CA . LEU A 1 181 ? 8.409 -1.426 5.130 1.00 77.25 181 LEU A CA 1
ATOM 1320 C C . LEU A 1 181 ? 7.007 -0.915 4.788 1.00 77.25 181 LEU A C 1
ATOM 1322 O O . LEU A 1 181 ? 6.430 -0.120 5.536 1.00 77.25 181 LEU A O 1
ATOM 1326 N N . ALA A 1 182 ? 6.457 -1.381 3.672 1.00 80.94 182 ALA A N 1
ATOM 1327 C CA . ALA A 1 182 ? 5.082 -1.104 3.298 1.00 80.94 182 ALA A CA 1
ATOM 1328 C C . ALA A 1 182 ? 4.102 -1.821 4.240 1.00 80.94 182 ALA A C 1
ATOM 1330 O O . ALA A 1 182 ? 4.251 -3.005 4.548 1.00 80.94 182 ALA A O 1
ATOM 1331 N N . ARG A 1 183 ? 3.061 -1.098 4.653 1.00 88.06 183 ARG A N 1
ATOM 1332 C CA . ARG A 1 183 ? 1.904 -1.636 5.373 1.00 88.06 183 ARG A CA 1
ATOM 1333 C C . ARG A 1 183 ? 0.910 -2.207 4.374 1.00 88.06 183 ARG A C 1
ATOM 1335 O O . ARG A 1 183 ? 0.246 -1.438 3.683 1.00 88.06 183 ARG A O 1
ATOM 1342 N N . ARG A 1 184 ? 0.815 -3.532 4.287 1.00 89.69 184 ARG A N 1
ATOM 1343 C CA . ARG A 1 184 ? -0.048 -4.213 3.309 1.00 89.69 184 ARG A CA 1
ATOM 1344 C C . ARG A 1 184 ? -1.274 -4.815 3.974 1.00 89.69 184 ARG A C 1
ATOM 1346 O O . ARG A 1 184 ? -1.193 -5.257 5.114 1.00 89.69 184 ARG A O 1
ATOM 1353 N N . LEU A 1 185 ? -2.383 -4.870 3.245 1.00 93.81 185 LEU A N 1
ATOM 1354 C CA . LEU A 1 185 ? -3.624 -5.465 3.730 1.00 93.81 185 LEU A CA 1
ATOM 1355 C C . LEU A 1 185 ? -3.651 -6.968 3.425 1.00 93.81 185 LEU A C 1
ATOM 1357 O O . LEU A 1 185 ? -3.540 -7.370 2.266 1.00 93.81 185 LEU A O 1
ATOM 1361 N N . TRP A 1 186 ? -3.825 -7.776 4.464 1.00 94.06 186 TRP A N 1
ATOM 1362 C CA . TRP A 1 186 ? -3.905 -9.235 4.414 1.00 94.06 186 TRP A CA 1
ATOM 1363 C C . TRP A 1 186 ? -5.210 -9.724 5.030 1.00 94.06 186 TRP A C 1
ATOM 1365 O O . TRP A 1 186 ? -5.886 -8.971 5.727 1.00 94.06 186 TRP A O 1
ATOM 1375 N N . ALA A 1 187 ? -5.540 -10.991 4.797 1.00 94.69 187 ALA A N 1
ATOM 1376 C CA . ALA A 1 187 ? -6.552 -11.720 5.541 1.00 94.69 187 ALA A CA 1
ATOM 1377 C C . ALA A 1 187 ? -6.101 -13.140 5.884 1.00 94.69 187 ALA A C 1
ATOM 1379 O O . ALA A 1 187 ? -5.274 -13.711 5.179 1.00 94.69 187 ALA A O 1
ATOM 1380 N N . VAL A 1 188 ? -6.662 -13.698 6.956 1.00 95.38 188 VAL A N 1
ATOM 1381 C CA . VAL A 1 188 ? -6.496 -15.093 7.393 1.00 95.38 188 VAL A CA 1
ATOM 1382 C C . VAL A 1 188 ? -7.842 -15.686 7.792 1.00 95.38 188 VAL A C 1
ATOM 1384 O O . VAL A 1 188 ? -8.777 -14.964 8.150 1.00 95.38 188 VAL A O 1
ATOM 1387 N N . GLU A 1 189 ? -7.935 -17.009 7.751 1.00 94.88 189 GLU A N 1
ATOM 1388 C CA . GLU A 1 189 ? -9.024 -17.745 8.381 1.00 94.88 189 GLU A CA 1
ATOM 1389 C C . GLU A 1 189 ? -8.958 -17.626 9.908 1.00 94.88 189 GLU A C 1
ATOM 1391 O O . GLU A 1 189 ? -7.919 -17.323 10.497 1.00 94.88 189 GLU A O 1
ATOM 1396 N N . LEU A 1 190 ? -10.075 -17.907 10.578 1.00 91.50 190 LEU A N 1
ATOM 1397 C CA . LEU A 1 190 ? -10.152 -17.863 12.042 1.00 91.50 190 LEU A CA 1
ATOM 1398 C C . LEU A 1 190 ? -9.273 -18.910 12.747 1.00 91.50 190 LEU A C 1
ATOM 1400 O O . LEU A 1 190 ? -9.061 -18.820 13.951 1.00 91.50 190 LEU A O 1
ATOM 1404 N N . ASP A 1 191 ? -8.788 -19.927 12.044 1.00 90.69 191 ASP A N 1
ATOM 1405 C CA . ASP A 1 191 ? -7.792 -20.870 12.565 1.00 90.69 191 ASP A CA 1
ATOM 1406 C C . ASP A 1 191 ? -6.340 -20.439 12.271 1.00 90.69 191 ASP A C 1
ATOM 1408 O O . ASP A 1 191 ? -5.401 -21.168 12.588 1.00 90.69 191 ASP A O 1
ATOM 1412 N N . GLY A 1 192 ? -6.157 -19.256 11.677 1.00 90.38 192 GLY A N 1
ATOM 1413 C CA . GLY A 1 192 ? -4.872 -18.686 11.281 1.00 90.38 192 GLY A CA 1
ATOM 1414 C C . GLY A 1 192 ? -4.293 -19.243 9.980 1.00 90.38 192 GLY A C 1
ATOM 1415 O O . GLY A 1 192 ? -3.176 -18.880 9.604 1.00 90.38 192 GLY A O 1
ATOM 1416 N N . THR A 1 193 ? -5.023 -20.111 9.275 1.00 92.00 193 THR A N 1
ATOM 1417 C CA . THR A 1 193 ? -4.626 -20.619 7.956 1.00 92.00 193 THR A CA 1
ATOM 1418 C C . THR A 1 193 ? -5.092 -19.689 6.827 1.00 92.00 193 THR A C 1
ATOM 1420 O O . THR A 1 193 ? -5.668 -18.628 7.063 1.00 92.00 193 THR A O 1
ATOM 1423 N N . GLY A 1 194 ? -4.802 -20.054 5.572 1.00 88.75 194 GLY A N 1
ATOM 1424 C CA . GLY A 1 194 ? -5.369 -19.365 4.406 1.00 88.75 194 GLY A CA 1
ATOM 1425 C C . GLY A 1 194 ? -4.958 -17.897 4.263 1.00 88.75 194 GLY A C 1
ATOM 1426 O O . GLY A 1 194 ? -5.770 -17.079 3.839 1.00 88.75 194 GLY A O 1
ATOM 1427 N N . ALA A 1 195 ? -3.720 -17.552 4.636 1.00 89.62 195 ALA A N 1
ATOM 1428 C CA . ALA A 1 195 ? -3.211 -16.192 4.490 1.00 89.62 195 ALA A CA 1
ATOM 1429 C C . ALA A 1 195 ? -3.304 -15.719 3.029 1.00 89.62 195 ALA A C 1
ATOM 1431 O O . ALA A 1 195 ? -2.756 -16.358 2.132 1.00 89.62 195 ALA A O 1
ATOM 1432 N N . ALA A 1 196 ? -3.964 -14.584 2.811 1.00 89.19 196 ALA A N 1
ATOM 1433 C CA . ALA A 1 196 ? -4.200 -14.005 1.495 1.00 89.19 196 ALA A CA 1
ATOM 1434 C C . ALA A 1 196 ? -3.865 -12.511 1.497 1.00 89.19 196 ALA A C 1
ATOM 1436 O O . ALA A 1 196 ? -4.276 -11.776 2.398 1.00 89.19 196 ALA A O 1
ATOM 1437 N N . LEU A 1 197 ? -3.142 -12.047 0.478 1.00 89.31 197 LEU A N 1
ATOM 1438 C CA . LEU A 1 197 ? -2.887 -10.625 0.273 1.00 89.31 197 LEU A CA 1
ATOM 1439 C C . LEU A 1 197 ? -4.105 -9.985 -0.411 1.00 89.31 197 LEU A C 1
ATOM 1441 O O . LEU A 1 197 ? -4.491 -10.379 -1.509 1.00 89.31 197 LEU A O 1
ATOM 1445 N N . LEU A 1 198 ? -4.704 -8.977 0.224 1.00 89.75 198 LEU A N 1
ATOM 1446 C CA . LEU A 1 198 ? -5.872 -8.271 -0.318 1.00 89.75 198 LEU A CA 1
ATOM 1447 C C . LEU A 1 198 ? -5.486 -7.026 -1.117 1.00 89.75 198 LEU A C 1
ATOM 1449 O O . LEU A 1 198 ? -6.244 -6.570 -1.973 1.00 89.75 198 LEU A O 1
ATOM 1453 N N . ASP A 1 199 ? -4.314 -6.460 -0.825 1.00 88.81 199 ASP A N 1
ATOM 1454 C CA . ASP A 1 199 ? -3.795 -5.294 -1.521 1.00 88.81 199 ASP A CA 1
ATOM 1455 C C . ASP A 1 199 ? -2.314 -5.443 -1.876 1.00 88.81 199 ASP A C 1
ATOM 1457 O O . ASP A 1 199 ? -1.453 -5.602 -1.014 1.00 88.81 199 ASP A O 1
ATOM 1461 N N . VAL A 1 200 ? -2.026 -5.323 -3.169 1.00 85.69 200 VAL A N 1
ATOM 1462 C CA . VAL A 1 200 ? -0.681 -5.363 -3.747 1.00 85.69 200 VAL A CA 1
ATOM 1463 C C . VAL A 1 200 ? 0.012 -3.999 -3.787 1.00 85.69 200 VAL A C 1
ATOM 1465 O O . VAL A 1 200 ? 1.098 -3.909 -4.341 1.00 85.69 200 VAL A O 1
ATOM 1468 N N . GLU A 1 201 ? -0.569 -2.922 -3.255 1.00 84.75 201 GLU A N 1
ATOM 1469 C CA . GLU A 1 201 ? 0.122 -1.628 -3.178 1.00 84.75 201 GLU A CA 1
ATOM 1470 C C . GLU A 1 201 ? 1.452 -1.766 -2.393 1.00 84.75 201 GLU A C 1
ATOM 1472 O O . GLU A 1 201 ? 1.431 -2.117 -1.211 1.00 84.75 201 GLU A O 1
ATOM 1477 N N . PRO A 1 202 ? 2.626 -1.476 -2.995 1.00 78.06 202 PRO A N 1
ATOM 1478 C CA . PRO A 1 202 ? 3.929 -1.546 -2.332 1.00 78.06 202 PRO A CA 1
ATOM 1479 C C . PRO A 1 202 ? 4.192 -0.270 -1.523 1.00 78.06 202 PRO A C 1
ATOM 1481 O O . PRO A 1 202 ? 5.240 0.361 -1.607 1.00 78.06 202 PRO A O 1
ATOM 1484 N N . SER A 1 203 ? 3.186 0.208 -0.806 1.00 79.12 203 SER A N 1
ATOM 1485 C CA . SER A 1 203 ? 3.235 1.420 0.006 1.00 79.12 203 SER A CA 1
ATOM 1486 C C . SER A 1 203 ? 2.256 1.287 1.165 1.00 79.12 203 SER A C 1
ATOM 1488 O O . SER A 1 203 ? 1.811 0.189 1.480 1.00 79.12 203 SER A O 1
ATOM 1490 N N . HIS A 1 204 ? 1.973 2.377 1.877 1.00 85.94 204 HIS A N 1
ATOM 1491 C CA . HIS A 1 204 ? 1.160 2.302 3.087 1.00 85.94 204 HIS A CA 1
ATOM 1492 C C . HIS A 1 204 ? -0.329 2.209 2.764 1.00 85.94 204 HIS A C 1
ATOM 1494 O O . HIS A 1 204 ? -0.888 3.123 2.153 1.00 85.94 204 HIS A O 1
ATOM 1500 N N . VAL A 1 205 ? -0.958 1.135 3.232 1.00 89.88 205 VAL A N 1
ATOM 1501 C CA . VAL A 1 205 ? -2.407 0.984 3.361 1.00 89.88 205 VAL A CA 1
ATOM 1502 C C . VAL A 1 205 ? -2.771 1.209 4.825 1.00 89.88 205 VAL A C 1
ATOM 1504 O O . VAL A 1 205 ? -2.173 0.605 5.713 1.00 89.88 205 VAL A O 1
ATOM 1507 N N . LEU A 1 206 ? -3.700 2.127 5.086 1.00 90.38 206 LEU A N 1
ATOM 1508 C CA . LEU A 1 206 ? -4.022 2.597 6.435 1.00 90.38 206 LEU A CA 1
ATOM 1509 C C . LEU A 1 206 ? -5.527 2.721 6.648 1.00 90.38 206 LEU A C 1
ATOM 1511 O O . LEU A 1 206 ? -6.268 3.015 5.706 1.00 90.38 206 LEU A O 1
ATOM 1515 N N . GLY A 1 207 ? -5.958 2.568 7.905 1.00 91.25 207 GLY A N 1
ATOM 1516 C CA . GLY A 1 207 ? -7.344 2.809 8.313 1.00 91.25 207 GLY A CA 1
ATOM 1517 C C . GLY A 1 207 ? -8.339 1.958 7.528 1.00 91.25 207 GLY A C 1
ATOM 1518 O O . GLY A 1 207 ? -9.383 2.469 7.112 1.00 91.25 207 GLY A O 1
ATOM 1519 N N . ALA A 1 208 ? -7.970 0.702 7.262 1.00 94.88 208 ALA A N 1
ATOM 1520 C CA . ALA A 1 208 ? -8.797 -0.219 6.505 1.00 94.88 208 ALA A CA 1
ATOM 1521 C C . ALA A 1 208 ? -10.025 -0.652 7.318 1.00 94.88 208 ALA A C 1
ATOM 1523 O O . ALA A 1 208 ? -9.965 -0.773 8.539 1.00 94.88 208 ALA A O 1
ATOM 1524 N N . SER A 1 209 ? -11.159 -0.840 6.646 1.00 94.94 209 SER A N 1
ATOM 1525 C CA . SER A 1 209 ? -12.410 -1.247 7.300 1.00 94.94 209 SER A CA 1
ATOM 1526 C C . SER A 1 209 ? -13.395 -1.867 6.312 1.00 94.94 209 SER A C 1
ATOM 1528 O O . SER A 1 209 ? -13.457 -1.485 5.142 1.00 94.94 209 SER A O 1
ATOM 1530 N N . GLN A 1 210 ? -14.194 -2.820 6.792 1.00 94.56 210 GLN A N 1
ATOM 1531 C CA . GLN A 1 210 ? -15.280 -3.422 6.020 1.00 94.56 210 GLN A CA 1
ATOM 1532 C C . GLN A 1 210 ? -16.464 -2.455 5.889 1.00 94.56 210 GLN A C 1
ATOM 1534 O O . GLN A 1 210 ? -16.940 -1.917 6.890 1.00 94.56 210 GLN A O 1
ATOM 1539 N N . LEU A 1 211 ? -17.001 -2.310 4.674 1.00 93.88 211 LEU A N 1
ATOM 1540 C CA . LEU A 1 211 ? -18.245 -1.588 4.417 1.00 93.88 211 LEU A CA 1
ATOM 1541 C C . LEU A 1 211 ? -19.416 -2.548 4.125 1.00 93.88 211 LEU A C 1
ATOM 1543 O O . LEU A 1 211 ? -19.230 -3.566 3.457 1.00 93.88 211 LEU A O 1
ATOM 1547 N N . PRO A 1 212 ? -20.653 -2.196 4.519 1.00 92.44 212 PRO A N 1
ATOM 1548 C CA . PRO A 1 212 ? -21.861 -2.967 4.205 1.00 92.44 212 PRO A CA 1
ATOM 1549 C C . PRO A 1 212 ? -22.138 -3.205 2.714 1.00 92.44 212 PRO A C 1
ATOM 1551 O O . PRO A 1 212 ? -22.873 -4.126 2.372 1.00 92.44 212 PRO A O 1
ATOM 1554 N N . ASP A 1 213 ? -21.549 -2.424 1.805 1.00 91.75 213 ASP A N 1
ATOM 1555 C CA . ASP A 1 213 ? -21.658 -2.669 0.358 1.00 91.75 213 ASP A CA 1
ATOM 1556 C C . ASP A 1 213 ? -20.735 -3.793 -0.153 1.00 91.75 213 ASP A C 1
ATOM 1558 O O . ASP A 1 213 ? -20.640 -4.021 -1.358 1.00 91.75 213 ASP A O 1
ATOM 1562 N N . GLY A 1 214 ? -20.074 -4.506 0.762 1.00 92.25 214 GLY A N 1
ATOM 1563 C CA . GLY A 1 214 ? -19.198 -5.634 0.472 1.00 92.25 214 GLY A CA 1
ATOM 1564 C C . GLY A 1 214 ? -17.759 -5.234 0.175 1.00 92.25 214 GLY A C 1
ATOM 1565 O O . GLY A 1 214 ? -16.902 -6.107 0.159 1.00 92.25 214 GLY A O 1
ATOM 1566 N N . ARG A 1 215 ? -17.451 -3.945 -0.005 1.00 93.88 215 ARG A N 1
ATOM 1567 C CA . ARG A 1 215 ? -16.082 -3.476 -0.264 1.00 93.88 215 ARG A CA 1
ATOM 1568 C C . ARG A 1 215 ? -15.328 -3.176 1.025 1.00 93.88 215 ARG A C 1
ATOM 1570 O O . ARG A 1 215 ? -15.919 -2.923 2.073 1.00 93.88 215 ARG A O 1
ATOM 1577 N N . VAL A 1 216 ? -14.006 -3.140 0.918 1.00 95.12 216 VAL A N 1
ATOM 1578 C CA . VAL A 1 216 ? -13.115 -2.682 1.986 1.00 95.12 216 VAL A CA 1
ATOM 1579 C C . VAL A 1 216 ? -12.702 -1.248 1.692 1.00 95.12 216 VAL A C 1
ATOM 1581 O O . VAL A 1 216 ? -12.138 -0.966 0.639 1.00 95.12 216 VAL A O 1
ATOM 1584 N N . PHE A 1 217 ? -12.969 -0.323 2.606 1.00 95.81 217 PHE A N 1
ATOM 1585 C CA . PHE A 1 217 ? -12.353 0.997 2.550 1.00 95.81 217 PHE A CA 1
ATOM 1586 C C . PHE A 1 217 ? -10.892 0.894 2.976 1.00 95.81 217 PHE A C 1
ATOM 1588 O O . PHE A 1 217 ? -10.582 0.163 3.913 1.00 95.81 217 PHE A O 1
ATOM 1595 N N . ALA A 1 218 ? -10.016 1.678 2.356 1.00 94.38 218 ALA A N 1
ATOM 1596 C CA . ALA A 1 218 ? -8.675 1.931 2.861 1.00 94.38 218 ALA A CA 1
ATOM 1597 C C . ALA A 1 218 ? -8.163 3.299 2.399 1.00 94.38 218 ALA A C 1
ATOM 1599 O O . ALA A 1 218 ? -8.660 3.877 1.433 1.00 94.38 218 ALA A O 1
ATOM 1600 N N . VAL A 1 219 ? -7.112 3.798 3.042 1.00 92.19 219 VAL A N 1
ATOM 1601 C CA . VAL A 1 219 ? -6.311 4.901 2.512 1.00 92.19 219 VAL A CA 1
ATOM 1602 C C . VAL A 1 219 ? -4.994 4.360 1.992 1.00 92.19 219 VAL A C 1
ATOM 1604 O O . VAL A 1 219 ? -4.222 3.777 2.749 1.00 92.19 219 VAL A O 1
ATOM 1607 N N . ARG A 1 220 ? -4.711 4.611 0.712 1.00 89.06 220 ARG A N 1
ATOM 1608 C CA . ARG A 1 220 ? -3.437 4.257 0.081 1.00 89.06 220 ARG A CA 1
ATOM 1609 C C . ARG A 1 220 ? -2.511 5.445 -0.024 1.00 89.06 220 ARG A C 1
ATOM 1611 O O . ARG A 1 220 ? -2.921 6.509 -0.486 1.00 89.06 220 ARG A O 1
ATOM 1618 N N . TRP A 1 221 ? -1.248 5.237 0.311 1.00 84.69 221 TRP A N 1
ATOM 1619 C CA . TRP A 1 221 ? -0.165 6.137 -0.046 1.00 84.69 221 TRP A CA 1
ATOM 1620 C C . TRP A 1 221 ? 0.342 5.800 -1.443 1.00 84.69 221 TRP A C 1
ATOM 1622 O O . TRP A 1 221 ? 1.037 4.810 -1.621 1.00 84.69 221 TRP A O 1
ATOM 1632 N N . MET A 1 222 ? -0.009 6.608 -2.438 1.00 77.75 222 MET A N 1
ATOM 1633 C CA . MET A 1 222 ? 0.264 6.288 -3.839 1.00 77.75 222 MET A CA 1
ATOM 1634 C C . MET A 1 222 ? 0.915 7.450 -4.587 1.00 77.75 222 MET A C 1
ATOM 1636 O O . MET A 1 222 ? 0.759 8.620 -4.223 1.00 77.75 222 MET A O 1
ATOM 1640 N N . GLU A 1 223 ? 1.637 7.122 -5.656 1.00 72.75 223 GLU A N 1
ATOM 1641 C CA . GLU A 1 223 ? 2.214 8.105 -6.572 1.00 72.75 223 GLU A CA 1
ATOM 1642 C C . GLU A 1 223 ? 1.092 8.896 -7.278 1.00 72.75 223 GLU A C 1
ATOM 1644 O O . GLU A 1 223 ? 0.151 8.330 -7.839 1.00 72.75 223 GLU A O 1
ATOM 1649 N N . ALA A 1 224 ? 1.182 10.228 -7.267 1.00 68.06 224 ALA A N 1
ATOM 1650 C CA . ALA A 1 224 ? 0.303 11.114 -8.025 1.00 68.06 224 ALA A CA 1
ATOM 1651 C C . ALA A 1 224 ? 1.075 12.324 -8.565 1.00 68.06 224 ALA A C 1
ATOM 1653 O O . ALA A 1 224 ? 1.567 13.167 -7.810 1.00 68.06 224 ALA A O 1
ATOM 1654 N N . GLY A 1 225 ? 1.145 12.441 -9.893 1.00 64.50 225 GLY A N 1
ATOM 1655 C CA . GLY A 1 225 ? 1.849 13.539 -10.554 1.00 64.50 225 GLY A CA 1
ATOM 1656 C C . GLY A 1 225 ? 3.334 13.560 -10.183 1.00 64.50 225 GLY A C 1
ATOM 1657 O O . GLY A 1 225 ? 4.069 12.648 -10.540 1.00 64.50 225 GLY A O 1
ATOM 1658 N N . THR A 1 226 ? 3.775 14.604 -9.476 1.00 51.62 226 THR A N 1
ATOM 1659 C CA . THR A 1 226 ? 5.173 14.789 -9.044 1.00 51.62 226 THR A CA 1
ATOM 1660 C C . THR A 1 226 ? 5.423 14.393 -7.582 1.00 51.62 226 THR A C 1
ATOM 1662 O O . THR A 1 226 ? 6.451 14.770 -7.021 1.00 51.62 226 THR A O 1
ATOM 1665 N N . GLY A 1 227 ? 4.481 13.715 -6.917 1.00 65.38 227 GLY A N 1
ATOM 1666 C CA . GLY A 1 227 ? 4.580 13.423 -5.487 1.00 65.38 227 GLY A CA 1
ATOM 1667 C C . GLY A 1 227 ? 3.830 12.172 -5.041 1.00 65.38 227 GLY A C 1
ATOM 1668 O O . GLY A 1 227 ? 3.341 11.394 -5.851 1.00 65.38 227 GLY A O 1
ATOM 1669 N N . MET A 1 228 ? 3.756 11.998 -3.722 1.00 75.38 228 MET A N 1
ATOM 1670 C CA . MET A 1 228 ? 2.995 10.927 -3.079 1.00 75.38 228 MET A CA 1
ATOM 1671 C C . MET A 1 228 ? 1.808 11.539 -2.352 1.00 75.38 228 MET A C 1
ATOM 1673 O O . MET A 1 228 ? 1.976 12.565 -1.687 1.00 75.38 228 MET A O 1
ATOM 1677 N N . VAL A 1 229 ? 0.646 10.906 -2.445 1.00 78.75 229 VAL A N 1
ATOM 1678 C CA . VAL A 1 229 ? -0.595 11.369 -1.820 1.00 78.75 229 VAL A CA 1
ATOM 1679 C C . VAL A 1 229 ? -1.288 10.217 -1.112 1.00 78.75 229 VAL A C 1
ATOM 1681 O O . VAL A 1 229 ? -1.245 9.081 -1.577 1.00 78.75 229 VAL A O 1
ATOM 1684 N N . TYR A 1 230 ? -1.946 10.520 0.002 1.00 86.12 230 TYR A N 1
ATOM 1685 C CA . TYR A 1 230 ? -2.863 9.588 0.641 1.00 86.12 230 TYR A CA 1
ATOM 1686 C C . TYR A 1 230 ? -4.244 9.739 0.012 1.00 86.12 230 TYR A C 1
ATOM 1688 O O . TYR A 1 230 ? -4.783 10.845 -0.053 1.00 86.12 230 TYR A O 1
ATOM 1696 N N . ARG A 1 231 ? -4.800 8.642 -0.499 1.00 87.75 231 ARG A N 1
ATOM 1697 C CA . ARG A 1 231 ? -6.088 8.631 -1.196 1.00 87.75 231 ARG A CA 1
ATOM 1698 C C . ARG A 1 231 ? -7.034 7.602 -0.587 1.00 87.75 231 ARG A C 1
ATOM 1700 O O . ARG A 1 231 ? -6.658 6.433 -0.516 1.00 87.75 231 ARG A O 1
ATOM 1707 N N . PRO A 1 232 ? -8.254 8.015 -0.205 1.00 92.50 232 PRO A N 1
ATOM 1708 C CA . PRO A 1 232 ? -9.328 7.095 0.135 1.00 92.50 232 PRO A CA 1
ATOM 1709 C C . PRO A 1 232 ? -9.720 6.257 -1.078 1.00 92.50 232 PRO A C 1
ATOM 1711 O O . PRO A 1 232 ? -9.951 6.785 -2.173 1.00 92.50 232 PRO A O 1
ATOM 1714 N N . VAL A 1 233 ? -9.792 4.949 -0.881 1.00 92.12 233 VAL A N 1
ATOM 1715 C CA . VAL A 1 233 ? -10.125 3.976 -1.911 1.00 92.12 233 VAL A CA 1
ATOM 1716 C C . VAL A 1 233 ? -11.040 2.886 -1.368 1.00 92.12 233 VAL A C 1
ATOM 1718 O O . VAL A 1 233 ? -11.082 2.620 -0.170 1.00 92.12 233 VAL A O 1
ATOM 1721 N N . LEU A 1 234 ? -11.754 2.238 -2.280 1.00 92.94 234 LEU A N 1
ATOM 1722 C CA . LEU A 1 234 ? -12.543 1.041 -2.055 1.00 92.94 234 LEU A CA 1
ATOM 1723 C C . LEU A 1 234 ? -11.874 -0.114 -2.792 1.00 92.94 234 LEU A C 1
ATOM 1725 O O . LEU A 1 234 ? -11.565 -0.016 -3.985 1.00 92.94 234 LEU A O 1
ATOM 1729 N N . LEU A 1 235 ? -11.654 -1.188 -2.050 1.00 91.94 235 LEU A N 1
ATOM 1730 C CA . LEU A 1 235 ? -11.002 -2.416 -2.457 1.00 91.94 235 LEU A CA 1
ATOM 1731 C C . LEU A 1 235 ? -12.030 -3.542 -2.514 1.00 91.94 235 LEU A C 1
ATOM 1733 O O . LEU A 1 235 ? -13.005 -3.566 -1.760 1.00 91.94 235 LEU A O 1
ATOM 1737 N N . ASP A 1 236 ? -11.784 -4.489 -3.405 1.00 89.62 236 ASP A N 1
ATOM 1738 C CA . ASP A 1 236 ? -12.458 -5.780 -3.383 1.00 89.62 236 ASP A CA 1
ATOM 1739 C C . ASP A 1 236 ? -11.888 -6.631 -2.234 1.00 89.62 236 ASP A C 1
ATOM 1741 O O . ASP A 1 236 ? -10.667 -6.801 -2.174 1.00 89.62 236 ASP A O 1
ATOM 1745 N N . PRO A 1 237 ? -12.725 -7.175 -1.328 1.00 89.31 237 PRO A N 1
ATOM 1746 C CA . PRO A 1 237 ? -12.265 -8.017 -0.220 1.00 89.31 237 PRO A CA 1
ATOM 1747 C C . PRO A 1 237 ? -11.604 -9.328 -0.672 1.00 89.31 237 PRO A C 1
ATOM 1749 O O . PRO A 1 237 ? -11.013 -10.020 0.154 1.00 89.31 237 PRO A O 1
ATOM 1752 N N . MET A 1 238 ? -11.714 -9.704 -1.950 1.00 88.00 238 MET A N 1
ATOM 1753 C CA . MET A 1 238 ? -11.015 -10.860 -2.520 1.00 88.00 238 MET A CA 1
ATOM 1754 C C . MET A 1 238 ? -9.655 -10.497 -3.129 1.00 88.00 238 MET A C 1
ATOM 1756 O O . MET A 1 238 ? -8.934 -11.388 -3.557 1.00 88.00 238 MET A O 1
ATOM 1760 N N . GLY A 1 239 ? -9.298 -9.210 -3.222 1.00 83.62 239 GLY A N 1
ATOM 1761 C CA . GLY A 1 239 ? -8.043 -8.761 -3.841 1.00 83.62 239 GLY A CA 1
ATOM 1762 C C . GLY A 1 239 ? -7.977 -8.926 -5.368 1.00 83.62 239 GLY A C 1
ATOM 1763 O O . GLY A 1 239 ? -6.917 -8.720 -5.966 1.00 83.62 239 GLY A O 1
ATOM 1764 N N . VAL A 1 240 ? -9.091 -9.278 -6.026 1.00 80.62 240 VAL A N 1
ATOM 1765 C CA . VAL A 1 240 ? -9.143 -9.567 -7.471 1.00 80.62 240 VAL A CA 1
ATOM 1766 C C . VAL A 1 240 ? -9.432 -8.311 -8.284 1.00 80.62 240 VAL A C 1
ATOM 1768 O O . VAL A 1 240 ? -8.766 -8.043 -9.286 1.00 80.62 240 VAL A O 1
ATOM 1771 N N . ALA A 1 241 ? -10.428 -7.524 -7.878 1.00 77.44 241 ALA A N 1
ATOM 1772 C CA . ALA A 1 241 ? -10.877 -6.381 -8.660 1.00 77.44 241 ALA A CA 1
ATOM 1773 C C . ALA A 1 241 ? -9.914 -5.184 -8.587 1.00 77.44 241 ALA A C 1
ATOM 1775 O O . ALA A 1 241 ? -8.890 -5.176 -7.897 1.00 77.44 241 ALA A O 1
ATOM 1776 N N . GLY A 1 242 ? -10.189 -4.177 -9.416 1.00 73.81 242 GLY A N 1
ATOM 1777 C CA . GLY A 1 242 ? -9.484 -2.900 -9.390 1.00 73.81 242 GLY A CA 1
ATOM 1778 C C . GLY A 1 242 ? -9.864 -2.048 -8.178 1.00 73.81 242 GLY A C 1
ATOM 1779 O O . GLY A 1 242 ? -10.758 -2.370 -7.402 1.00 73.81 242 GLY A O 1
ATOM 1780 N N . VAL A 1 243 ? -9.177 -0.922 -8.048 1.00 82.62 243 VAL A N 1
ATOM 1781 C CA . VAL A 1 243 ? -9.324 0.011 -6.931 1.00 82.62 243 VAL A CA 1
ATOM 1782 C C . VAL A 1 243 ? -10.205 1.166 -7.371 1.00 82.62 243 VAL A C 1
ATOM 1784 O O . VAL A 1 243 ? -9.985 1.734 -8.441 1.00 82.62 243 VAL A O 1
ATOM 1787 N N . VAL A 1 244 ? -11.181 1.538 -6.548 1.00 87.00 244 VAL A N 1
ATOM 1788 C CA . VAL A 1 244 ? -12.083 2.661 -6.834 1.00 87.00 244 VAL A CA 1
ATOM 1789 C C . VAL A 1 244 ? -11.783 3.793 -5.863 1.00 87.00 244 VAL A C 1
ATOM 1791 O O . VAL A 1 244 ? -11.661 3.554 -4.672 1.00 87.00 244 VAL A O 1
ATOM 1794 N N . ALA A 1 245 ? -11.662 5.031 -6.336 1.00 88.81 245 ALA A N 1
ATOM 1795 C CA . ALA A 1 245 ? -11.493 6.172 -5.435 1.00 88.81 245 ALA A CA 1
ATOM 1796 C C . ALA A 1 245 ? -12.775 6.415 -4.614 1.00 88.81 245 ALA A C 1
ATOM 1798 O O . ALA A 1 245 ? -13.865 6.407 -5.183 1.00 88.81 245 ALA A O 1
ATOM 1799 N N . ASP A 1 246 ? -12.648 6.709 -3.314 1.00 90.44 246 ASP A N 1
ATOM 1800 C CA . ASP A 1 246 ? -13.783 7.088 -2.446 1.00 90.44 246 ASP A CA 1
ATOM 1801 C C . ASP A 1 246 ? -13.843 8.594 -2.142 1.00 90.44 246 ASP A C 1
ATOM 1803 O O . ASP A 1 246 ? -14.286 9.030 -1.076 1.00 90.44 246 ASP A O 1
ATOM 1807 N N . GLY A 1 247 ? -13.374 9.379 -3.114 1.00 84.06 247 GLY A N 1
ATOM 1808 C CA . GLY A 1 247 ? -13.296 10.833 -3.064 1.00 84.06 247 GLY A CA 1
ATOM 1809 C C . GLY A 1 247 ? -12.371 11.389 -1.971 1.00 84.06 247 GLY A C 1
ATOM 1810 O O . GLY A 1 247 ? -11.946 10.681 -1.059 1.00 84.06 247 GLY A O 1
ATOM 1811 N N . PRO A 1 248 ? -11.964 12.660 -2.089 1.00 86.75 248 PRO A N 1
ATOM 1812 C CA . PRO A 1 248 ? -11.029 13.256 -1.147 1.00 86.75 248 PRO A CA 1
ATOM 1813 C C . PRO A 1 248 ? -11.732 13.693 0.147 1.00 86.75 248 PRO A C 1
ATOM 1815 O O . PRO A 1 248 ? -12.963 13.776 0.226 1.00 86.75 248 PRO A O 1
ATOM 1818 N N . ALA A 1 249 ? -10.932 14.049 1.150 1.00 83.19 249 ALA A N 1
ATOM 1819 C CA . ALA A 1 249 ? -11.409 14.962 2.179 1.00 83.19 249 ALA A CA 1
ATOM 1820 C C . ALA A 1 249 ? -11.659 16.354 1.590 1.00 83.19 249 ALA A C 1
ATOM 1822 O O . ALA A 1 249 ? -11.057 16.742 0.588 1.00 83.19 249 ALA A O 1
ATOM 1823 N N . ALA A 1 250 ? -12.556 17.113 2.212 1.00 82.75 250 ALA A N 1
ATOM 1824 C CA . ALA A 1 250 ? -12.863 18.473 1.794 1.00 82.75 250 ALA A CA 1
ATOM 1825 C C . ALA A 1 250 ? -11.672 19.417 1.981 1.00 82.75 250 ALA A C 1
ATOM 1827 O O . ALA A 1 250 ? -11.504 20.346 1.194 1.00 82.75 250 ALA A O 1
ATOM 1828 N N . SER A 1 251 ? -10.851 19.167 3.001 1.00 83.56 251 SER A N 1
ATOM 1829 C CA . SER A 1 251 ? -9.572 19.835 3.199 1.00 83.56 251 SER A CA 1
ATOM 1830 C C . SER A 1 251 ? -8.428 18.971 2.667 1.00 83.56 251 SER A C 1
ATOM 1832 O O . SER A 1 251 ? -8.282 17.819 3.079 1.00 83.56 251 SER A O 1
ATOM 1834 N N . GLU A 1 252 ? -7.576 19.543 1.810 1.00 81.69 252 GLU A N 1
ATOM 1835 C CA . GLU A 1 252 ? -6.352 18.895 1.301 1.00 81.69 252 GLU A CA 1
ATOM 1836 C C . GLU A 1 252 ? -5.356 18.546 2.420 1.00 81.69 252 GLU A C 1
ATOM 1838 O O . GLU A 1 252 ? -4.511 17.667 2.261 1.00 81.6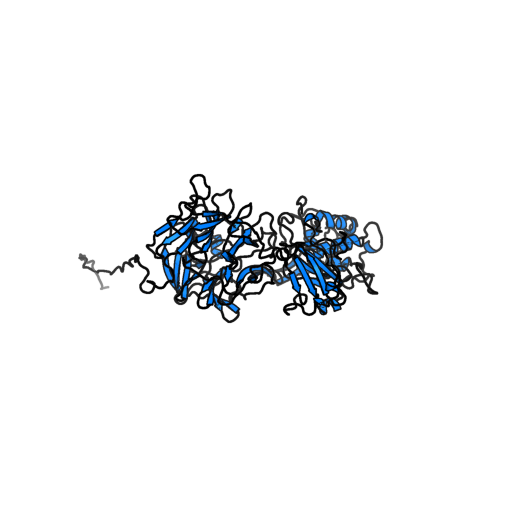9 252 GLU A O 1
ATOM 1843 N N . ASP A 1 253 ? -5.493 19.196 3.577 1.00 84.19 253 ASP A N 1
ATOM 1844 C CA . ASP A 1 253 ? -4.692 18.952 4.771 1.00 84.19 253 ASP A CA 1
ATOM 1845 C C . ASP A 1 253 ? -5.219 17.788 5.618 1.00 84.19 253 ASP A C 1
ATOM 1847 O O . ASP A 1 253 ? -4.689 17.544 6.703 1.00 84.19 253 ASP A O 1
ATOM 1851 N N . SER A 1 254 ? -6.260 17.080 5.172 1.00 88.69 254 SER A N 1
ATOM 1852 C CA . SER A 1 254 ? -6.901 16.012 5.939 1.00 88.69 254 SER A CA 1
ATOM 1853 C C . SER A 1 254 ? -7.147 14.738 5.138 1.00 88.69 254 SER A C 1
ATOM 1855 O O . SER A 1 254 ? -7.274 14.761 3.917 1.00 88.69 254 SER A O 1
ATOM 1857 N N . VAL A 1 255 ? -7.211 13.613 5.846 1.00 92.06 255 VAL A N 1
ATOM 1858 C CA . VAL A 1 255 ? -7.434 12.279 5.290 1.00 92.06 255 VAL A CA 1
ATOM 1859 C C . VAL A 1 255 ? -8.375 11.500 6.222 1.00 92.06 255 VAL A C 1
ATOM 1861 O O . VAL A 1 255 ? -8.100 11.440 7.423 1.00 92.06 255 VAL A O 1
ATOM 1864 N N . PRO A 1 256 ? -9.473 10.913 5.707 1.00 94.12 256 PRO A N 1
ATOM 1865 C CA . PRO A 1 256 ? -10.390 10.080 6.484 1.00 94.12 256 PRO A CA 1
ATOM 1866 C C . PRO A 1 256 ? -9.798 8.684 6.708 1.00 94.12 256 PRO A C 1
ATOM 1868 O O . PRO A 1 256 ? -9.335 8.056 5.761 1.00 94.12 256 PRO A O 1
ATOM 1871 N N . LEU A 1 257 ? -9.851 8.171 7.935 1.00 92.81 257 LEU A N 1
ATOM 1872 C CA . LEU A 1 257 ? -9.382 6.832 8.299 1.00 92.81 257 LEU A CA 1
ATOM 1873 C C . LEU A 1 257 ? -10.451 6.033 9.042 1.00 92.81 257 LEU A C 1
ATOM 1875 O O . LEU A 1 257 ? -11.199 6.595 9.846 1.00 92.81 257 LEU A O 1
ATOM 1879 N N . GLY A 1 258 ? -10.459 4.719 8.794 1.00 92.06 258 GLY A N 1
ATOM 1880 C CA . GLY A 1 258 ? -11.258 3.736 9.526 1.00 92.06 258 GLY A CA 1
ATOM 1881 C C . GLY A 1 258 ? -12.754 4.046 9.556 1.00 92.06 258 GLY A C 1
ATOM 1882 O O . GLY A 1 258 ? -13.317 4.095 10.649 1.00 92.06 258 GLY A O 1
ATOM 1883 N N . PRO A 1 259 ? -13.408 4.326 8.412 1.00 94.88 259 PRO A N 1
ATOM 1884 C CA . PRO A 1 259 ? -14.818 4.637 8.416 1.00 94.88 259 PRO A CA 1
ATOM 1885 C C . PRO A 1 259 ? -15.659 3.481 8.943 1.00 94.88 259 PRO A C 1
ATOM 1887 O O . PRO A 1 259 ? -15.488 2.324 8.573 1.00 94.88 259 PRO A O 1
ATOM 1890 N N . THR A 1 260 ? -16.657 3.831 9.734 1.00 91.50 260 THR A N 1
ATOM 1891 C CA . THR A 1 260 ? -17.736 2.937 10.140 1.00 91.50 260 THR A CA 1
ATOM 1892 C C . THR A 1 260 ? -19.049 3.454 9.558 1.00 91.50 260 THR A C 1
ATOM 1894 O O . THR A 1 260 ? -19.212 4.657 9.323 1.00 91.50 260 THR A O 1
ATOM 1897 N N . GLN A 1 261 ? -19.979 2.548 9.249 1.00 90.00 261 GLN A N 1
ATOM 1898 C CA . GLN A 1 261 ? -21.291 2.903 8.709 1.00 90.00 261 GLN A CA 1
ATOM 1899 C C . GLN A 1 261 ? -22.373 2.663 9.764 1.00 90.00 261 GLN A C 1
ATOM 1901 O O . GLN A 1 261 ? -22.451 1.575 10.326 1.00 90.00 261 GLN A O 1
ATOM 1906 N N . ALA A 1 262 ? -23.192 3.682 10.015 1.00 86.75 262 ALA A N 1
ATOM 1907 C CA . ALA A 1 262 ? -24.387 3.592 10.842 1.00 86.75 262 ALA A CA 1
ATOM 1908 C C . ALA A 1 262 ? -25.528 2.875 10.102 1.00 86.75 262 ALA A C 1
ATOM 1910 O O . ALA A 1 262 ? -25.545 2.835 8.869 1.00 86.75 262 ALA A O 1
ATOM 1911 N N . ASP A 1 263 ? -26.529 2.400 10.844 1.00 82.25 263 ASP A N 1
ATOM 1912 C CA . ASP A 1 263 ? -27.710 1.715 10.291 1.00 82.25 263 ASP A CA 1
ATOM 1913 C C . ASP A 1 263 ? -28.510 2.583 9.305 1.00 82.25 263 ASP A C 1
ATOM 1915 O O . ASP A 1 263 ? -29.122 2.076 8.367 1.00 82.25 263 ASP A O 1
ATOM 1919 N N . ASP A 1 264 ? -28.477 3.907 9.481 1.00 84.75 264 ASP A N 1
ATOM 1920 C CA . ASP A 1 264 ? -29.101 4.875 8.568 1.00 84.75 264 ASP A CA 1
ATOM 1921 C C . ASP A 1 264 ? -28.275 5.148 7.294 1.00 84.75 264 ASP A C 1
ATOM 1923 O O . ASP A 1 264 ? -28.650 5.972 6.457 1.00 84.75 264 ASP A O 1
ATOM 1927 N N . GLY A 1 265 ? -27.143 4.460 7.137 1.00 87.25 265 GLY A N 1
ATOM 1928 C CA . GLY A 1 265 ? -26.255 4.554 5.990 1.00 87.25 265 GLY A CA 1
ATOM 1929 C C . GLY A 1 265 ? -25.193 5.652 6.086 1.00 87.25 265 GLY A C 1
ATOM 1930 O O . GLY A 1 265 ? -24.325 5.705 5.206 1.00 87.25 265 GLY A O 1
ATOM 1931 N N . ARG A 1 266 ? -25.183 6.503 7.122 1.00 90.88 266 ARG A N 1
ATOM 1932 C CA . ARG A 1 266 ? -24.113 7.500 7.300 1.00 90.88 266 ARG A CA 1
ATOM 1933 C C . ARG A 1 266 ? -22.773 6.815 7.539 1.00 90.88 266 ARG A C 1
ATOM 1935 O O . ARG A 1 266 ? -22.655 5.957 8.405 1.00 90.88 266 ARG A O 1
ATOM 1942 N N . ARG A 1 267 ? -21.744 7.231 6.797 1.00 94.12 267 ARG A N 1
ATOM 1943 C CA . ARG A 1 267 ? -20.358 6.783 7.006 1.00 94.12 267 ARG A CA 1
ATOM 1944 C C . ARG A 1 267 ? -19.576 7.864 7.731 1.00 94.12 267 ARG A C 1
ATOM 1946 O O . ARG A 1 267 ? -19.529 8.996 7.244 1.00 94.12 267 ARG A O 1
ATOM 1953 N N . VAL A 1 268 ? -18.971 7.509 8.856 1.00 95.69 268 VAL A N 1
ATOM 1954 C CA . VAL A 1 268 ? -18.192 8.413 9.707 1.00 95.69 268 VAL A CA 1
ATOM 1955 C C . VAL A 1 268 ? -16.777 7.872 9.843 1.00 95.69 268 VAL A C 1
ATOM 1957 O O . VAL A 1 268 ? -16.606 6.683 10.069 1.00 95.69 268 VAL A O 1
ATOM 1960 N N . ALA A 1 269 ? -15.780 8.741 9.704 1.00 95.75 269 ALA A N 1
ATOM 1961 C CA . ALA A 1 269 ? -14.358 8.424 9.815 1.00 95.75 269 ALA A CA 1
ATOM 1962 C C . ALA A 1 269 ? -13.641 9.426 10.727 1.00 95.75 269 ALA A C 1
ATOM 1964 O O . ALA A 1 269 ? -14.132 10.536 10.957 1.00 95.75 269 ALA A O 1
ATOM 1965 N N . ALA A 1 270 ? -12.440 9.076 11.188 1.00 94.50 270 ALA A N 1
ATOM 1966 C CA . ALA A 1 270 ? -11.515 10.060 11.744 1.00 94.50 270 ALA A CA 1
ATOM 1967 C C . ALA A 1 270 ? -10.840 10.821 10.594 1.00 94.50 270 ALA A C 1
ATOM 1969 O O . ALA A 1 270 ? -10.088 10.227 9.828 1.00 94.50 270 ALA A O 1
ATOM 1970 N N . CYS A 1 271 ? -11.064 12.129 10.473 1.00 93.38 271 CYS A N 1
ATOM 1971 C CA . CYS A 1 271 ? -10.316 12.976 9.546 1.00 93.38 271 CYS A CA 1
ATOM 1972 C C . CYS A 1 271 ? -9.089 13.555 10.245 1.00 93.38 271 CYS A C 1
ATOM 1974 O O . CYS A 1 271 ? -9.192 14.497 11.041 1.00 93.38 271 CYS A O 1
ATOM 1976 N N . ILE A 1 272 ? -7.928 12.980 9.936 1.00 90.62 272 ILE A N 1
ATOM 1977 C CA . ILE A 1 272 ? -6.636 13.325 10.537 1.00 90.62 272 ILE A CA 1
ATOM 1978 C C . ILE A 1 272 ? -5.752 14.113 9.554 1.00 90.62 272 ILE A C 1
ATOM 1980 O O . ILE A 1 272 ? -6.050 14.128 8.362 1.00 90.62 272 ILE A O 1
ATOM 1984 N N . PRO A 1 273 ? -4.669 14.768 10.001 1.00 86.69 273 PRO A N 1
ATOM 1985 C CA . PRO A 1 273 ? -3.792 15.547 9.124 1.00 86.69 273 PRO A CA 1
ATOM 1986 C C . PRO A 1 273 ? -3.072 14.713 8.040 1.00 86.69 273 PRO A C 1
ATOM 1988 O O . PRO A 1 273 ? -2.506 13.668 8.343 1.00 86.69 273 PRO A O 1
ATOM 1991 N N . ALA A 1 274 ? -3.034 15.189 6.789 1.00 79.62 274 ALA A N 1
ATOM 1992 C CA . ALA A 1 274 ? -2.726 14.397 5.584 1.00 79.62 274 ALA A CA 1
ATOM 1993 C C . ALA A 1 274 ? -1.335 13.730 5.475 1.00 79.62 274 ALA A C 1
ATOM 1995 O O . ALA A 1 274 ? -1.195 12.711 4.817 1.00 79.62 274 ALA A O 1
ATOM 1996 N N . PHE A 1 275 ? -0.290 14.258 6.100 1.00 74.81 275 PHE A N 1
ATOM 1997 C CA . PHE A 1 275 ? 1.035 13.635 6.251 1.00 74.81 275 PHE A CA 1
ATOM 1998 C C . PHE A 1 275 ? 1.071 12.507 7.296 1.00 74.81 275 PHE A C 1
ATOM 2000 O O . PHE A 1 275 ? 2.097 11.843 7.411 1.00 74.81 275 PHE A O 1
ATOM 2007 N N . LEU A 1 276 ? -0.022 12.291 8.040 1.00 73.00 276 LEU A N 1
ATOM 2008 C CA . LEU A 1 276 ? -0.251 11.199 8.999 1.00 73.00 276 LEU A CA 1
ATOM 2009 C C . LEU A 1 276 ? 0.799 11.046 10.116 1.00 73.00 276 LEU A C 1
ATOM 2011 O O . LEU A 1 276 ? 0.867 10.007 10.771 1.00 73.00 276 LEU A O 1
ATOM 2015 N N . ALA A 1 277 ? 1.562 12.107 10.382 1.00 66.88 277 ALA A N 1
ATOM 2016 C CA . ALA A 1 277 ? 2.440 12.217 11.550 1.00 66.88 277 ALA A CA 1
ATOM 2017 C C . ALA A 1 277 ? 1.645 12.259 12.876 1.00 66.88 277 ALA A C 1
ATOM 2019 O O . ALA A 1 277 ? 2.164 11.983 13.952 1.00 66.88 277 ALA A O 1
ATOM 2020 N N . PHE A 1 278 ? 0.344 12.551 12.789 1.00 75.50 278 PHE A N 1
ATOM 2021 C CA . PHE A 1 278 ? -0.535 12.737 13.931 1.00 75.50 278 PHE A CA 1
ATOM 2022 C C . PHE A 1 278 ? -1.856 11.994 13.723 1.00 75.50 278 PHE A C 1
ATOM 2024 O O . PHE A 1 278 ? -2.685 12.397 12.915 1.00 75.50 278 PHE A O 1
ATOM 2031 N N . GLY A 1 279 ? -2.067 10.908 14.462 1.00 82.69 279 GLY A N 1
ATOM 2032 C CA . GLY A 1 279 ? -3.218 10.022 14.297 1.00 82.69 279 GLY A CA 1
ATOM 2033 C C . GLY A 1 279 ? -4.527 10.509 14.926 1.00 82.69 279 GLY A C 1
ATOM 2034 O O . GLY A 1 279 ? -5.450 9.715 15.058 1.00 82.69 279 GLY A O 1
ATOM 2035 N N . ALA A 1 280 ? -4.627 11.779 15.329 1.00 88.88 280 ALA A N 1
ATOM 2036 C CA . ALA A 1 280 ? -5.850 12.366 15.874 1.00 88.88 280 ALA A CA 1
ATOM 2037 C C . ALA A 1 280 ? -6.318 13.574 15.062 1.00 88.88 280 ALA A C 1
ATOM 2039 O O . ALA A 1 280 ? -5.536 14.266 14.414 1.00 88.88 280 ALA A O 1
ATOM 2040 N N . GLY A 1 281 ? -7.617 13.839 15.094 1.00 91.25 281 GLY A N 1
ATOM 2041 C CA . GLY A 1 281 ? -8.235 14.799 14.194 1.00 91.25 281 GLY A CA 1
ATOM 2042 C C . GLY A 1 281 ? -9.619 15.233 14.652 1.00 91.25 281 GLY A C 1
ATOM 2043 O O . GLY A 1 281 ? -9.851 15.473 15.839 1.00 91.25 281 GLY A O 1
ATOM 2044 N N . THR A 1 282 ? -10.519 15.370 13.688 1.00 93.88 282 THR A N 1
ATOM 2045 C CA . THR A 1 282 ? -11.962 15.538 13.905 1.00 93.88 282 THR A CA 1
ATOM 2046 C C . THR A 1 282 ? -12.699 14.309 13.371 1.00 93.88 282 THR A C 1
ATOM 2048 O O . THR A 1 282 ? -12.087 13.470 12.709 1.00 93.88 282 THR A O 1
ATOM 2051 N N . ALA A 1 283 ? -13.999 14.183 13.629 1.00 95.81 283 ALA A N 1
ATOM 2052 C CA . ALA A 1 283 ? -14.814 13.207 12.912 1.00 95.81 283 ALA A CA 1
ATOM 2053 C C . ALA A 1 283 ? -15.359 13.860 11.643 1.00 95.81 283 ALA A C 1
ATOM 2055 O O . ALA A 1 283 ? -15.804 15.012 11.665 1.00 95.81 283 ALA A O 1
ATOM 2056 N N . CYS A 1 284 ? -15.330 13.121 10.544 1.00 95.75 284 CYS A N 1
ATOM 2057 C CA . CYS A 1 284 ? -15.888 13.548 9.277 1.00 95.75 284 CYS A CA 1
ATOM 2058 C C . CYS A 1 284 ? -16.906 12.545 8.763 1.00 95.75 284 CYS A C 1
ATOM 2060 O O . CYS A 1 284 ? -16.801 11.346 9.006 1.00 95.75 284 CYS A O 1
ATOM 2062 N N . GLN A 1 285 ? -17.891 13.056 8.037 1.00 95.62 285 GLN A N 1
ATOM 2063 C CA . GLN A 1 285 ? -18.929 12.261 7.410 1.00 95.62 285 GLN A CA 1
ATOM 2064 C C . GLN A 1 285 ? -18.765 12.301 5.895 1.00 95.62 285 GLN A C 1
ATOM 2066 O O . GLN A 1 285 ? -18.461 13.346 5.309 1.00 95.62 285 GLN A O 1
ATOM 2071 N N . ARG A 1 286 ? -19.004 11.160 5.254 1.00 95.25 286 ARG A N 1
ATOM 2072 C CA . ARG A 1 286 ? -19.061 11.065 3.799 1.00 95.25 286 ARG A CA 1
ATOM 2073 C C . ARG A 1 286 ? -20.357 11.685 3.279 1.00 95.25 286 ARG A C 1
ATOM 2075 O O . ARG A 1 286 ? -21.446 11.231 3.629 1.00 95.25 286 ARG A O 1
ATOM 2082 N N . THR A 1 287 ? -20.250 12.712 2.441 1.00 94.06 287 THR A N 1
ATOM 2083 C CA . THR A 1 287 ? -21.412 13.392 1.855 1.00 94.06 287 THR A CA 1
ATOM 2084 C C . THR A 1 287 ? -21.934 12.686 0.608 1.00 94.06 287 THR A C 1
ATOM 2086 O O . THR A 1 287 ? -21.245 11.851 0.010 1.00 94.06 287 THR A O 1
ATOM 2089 N N . SER A 1 288 ? -23.141 13.060 0.180 1.00 90.56 288 SER A N 1
ATOM 2090 C CA . SER A 1 288 ? -23.755 12.631 -1.082 1.00 90.56 288 SER A CA 1
ATOM 2091 C C . SER A 1 288 ? -22.919 12.984 -2.314 1.00 90.56 288 SER A C 1
ATOM 2093 O O . SER A 1 288 ? -22.946 12.250 -3.296 1.00 90.56 288 SER A O 1
ATOM 2095 N N . GLU A 1 289 ? -22.143 14.071 -2.266 1.00 90.56 289 GLU A N 1
ATOM 2096 C CA . GLU A 1 289 ? -21.361 14.564 -3.410 1.00 90.56 289 GLU A CA 1
ATOM 2097 C C . GLU A 1 289 ? -20.054 13.802 -3.643 1.00 90.56 289 GLU A C 1
ATOM 2099 O O . GLU A 1 289 ? -19.341 14.115 -4.593 1.00 90.56 289 GLU A O 1
ATOM 2104 N N . GLY A 1 290 ? -19.690 12.841 -2.792 1.00 90.00 290 GLY A N 1
ATOM 2105 C CA . GLY A 1 290 ? -18.409 12.155 -2.959 1.00 90.00 290 GLY A CA 1
ATOM 2106 C C . GLY A 1 290 ? -17.325 12.533 -1.954 1.00 90.00 290 GLY A C 1
ATOM 2107 O O . GLY A 1 290 ? -16.236 11.996 -2.067 1.00 90.00 290 GLY A O 1
ATOM 2108 N N . VAL A 1 291 ? -17.557 13.460 -1.021 1.00 94.38 291 VAL A N 1
ATOM 2109 C CA . VAL A 1 291 ? -16.472 14.112 -0.257 1.00 94.38 291 VAL A CA 1
ATOM 2110 C C . VAL A 1 291 ? -16.595 13.825 1.237 1.00 94.38 291 VAL A C 1
ATOM 2112 O O . VAL A 1 291 ? -17.701 13.729 1.761 1.00 94.38 291 VAL A O 1
ATOM 2115 N N . TRP A 1 292 ? -15.471 13.717 1.943 1.00 94.75 292 TRP A N 1
ATOM 2116 C CA . TRP A 1 292 ? -15.454 13.630 3.407 1.00 94.75 292 TRP A CA 1
ATOM 2117 C C . TRP A 1 292 ? -15.382 15.023 4.032 1.00 94.75 292 TRP A C 1
ATOM 2119 O O . TRP A 1 292 ? -14.496 15.799 3.686 1.00 94.75 292 TRP A O 1
ATOM 2129 N N . ARG A 1 293 ? -16.315 15.360 4.927 1.00 94.88 293 ARG A N 1
ATOM 2130 C CA . ARG A 1 293 ? -16.378 16.679 5.583 1.00 94.88 293 ARG A CA 1
ATOM 2131 C C . ARG A 1 293 ? -16.424 16.546 7.092 1.00 94.88 293 ARG A C 1
ATOM 2133 O O . ARG A 1 293 ? -17.246 15.788 7.597 1.00 94.88 293 ARG A O 1
ATOM 2140 N N . GLY A 1 294 ? -15.596 17.307 7.798 1.00 94.81 294 GLY A N 1
ATOM 2141 C CA . GLY A 1 294 ? -15.644 17.451 9.249 1.00 94.81 294 GLY A CA 1
ATOM 2142 C C . GLY A 1 294 ? -17.033 17.874 9.726 1.00 94.81 294 GLY A C 1
ATOM 2143 O O . GLY A 1 294 ? -17.619 18.810 9.181 1.00 94.81 294 GLY A O 1
ATOM 2144 N N . VAL A 1 295 ? -17.561 17.170 10.728 1.00 95.12 295 VAL A N 1
ATOM 2145 C CA . VAL A 1 295 ? -18.937 17.363 11.226 1.00 95.12 295 VAL A CA 1
ATOM 2146 C C . VAL A 1 295 ? -19.021 17.773 12.690 1.00 95.12 295 VAL A C 1
ATOM 2148 O O . VAL A 1 295 ? -20.108 18.097 13.152 1.00 95.12 295 VAL A O 1
ATOM 2151 N N . VAL A 1 296 ? -17.907 17.766 13.428 1.00 96.44 296 VAL A N 1
ATOM 2152 C CA . VAL A 1 296 ? -17.925 18.066 14.865 1.00 96.44 296 VAL A CA 1
ATOM 2153 C C . VAL A 1 296 ? -17.681 19.549 15.112 1.00 96.44 296 VAL A C 1
ATOM 2155 O O . VAL A 1 296 ? -16.605 20.077 14.812 1.00 96.44 296 VAL A O 1
ATOM 2158 N N . ALA A 1 297 ? -18.667 20.222 15.700 1.00 95.31 297 ALA A N 1
ATOM 2159 C CA . ALA A 1 297 ? -18.557 21.617 16.091 1.00 95.31 297 ALA A CA 1
ATOM 2160 C C . ALA A 1 297 ? -17.371 21.835 17.049 1.00 95.31 297 ALA A C 1
ATOM 2162 O O . ALA A 1 297 ? -17.127 21.067 17.979 1.00 95.31 297 ALA A O 1
ATOM 2163 N N . GLY A 1 298 ? -16.594 22.888 16.787 1.00 90.75 298 GLY A N 1
ATOM 2164 C CA . GLY A 1 298 ? -15.411 23.236 17.580 1.00 90.75 298 GLY A CA 1
ATOM 2165 C C . GLY A 1 298 ? -14.153 22.398 17.305 1.00 90.75 298 GLY A C 1
ATOM 2166 O O . GLY A 1 298 ? -13.110 22.722 17.867 1.00 90.75 298 GLY A O 1
ATOM 2167 N N . LEU A 1 299 ? -14.200 21.379 16.434 1.00 92.00 299 LEU A N 1
ATOM 2168 C CA . LEU A 1 299 ? -13.036 20.558 16.064 1.00 92.00 299 LEU A CA 1
ATOM 2169 C C . LEU A 1 299 ? -12.670 20.717 14.574 1.00 92.00 299 LEU A C 1
ATOM 2171 O O . LEU A 1 299 ? -13.262 20.044 13.725 1.00 92.00 299 LEU A O 1
ATOM 2175 N N . PRO A 1 300 ? -11.686 21.573 14.230 1.00 90.44 300 PRO A N 1
ATOM 2176 C CA . PRO A 1 300 ? -11.324 21.848 12.839 1.00 90.44 300 PRO A CA 1
ATOM 2177 C C . PRO A 1 300 ? -10.587 20.681 12.160 1.00 90.44 300 PRO A C 1
ATOM 2179 O O . PRO A 1 300 ? -9.860 19.922 12.801 1.00 90.44 300 PRO A O 1
ATOM 2182 N N . GLU A 1 301 ? -10.709 20.574 10.835 1.00 88.88 301 GLU A N 1
ATOM 2183 C CA . GLU A 1 301 ? -9.896 19.666 10.011 1.00 88.88 301 GLU A CA 1
ATOM 2184 C C . GLU A 1 301 ? -8.439 20.157 9.869 1.00 88.88 301 GLU A C 1
ATOM 2186 O O . GLU A 1 301 ? -8.140 21.344 10.012 1.00 88.88 301 GLU A O 1
ATOM 2191 N N . GLY A 1 302 ? -7.524 19.236 9.554 1.00 83.94 302 GLY A N 1
ATOM 2192 C CA . GLY A 1 302 ? -6.142 19.549 9.174 1.00 83.94 302 GLY A CA 1
ATOM 2193 C C . GLY A 1 302 ? -5.181 19.847 10.332 1.00 83.94 302 GLY A C 1
ATOM 2194 O O . GLY A 1 302 ? -5.451 19.546 11.496 1.00 83.94 302 GLY A O 1
ATOM 2195 N N . TYR A 1 303 ? -4.030 20.439 9.995 1.00 82.62 303 TYR A N 1
ATOM 2196 C CA . TYR A 1 303 ? -2.863 20.624 10.877 1.00 82.62 303 TYR A CA 1
ATOM 2197 C C . TYR A 1 303 ? -3.045 21.617 12.018 1.00 82.62 303 TYR A C 1
ATOM 2199 O O . TYR A 1 303 ? -2.245 21.611 12.950 1.00 82.62 303 TYR A O 1
ATOM 2207 N N . GLY A 1 304 ? -4.041 22.495 11.918 1.00 82.56 304 GLY A N 1
ATOM 2208 C CA . GLY A 1 304 ? -4.144 23.691 12.741 1.00 82.56 304 GLY A CA 1
ATOM 2209 C C . GLY A 1 304 ? -4.338 23.438 14.236 1.00 82.56 304 GLY A C 1
ATOM 2210 O O . GLY A 1 304 ? -4.660 22.343 14.701 1.00 82.56 304 GLY A O 1
ATOM 2211 N N . CYS A 1 305 ? -4.167 24.514 14.993 1.00 85.62 305 CYS A N 1
ATOM 2212 C CA . CYS A 1 305 ? -4.500 24.587 16.406 1.00 85.62 305 CYS A CA 1
ATOM 2213 C C . CYS A 1 305 ? -5.981 24.229 16.663 1.00 85.62 305 CYS A C 1
ATOM 2215 O O . CYS A 1 305 ? -6.870 24.918 16.173 1.00 85.62 305 CYS A O 1
ATOM 2217 N N . SER A 1 306 ? -6.229 23.186 17.471 1.00 89.19 306 SER A N 1
ATOM 2218 C CA . SER A 1 306 ? -7.522 22.901 18.108 1.00 89.19 306 SER A CA 1
ATOM 2219 C C . SER A 1 306 ? -7.465 23.039 19.648 1.00 89.19 306 SER A C 1
ATOM 2221 O O . SER A 1 306 ? -6.959 22.140 20.329 1.00 89.19 306 SER A O 1
ATOM 2223 N N . PRO A 1 307 ? -7.949 24.155 20.234 1.00 87.94 307 PRO A N 1
ATOM 2224 C CA . PRO A 1 307 ? -8.015 24.351 21.694 1.00 87.94 307 PRO A CA 1
ATOM 2225 C C . PRO A 1 307 ? -9.030 23.437 22.394 1.00 87.94 307 PRO A C 1
ATOM 2227 O O . PRO A 1 307 ? -8.919 23.149 23.589 1.00 87.94 307 PRO A O 1
ATOM 2230 N N . GLU A 1 308 ? -10.016 22.966 21.633 1.00 90.12 308 GLU A N 1
ATOM 2231 C CA . GLU A 1 308 ? -11.064 22.052 22.077 1.00 90.12 308 GLU A CA 1
ATOM 2232 C C . GLU A 1 308 ? -10.650 20.583 21.949 1.00 90.12 308 GLU A C 1
ATOM 2234 O O . GLU A 1 308 ? -11.507 19.713 21.975 1.00 90.12 308 GLU A O 1
ATOM 2239 N N . GLY A 1 309 ? -9.354 20.293 21.802 1.00 90.25 309 GLY A N 1
ATOM 2240 C CA . GLY A 1 309 ? -8.839 18.927 21.731 1.00 90.25 309 GLY A CA 1
ATOM 2241 C C . GLY A 1 309 ? -8.957 18.288 20.348 1.00 90.25 309 GLY A C 1
ATOM 2242 O O . GLY A 1 309 ? -9.143 18.972 19.342 1.00 90.25 309 GLY A O 1
ATOM 2243 N N . ARG A 1 310 ? -8.783 16.970 20.284 1.00 91.88 310 ARG A N 1
ATOM 2244 C CA . ARG A 1 310 ? -8.910 16.146 19.072 1.00 91.88 310 ARG A CA 1
ATOM 2245 C C . ARG A 1 310 ? -9.500 14.792 19.446 1.00 91.88 310 ARG A C 1
ATOM 2247 O O . ARG A 1 310 ? -9.393 14.359 20.593 1.00 91.88 310 ARG A O 1
ATOM 2254 N N . LEU A 1 311 ? -10.090 14.124 18.463 1.00 93.56 311 LEU A N 1
ATOM 2255 C CA . LEU A 1 311 ? -10.631 12.779 18.623 1.00 93.56 311 LEU A CA 1
ATOM 2256 C C . LEU A 1 311 ? -9.919 11.756 17.738 1.00 93.56 311 LEU A C 1
ATOM 2258 O O . LEU A 1 311 ? -9.207 12.115 16.794 1.00 93.56 311 LEU A O 1
ATOM 2262 N N . ARG A 1 312 ? -10.146 10.486 18.058 1.00 91.81 312 ARG A N 1
ATOM 2263 C CA . ARG A 1 312 ? -9.748 9.301 17.306 1.00 91.81 312 ARG A CA 1
ATOM 2264 C C . ARG A 1 312 ? -10.889 8.291 17.271 1.00 91.81 312 ARG A C 1
ATOM 2266 O O . ARG A 1 312 ? -11.747 8.296 18.152 1.00 91.81 312 ARG A O 1
ATOM 2273 N N . ASP A 1 313 ? -10.838 7.429 16.259 1.00 93.00 313 ASP A N 1
ATOM 2274 C CA . ASP A 1 313 ? -11.626 6.198 16.168 1.00 93.00 313 ASP A CA 1
ATOM 2275 C C . ASP A 1 313 ? -13.145 6.407 16.418 1.00 93.00 313 ASP A C 1
ATOM 2277 O O . ASP A 1 313 ? -13.713 5.761 17.299 1.00 93.00 313 ASP A O 1
ATOM 2281 N N . PRO A 1 314 ? -13.817 7.352 15.718 1.00 96.12 314 PRO A N 1
ATOM 2282 C CA . PRO A 1 314 ? -15.232 7.622 15.942 1.00 96.12 314 PRO A CA 1
ATOM 2283 C C . PRO A 1 314 ? -16.111 6.487 15.404 1.00 96.12 314 PRO A C 1
ATOM 2285 O O . PRO A 1 314 ? -15.991 6.082 14.247 1.00 96.12 314 PRO A O 1
ATOM 2288 N N . VAL A 1 315 ? -17.062 6.051 16.223 1.00 94.19 315 VAL A N 1
ATOM 2289 C CA . VAL A 1 315 ? -18.100 5.077 15.881 1.00 94.19 315 VAL A CA 1
ATOM 2290 C C . VAL A 1 315 ? -19.464 5.762 15.998 1.00 94.19 315 VAL A C 1
ATOM 2292 O O . VAL A 1 315 ? -19.790 6.272 17.073 1.00 94.19 315 VAL A O 1
ATOM 2295 N N . PRO A 1 316 ? -20.275 5.827 14.928 1.00 92.94 316 PRO A N 1
ATOM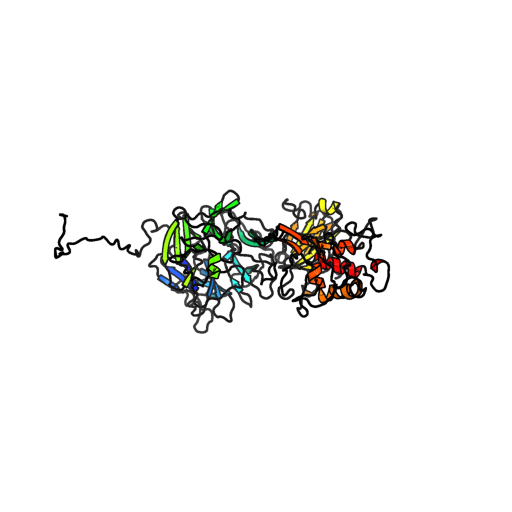 2296 C CA . PRO A 1 316 ? -21.613 6.380 15.015 1.00 92.94 316 PRO A CA 1
ATOM 2297 C C . PRO A 1 316 ? -22.511 5.458 15.837 1.00 92.94 316 PRO A C 1
ATOM 2299 O O . PRO A 1 316 ? -22.465 4.237 15.695 1.00 92.94 316 PRO A O 1
ATOM 2302 N N . ILE A 1 317 ? -23.340 6.057 16.687 1.00 89.31 317 ILE A N 1
ATOM 2303 C CA . ILE A 1 317 ? -24.319 5.345 17.512 1.00 89.31 317 ILE A CA 1
ATOM 2304 C C . ILE A 1 317 ? -25.748 5.709 17.083 1.00 89.31 317 ILE A C 1
ATOM 2306 O O . ILE A 1 317 ? -25.960 6.648 16.310 1.00 89.31 317 ILE A O 1
ATOM 2310 N N . LYS A 1 318 ? -26.733 4.931 17.546 1.00 83.06 318 LYS A N 1
ATOM 2311 C CA . LYS A 1 318 ? -28.104 4.879 17.000 1.00 83.06 318 LYS A CA 1
ATOM 2312 C C . LYS A 1 318 ? -28.825 6.233 16.912 1.00 83.06 318 LYS A C 1
ATOM 2314 O O . LYS A 1 318 ? -29.581 6.470 15.975 1.00 83.06 318 LYS A O 1
ATOM 2319 N N . ASP A 1 319 ? -28.577 7.130 17.858 1.00 84.31 319 ASP A N 1
ATOM 2320 C CA . ASP A 1 319 ? -29.199 8.461 17.933 1.00 84.31 319 ASP A CA 1
ATOM 2321 C C . ASP A 1 319 ? -28.461 9.553 17.131 1.00 84.31 319 ASP A C 1
ATOM 2323 O O . ASP A 1 319 ? -28.844 10.723 17.151 1.00 84.31 319 ASP A O 1
ATOM 2327 N N . GLY A 1 320 ? -27.399 9.181 16.414 1.00 87.25 320 GLY A N 1
ATOM 2328 C CA . GLY A 1 320 ? -26.594 10.073 15.591 1.00 87.25 320 GLY A CA 1
ATOM 2329 C C . GLY A 1 320 ? -25.446 10.783 16.288 1.00 87.25 320 GLY A C 1
ATOM 2330 O O . GLY A 1 320 ? -24.710 11.497 15.601 1.00 87.25 320 GLY A O 1
ATOM 2331 N N . ARG A 1 321 ? -25.236 10.529 17.581 1.00 92.12 321 ARG A N 1
ATOM 2332 C CA . ARG A 1 321 ? -23.991 10.861 18.279 1.00 92.12 321 ARG A CA 1
ATOM 2333 C C . ARG A 1 321 ? -22.860 9.912 17.879 1.00 92.12 321 ARG A C 1
ATOM 2335 O O . ARG A 1 321 ? -23.051 8.964 17.114 1.00 92.12 321 ARG A O 1
ATOM 2342 N N . LEU A 1 322 ? -21.665 10.185 18.396 1.00 94.75 322 LEU A N 1
ATOM 2343 C CA . LEU A 1 322 ? -20.459 9.391 18.164 1.00 94.75 322 LEU A CA 1
ATOM 2344 C C . LEU A 1 322 ? -19.895 8.880 19.490 1.00 94.75 322 LEU A C 1
ATOM 2346 O O . LEU A 1 322 ? -19.746 9.658 20.425 1.00 94.75 322 LEU A O 1
ATOM 2350 N N . LEU A 1 323 ? -19.512 7.610 19.551 1.00 94.69 323 LEU A N 1
ATOM 2351 C CA . LEU A 1 323 ? -18.571 7.098 20.543 1.00 94.69 323 LEU A CA 1
ATOM 2352 C C . LEU A 1 323 ? -17.155 7.297 19.995 1.00 94.69 323 LEU A C 1
ATOM 2354 O O . LEU A 1 323 ? -16.881 6.897 18.870 1.00 94.69 323 LEU A O 1
ATOM 2358 N N . ALA A 1 324 ? -16.258 7.926 20.747 1.00 95.81 324 ALA A N 1
ATOM 2359 C CA . ALA A 1 324 ? -14.896 8.175 20.281 1.00 95.81 324 ALA A CA 1
ATOM 2360 C C . ALA A 1 324 ? -13.895 8.233 21.435 1.00 95.81 324 ALA A C 1
ATOM 2362 O O . ALA A 1 324 ? -14.256 8.491 22.586 1.00 95.81 324 ALA A O 1
ATOM 2363 N N . ALA A 1 325 ? -12.618 8.064 21.099 1.00 94.44 325 ALA A N 1
ATOM 2364 C CA . ALA A 1 325 ? -11.523 8.435 21.979 1.00 94.44 325 ALA A CA 1
ATOM 2365 C C . ALA A 1 325 ? -11.227 9.928 21.804 1.00 94.44 325 ALA A C 1
ATOM 2367 O O . ALA A 1 325 ? -11.046 10.411 20.687 1.00 94.44 325 ALA A O 1
ATOM 2368 N N . TYR A 1 326 ? -11.175 10.681 22.895 1.00 93.56 326 TYR A N 1
ATOM 2369 C CA . TYR A 1 326 ? -11.020 12.131 22.879 1.00 93.56 326 TYR A CA 1
ATOM 2370 C C . TYR A 1 326 ? -9.975 12.590 23.896 1.00 93.56 326 TYR A C 1
ATOM 2372 O O . TYR A 1 326 ? -9.944 12.122 25.035 1.00 93.56 326 TYR A O 1
ATOM 2380 N N . ALA A 1 327 ? -9.135 13.536 23.476 1.00 89.62 327 ALA A N 1
ATOM 2381 C CA . ALA A 1 327 ? -8.120 14.148 24.320 1.00 89.62 327 ALA A CA 1
ATOM 2382 C C . ALA A 1 327 ? -8.087 15.665 24.139 1.00 89.62 327 ALA A C 1
ATOM 2384 O O . ALA A 1 327 ? -8.270 16.194 23.040 1.00 89.62 327 ALA A O 1
ATOM 2385 N N . ARG A 1 328 ? -7.761 16.370 25.225 1.00 86.12 328 ARG A N 1
ATOM 2386 C CA . ARG A 1 328 ? -7.502 17.812 25.230 1.00 86.12 328 ARG A CA 1
ATOM 2387 C C . ARG A 1 328 ? -6.236 18.102 26.022 1.00 86.12 328 ARG A C 1
ATOM 2389 O O . ARG A 1 328 ? -6.076 17.609 27.132 1.00 86.12 328 ARG A O 1
ATOM 2396 N N . VAL A 1 329 ? -5.366 18.952 25.479 1.00 75.31 329 VAL A N 1
ATOM 2397 C CA . VAL A 1 329 ? -4.163 19.409 26.186 1.00 75.31 329 VAL A CA 1
ATOM 2398 C C . VAL A 1 329 ? -4.531 20.582 27.109 1.00 75.31 329 VAL A C 1
ATOM 2400 O O . VAL A 1 329 ? -5.026 21.600 26.613 1.00 75.31 329 VAL A O 1
ATOM 2403 N N . PRO A 1 330 ? -4.297 20.495 28.433 1.00 69.12 330 PRO A N 1
ATOM 2404 C CA . PRO A 1 330 ? -4.606 21.584 29.358 1.00 69.12 330 PRO A CA 1
ATOM 2405 C C . PRO A 1 330 ? -3.832 22.868 29.024 1.00 69.12 330 PRO A C 1
ATOM 2407 O O . PRO A 1 330 ? -2.618 22.828 28.825 1.00 69.12 330 PRO A O 1
ATOM 2410 N N . ASN A 1 331 ? -4.525 24.015 29.004 1.00 68.81 331 ASN A N 1
ATOM 2411 C CA . ASN A 1 331 ? -3.943 25.350 28.768 1.00 68.81 331 ASN A CA 1
ATOM 2412 C C . ASN A 1 331 ? -3.091 25.456 27.491 1.00 68.81 331 ASN A C 1
ATOM 2414 O O . ASN A 1 331 ? -2.120 26.213 27.432 1.00 68.81 331 ASN A O 1
ATOM 2418 N N . GLY A 1 332 ? -3.439 24.680 26.470 1.00 74.62 332 GLY A N 1
ATOM 2419 C CA . GLY A 1 332 ? -2.698 24.616 25.227 1.00 74.62 332 GLY A CA 1
ATOM 2420 C C . GLY A 1 332 ? -3.608 24.367 24.045 1.00 74.62 332 GLY A C 1
ATOM 2421 O O . GLY A 1 332 ? -4.833 24.343 24.147 1.00 74.62 332 GLY A O 1
ATOM 2422 N N . CYS A 1 333 ? -2.961 24.188 22.909 1.00 80.75 333 CYS A N 1
ATOM 2423 C CA . CYS A 1 333 ? -3.617 23.752 21.706 1.00 80.75 333 CYS A CA 1
ATOM 2424 C C . CYS A 1 333 ? -3.190 22.329 21.382 1.00 80.75 333 CYS A C 1
ATOM 2426 O O . CYS A 1 333 ? -2.115 21.911 21.803 1.00 80.75 333 CYS A O 1
ATOM 2428 N N . MET A 1 334 ? -4.037 21.597 20.665 1.00 79.94 334 MET A N 1
ATOM 2429 C CA . MET A 1 334 ? -3.668 20.314 20.094 1.00 79.94 334 MET A CA 1
ATOM 2430 C C . MET A 1 334 ? -3.575 20.461 18.577 1.00 79.94 334 MET A C 1
ATOM 2432 O O . MET A 1 334 ? -4.578 20.698 17.896 1.00 79.94 334 MET A O 1
ATOM 2436 N N . ASN A 1 335 ? -2.361 20.366 18.050 1.00 75.62 335 ASN A N 1
ATOM 2437 C CA . ASN A 1 335 ? -2.082 20.415 16.620 1.00 75.62 335 ASN A CA 1
ATOM 2438 C C . ASN A 1 335 ? -1.004 19.397 16.236 1.00 75.62 335 ASN A C 1
ATOM 2440 O O . ASN A 1 335 ? -0.320 18.845 17.094 1.00 75.62 335 ASN A O 1
ATOM 2444 N N . ALA A 1 336 ? -0.851 19.161 14.935 1.00 65.62 336 ALA A N 1
ATOM 2445 C CA . ALA A 1 336 ? 0.143 18.215 14.434 1.00 65.62 336 ALA A CA 1
ATOM 2446 C C . ALA A 1 336 ? 1.592 18.720 14.581 1.00 65.62 336 ALA A C 1
ATOM 2448 O O . ALA A 1 336 ? 2.512 17.918 14.604 1.00 65.62 336 ALA A O 1
ATOM 2449 N N . THR A 1 337 ? 1.825 20.029 14.730 1.00 61.38 337 THR A N 1
ATOM 2450 C CA . THR A 1 337 ? 3.169 20.581 14.996 1.00 61.38 337 THR A CA 1
ATOM 2451 C C . THR A 1 337 ? 3.620 20.451 16.461 1.00 61.38 337 THR A C 1
ATOM 2453 O O . THR A 1 337 ? 4.821 20.402 16.718 1.00 61.38 337 THR A O 1
ATOM 2456 N N . ASP A 1 338 ? 2.694 20.329 17.422 1.00 56.69 338 ASP A N 1
ATOM 2457 C CA . ASP A 1 338 ? 2.965 20.121 18.856 1.00 56.69 338 ASP A CA 1
ATOM 2458 C C . ASP A 1 338 ? 3.576 18.736 19.138 1.00 56.69 338 ASP A C 1
ATOM 2460 O O . ASP A 1 338 ? 4.106 18.499 20.226 1.00 56.69 338 ASP A O 1
ATOM 2464 N N . GLU A 1 339 ? 3.575 17.845 18.142 1.00 51.12 339 GLU A N 1
ATOM 2465 C CA . GLU A 1 339 ? 4.370 16.615 18.095 1.00 51.12 339 GLU A CA 1
ATOM 2466 C C . GLU A 1 339 ? 5.857 16.889 18.394 1.00 51.12 339 GLU A C 1
ATOM 2468 O O . GLU A 1 339 ? 6.481 16.148 19.151 1.00 51.12 339 GLU A O 1
ATOM 2473 N N . ALA A 1 340 ? 6.403 18.022 17.931 1.00 47.09 340 ALA A N 1
ATOM 2474 C CA . ALA A 1 340 ? 7.784 18.424 18.212 1.00 47.09 340 ALA A CA 1
ATOM 2475 C C . ALA A 1 340 ? 8.043 18.810 19.686 1.00 47.09 340 ALA A C 1
ATOM 2477 O O . ALA A 1 340 ? 9.199 18.954 20.083 1.00 47.09 340 ALA A O 1
ATOM 2478 N N . LEU A 1 341 ? 6.994 18.989 20.503 1.00 52.41 341 LEU A N 1
ATOM 2479 C CA . LEU A 1 341 ? 7.080 19.457 21.894 1.00 52.41 341 LEU A CA 1
ATOM 2480 C C . LEU A 1 341 ? 6.727 18.385 22.944 1.00 52.41 341 LEU A C 1
ATOM 2482 O O . LEU A 1 341 ? 6.685 18.710 24.129 1.00 52.41 341 LEU A O 1
ATOM 2486 N N . ALA A 1 342 ? 6.482 17.131 22.534 1.00 60.62 342 ALA A N 1
ATOM 2487 C CA . ALA A 1 342 ? 6.316 15.960 23.416 1.00 60.62 342 ALA A CA 1
ATOM 2488 C C . ALA A 1 342 ? 5.321 16.122 24.583 1.00 60.62 342 ALA A C 1
ATOM 2490 O O . ALA A 1 342 ? 5.538 15.600 25.679 1.00 60.62 342 ALA A O 1
ATOM 2491 N N . LYS A 1 343 ? 4.215 16.843 24.366 1.00 63.38 343 LYS A N 1
ATOM 2492 C CA . LYS A 1 343 ? 3.170 16.982 25.388 1.00 63.38 343 LYS A CA 1
ATOM 2493 C C . LYS A 1 343 ? 2.375 15.675 25.505 1.00 63.38 343 LYS A C 1
ATOM 2495 O O . LYS A 1 343 ? 1.848 15.231 24.488 1.00 63.38 343 LYS A O 1
ATOM 2500 N N . PRO A 1 344 ? 2.240 15.088 26.710 1.00 66.81 344 PRO A N 1
ATOM 2501 C CA . PRO A 1 344 ? 1.480 13.857 26.890 1.00 66.81 344 PRO A CA 1
ATOM 2502 C C . PRO A 1 344 ? 0.025 14.059 26.472 1.00 66.81 344 PRO A C 1
ATOM 2504 O O . PRO A 1 344 ? -0.575 15.106 26.741 1.00 66.81 344 PRO A O 1
ATOM 2507 N N . VAL A 1 345 ? -0.528 13.045 25.812 1.00 76.12 345 VAL A N 1
ATOM 2508 C CA . VAL A 1 345 ? -1.910 13.037 25.348 1.00 76.12 345 VAL A CA 1
ATOM 2509 C C . VAL A 1 345 ? -2.644 11.890 26.022 1.00 76.12 345 VAL A C 1
ATOM 2511 O O . VAL A 1 345 ? -2.330 10.727 25.787 1.00 76.12 345 VAL A O 1
ATOM 2514 N N . ASP A 1 346 ? -3.633 12.242 26.836 1.00 84.00 346 ASP A N 1
ATOM 2515 C CA . ASP A 1 346 ? -4.456 11.294 27.582 1.00 84.00 346 ASP A CA 1
ATOM 2516 C C . ASP A 1 346 ? -5.811 11.162 26.874 1.00 84.00 346 ASP A C 1
ATOM 2518 O O . ASP A 1 346 ? -6.666 12.047 26.978 1.00 84.00 346 ASP A O 1
ATOM 2522 N N . PHE A 1 347 ? -5.959 10.123 26.046 1.00 90.50 347 PHE A N 1
ATOM 2523 C CA . PHE A 1 347 ? -7.227 9.834 25.372 1.00 90.50 347 PHE A CA 1
ATOM 2524 C C . PHE A 1 347 ? -8.172 9.117 26.328 1.00 90.50 347 PHE A C 1
ATOM 2526 O O . PHE A 1 347 ? -7.805 8.125 26.944 1.00 90.50 347 PHE A O 1
ATOM 2533 N N . SER A 1 348 ? -9.401 9.615 26.398 1.00 92.25 348 SER A N 1
ATOM 2534 C CA . SER A 1 348 ? -10.487 9.059 27.202 1.00 92.25 348 SER A CA 1
ATOM 2535 C C . SER A 1 348 ? -11.696 8.773 26.323 1.00 92.25 348 SER A C 1
ATOM 2537 O O . SER A 1 348 ? -11.882 9.421 25.289 1.00 92.25 348 SER A O 1
ATOM 2539 N N . LEU A 1 349 ? -12.534 7.823 26.727 1.00 94.44 349 LEU A N 1
ATOM 2540 C CA . LEU A 1 349 ? -13.752 7.516 25.984 1.00 94.44 349 LEU A CA 1
ATOM 2541 C C . LEU A 1 349 ? -14.808 8.592 26.227 1.00 94.44 349 LEU A C 1
ATOM 2543 O O . LEU A 1 349 ? -15.026 9.009 27.367 1.00 94.44 349 LEU A O 1
ATOM 2547 N N . ALA A 1 350 ? -15.499 9.013 25.172 1.00 93.75 350 ALA A N 1
ATOM 2548 C CA . ALA A 1 350 ? -16.599 9.961 25.273 1.00 93.75 350 ALA A CA 1
ATOM 2549 C C . ALA A 1 350 ? -17.704 9.680 24.251 1.00 93.75 350 ALA A C 1
ATOM 2551 O O . ALA A 1 350 ? -17.436 9.246 23.129 1.00 93.75 350 ALA A O 1
ATOM 2552 N N . VAL A 1 351 ? -18.940 10.007 24.631 1.00 93.69 351 VAL A N 1
ATOM 2553 C CA . VAL A 1 351 ? -20.037 10.217 23.682 1.00 93.69 351 VAL A CA 1
ATOM 2554 C C . VAL A 1 351 ? -20.032 11.682 23.266 1.00 93.69 351 VAL A C 1
ATOM 2556 O O . VAL A 1 351 ? -20.025 12.569 24.117 1.00 93.69 351 VAL A O 1
ATOM 2559 N N . ILE A 1 352 ? -20.020 11.939 21.964 1.00 94.44 352 ILE A N 1
ATOM 2560 C CA . ILE A 1 352 ? -19.892 13.269 21.374 1.00 94.44 352 ILE A CA 1
ATOM 2561 C C . ILE A 1 352 ? -21.131 13.559 20.535 1.00 94.44 352 ILE A C 1
ATOM 2563 O O . ILE A 1 352 ? -21.465 12.783 19.640 1.00 94.44 352 ILE A O 1
ATOM 2567 N N . ASP A 1 353 ? -21.784 14.690 20.789 1.00 93.94 353 ASP A N 1
ATOM 2568 C CA . ASP A 1 353 ? -22.768 15.263 19.872 1.00 93.94 353 ASP A CA 1
ATOM 2569 C C . ASP A 1 353 ? -22.031 16.075 18.791 1.00 93.94 353 ASP A C 1
ATOM 2571 O O . ASP A 1 353 ? -21.406 17.091 19.109 1.00 93.94 353 ASP A O 1
ATOM 2575 N N . PRO A 1 354 ? -22.075 15.662 17.509 1.00 94.62 354 PRO A N 1
ATOM 2576 C CA . PRO A 1 354 ? -21.385 16.376 16.442 1.00 94.62 354 PRO A CA 1
ATOM 2577 C C . PRO A 1 354 ? -21.873 17.816 16.262 1.00 94.62 354 PRO A C 1
ATOM 2579 O O . PRO A 1 354 ? -21.065 18.700 15.983 1.00 94.62 354 PRO A O 1
ATOM 2582 N N . ALA A 1 355 ? -23.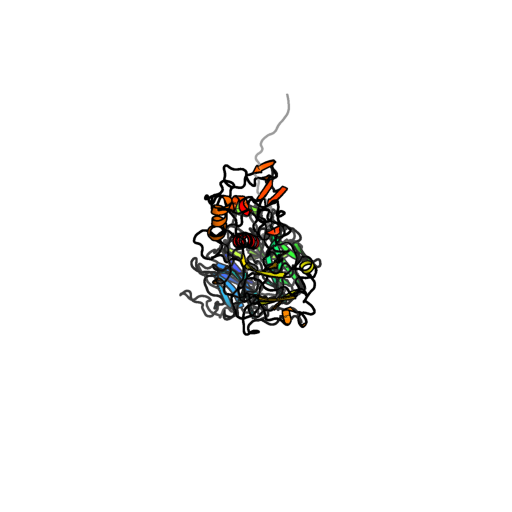173 18.072 16.429 1.00 94.19 355 ALA A N 1
ATOM 2583 C CA . ALA A 1 355 ? -23.767 19.365 16.106 1.00 94.19 355 ALA A CA 1
ATOM 2584 C C . ALA A 1 355 ? -23.397 20.441 17.133 1.00 94.19 355 ALA A C 1
ATOM 2586 O O . ALA A 1 355 ? -23.099 21.576 16.759 1.00 94.19 355 ALA A O 1
ATOM 2587 N N . SER A 1 356 ? -23.411 20.088 18.419 1.00 94.38 356 SER A N 1
ATOM 2588 C CA . SER A 1 356 ? -23.065 21.003 19.513 1.00 94.38 356 SER A CA 1
ATOM 2589 C C . SER A 1 356 ? -21.584 20.952 19.897 1.00 94.38 356 SER A C 1
ATOM 2591 O O . SER A 1 356 ? -21.054 21.930 20.425 1.00 94.38 356 SER A O 1
ATOM 2593 N N . GLY A 1 357 ? -20.904 19.833 19.630 1.00 92.38 357 GLY A N 1
ATOM 2594 C CA . GLY A 1 357 ? -19.564 19.551 20.139 1.00 92.38 357 GLY A CA 1
ATOM 2595 C C . GLY A 1 357 ? -19.552 19.160 21.622 1.00 92.38 357 GLY A C 1
ATOM 2596 O O . GLY A 1 357 ? -18.469 19.060 22.203 1.00 92.38 357 GLY A O 1
ATOM 2597 N N . GLU A 1 358 ? -20.722 18.954 22.241 1.00 92.38 358 GLU A N 1
ATOM 2598 C CA . GLU A 1 358 ? -20.847 18.488 23.623 1.00 92.38 358 GLU A CA 1
ATOM 2599 C C . GLU A 1 358 ? -20.277 17.072 23.770 1.00 92.38 358 GLU A C 1
ATOM 2601 O O . GLU A 1 358 ? -20.408 16.230 22.879 1.00 92.38 358 GLU A O 1
ATOM 2606 N N . ARG A 1 359 ? -19.604 16.817 24.898 1.00 89.88 359 ARG A N 1
ATOM 2607 C CA . ARG A 1 359 ? -18.871 15.575 25.162 1.00 89.88 359 ARG A CA 1
ATOM 2608 C C . ARG A 1 359 ? -19.213 15.068 26.547 1.00 89.88 359 ARG A C 1
ATOM 2610 O O . ARG A 1 359 ? -18.993 15.769 27.534 1.00 89.88 359 ARG A O 1
ATOM 2617 N N . VAL A 1 360 ? -19.670 13.830 26.611 1.00 89.56 360 VAL A N 1
ATOM 2618 C CA . VAL A 1 360 ? -19.936 13.130 27.862 1.00 89.56 360 VAL A CA 1
ATOM 2619 C C . VAL A 1 360 ? -18.856 12.072 28.053 1.00 89.56 360 VAL A C 1
ATOM 2621 O O . VAL A 1 360 ? -18.833 11.103 27.294 1.00 89.56 360 VAL A O 1
ATOM 2624 N N . PRO A 1 361 ? -17.936 12.251 29.017 1.00 89.06 361 PRO A N 1
ATOM 2625 C CA . PRO A 1 361 ? -16.886 11.273 29.268 1.00 89.06 361 PRO A CA 1
ATOM 2626 C C . PRO A 1 361 ? -17.499 9.978 29.805 1.00 89.06 361 PRO A C 1
ATOM 2628 O O . PRO A 1 361 ? -18.388 10.023 30.646 1.00 89.06 361 PRO A O 1
ATOM 2631 N N . LEU A 1 362 ? -17.003 8.833 29.345 1.00 88.19 362 LEU A N 1
ATOM 2632 C CA . LEU A 1 362 ? -17.402 7.499 29.814 1.00 88.19 362 LEU A CA 1
ATOM 2633 C C . LEU A 1 362 ? -16.372 6.873 30.757 1.00 88.19 362 LEU A C 1
ATOM 2635 O O . LEU A 1 362 ? -16.614 5.820 31.332 1.00 88.19 362 LEU A O 1
ATOM 2639 N N . GLY A 1 363 ? -15.223 7.518 30.926 1.00 76.31 363 GLY A N 1
ATOM 2640 C CA . GLY A 1 363 ? -14.176 7.075 31.831 1.00 76.31 363 GLY A CA 1
ATOM 2641 C C . GLY A 1 363 ? -12.797 7.396 31.280 1.00 76.31 363 GLY A C 1
ATOM 2642 O O . GLY A 1 363 ? -12.594 7.495 30.072 1.00 76.31 363 GLY A O 1
ATOM 2643 N N . ASN A 1 364 ? -11.846 7.556 32.194 1.00 85.38 364 ASN A N 1
ATOM 2644 C CA . ASN A 1 364 ? -10.439 7.750 31.883 1.00 85.38 364 ASN A CA 1
ATOM 2645 C C . ASN A 1 364 ? -9.602 6.981 32.904 1.00 85.38 364 ASN A C 1
ATOM 2647 O O . ASN A 1 364 ? -9.943 6.978 34.090 1.00 85.38 364 ASN A O 1
ATOM 2651 N N . THR A 1 365 ? -8.521 6.344 32.466 1.00 83.50 365 THR A N 1
ATOM 2652 C CA . THR A 1 365 ? -7.514 5.798 33.380 1.00 83.50 365 THR A CA 1
ATOM 2653 C C . THR A 1 365 ? -6.265 6.672 33.294 1.00 83.50 365 THR A C 1
ATOM 2655 O O . THR A 1 365 ? -5.556 6.585 32.299 1.00 83.50 365 THR A O 1
ATOM 2658 N N . PRO A 1 366 ? -5.961 7.500 34.313 1.00 82.62 366 PRO A N 1
ATOM 2659 C CA . PRO A 1 366 ? -4.859 8.453 34.231 1.00 82.62 366 PRO A CA 1
ATOM 2660 C C . PRO A 1 366 ? -3.527 7.804 33.840 1.00 82.62 366 PRO A C 1
ATOM 2662 O O . PRO A 1 366 ? -3.079 6.855 34.486 1.00 82.62 366 PRO A O 1
ATOM 2665 N N . GLY A 1 367 ? -2.877 8.355 32.813 1.00 82.62 367 GLY A N 1
ATOM 2666 C CA . GLY A 1 367 ? -1.593 7.860 32.307 1.00 82.62 367 GLY A CA 1
ATOM 2667 C C . GLY A 1 367 ? -1.714 6.736 31.276 1.00 82.62 367 GLY A C 1
ATOM 2668 O O . GLY A 1 367 ? -0.689 6.294 30.750 1.00 82.62 367 GLY A O 1
ATOM 2669 N N . LEU A 1 368 ? -2.936 6.310 30.952 1.00 88.44 368 LEU A N 1
ATOM 2670 C CA . LEU A 1 368 ? -3.237 5.369 29.883 1.00 88.44 368 LEU A CA 1
ATOM 2671 C C . LEU A 1 368 ? -4.205 6.014 28.885 1.00 88.44 368 LEU A C 1
ATOM 2673 O O . LEU A 1 368 ? -5.180 6.646 29.264 1.00 88.44 368 LEU A O 1
ATOM 2677 N N . ALA A 1 369 ? -3.957 5.804 27.599 1.00 90.62 369 ALA A N 1
ATOM 2678 C CA . ALA A 1 369 ? -4.861 6.184 26.530 1.00 90.62 369 ALA A CA 1
ATOM 2679 C C . ALA A 1 369 ? -5.897 5.074 26.290 1.00 90.62 369 ALA A C 1
ATOM 2681 O O . ALA A 1 369 ? -5.532 3.960 25.907 1.00 90.62 369 ALA A O 1
ATOM 2682 N N . ASP A 1 370 ? -7.175 5.403 26.462 1.00 93.69 370 ASP A N 1
ATOM 2683 C CA . ASP A 1 370 ? -8.317 4.575 26.078 1.00 93.69 370 ASP A CA 1
ATOM 2684 C C . ASP A 1 370 ? -8.694 4.903 24.615 1.00 93.69 370 ASP A C 1
ATOM 2686 O O . ASP A 1 370 ? -9.153 6.008 24.309 1.00 93.69 370 ASP A O 1
ATOM 2690 N N . VAL A 1 371 ? -8.451 3.970 23.688 1.00 93.25 371 VAL A N 1
ATOM 2691 C CA . VAL A 1 371 ? -8.558 4.166 22.227 1.00 93.25 371 VAL A CA 1
ATOM 2692 C C . VAL A 1 371 ? -9.283 3.014 21.525 1.00 93.25 371 VAL A C 1
ATOM 2694 O O . VAL A 1 371 ? -9.488 1.952 22.108 1.00 93.25 371 VAL A O 1
ATOM 2697 N N . VAL A 1 372 ? -9.664 3.213 20.257 1.00 94.00 372 VAL A N 1
ATOM 2698 C CA . VAL A 1 372 ? -10.365 2.210 19.427 1.00 94.00 372 VAL A CA 1
ATOM 2699 C C . VAL A 1 372 ? -11.617 1.628 20.120 1.00 94.00 372 VAL A C 1
ATOM 2701 O O . VAL A 1 372 ? -11.714 0.411 20.293 1.00 94.00 372 VAL A O 1
ATOM 2704 N N . PRO A 1 373 ? -12.567 2.466 20.581 1.00 95.06 373 PRO A N 1
ATOM 2705 C CA . PRO A 1 373 ? -13.760 1.966 21.247 1.00 95.06 373 PRO A CA 1
ATOM 2706 C C . PRO A 1 373 ? -14.708 1.280 20.262 1.00 95.06 373 PRO A C 1
ATOM 2708 O O . PRO A 1 373 ? -14.980 1.798 19.182 1.00 95.06 373 PRO A O 1
ATOM 2711 N N . TRP A 1 374 ? -15.274 0.152 20.678 1.00 94.31 374 TRP A N 1
ATOM 2712 C CA . TRP A 1 374 ? -16.294 -0.589 19.948 1.00 94.31 374 TRP A CA 1
ATOM 2713 C C . TRP A 1 374 ? -17.481 -0.928 20.855 1.00 94.31 374 TRP A C 1
ATOM 2715 O O . TRP A 1 374 ? -17.292 -1.538 21.911 1.00 94.31 374 TRP A O 1
ATOM 2725 N N . PRO A 1 375 ? -18.713 -0.582 20.445 1.00 93.12 375 PRO A N 1
ATOM 2726 C CA . PRO A 1 375 ? -19.924 -1.095 21.071 1.00 93.12 375 PRO A CA 1
ATOM 2727 C C . PRO A 1 375 ? -19.969 -2.627 21.064 1.00 93.12 375 PRO A C 1
ATOM 2729 O O . PRO A 1 375 ? -19.719 -3.249 20.030 1.00 93.12 375 PRO A O 1
ATOM 2732 N N . VAL A 1 376 ? -20.345 -3.234 22.191 1.00 93.00 376 VAL A N 1
ATOM 2733 C CA . VAL A 1 376 ? -20.659 -4.668 22.257 1.00 93.00 376 VAL A CA 1
ATOM 2734 C C . VAL A 1 376 ? -22.122 -4.857 21.873 1.00 93.00 376 VAL A C 1
ATOM 2736 O O . VAL A 1 376 ? -23.023 -4.711 22.700 1.00 93.00 376 VAL A O 1
ATOM 2739 N N . ALA A 1 377 ? -22.357 -5.121 20.591 1.00 89.12 377 ALA A N 1
ATOM 2740 C CA . ALA A 1 377 ? -23.677 -5.406 20.044 1.00 89.12 377 ALA A CA 1
ATOM 2741 C C . ALA A 1 377 ? -23.564 -6.238 18.754 1.00 89.12 377 ALA A C 1
ATOM 2743 O O . ALA A 1 377 ? -22.605 -6.048 17.996 1.00 89.12 377 ALA A O 1
ATOM 2744 N N . PRO A 1 378 ? -24.545 -7.111 18.459 1.00 89.50 378 PRO A N 1
ATOM 2745 C CA . PRO A 1 378 ? -24.624 -7.772 17.165 1.00 89.50 378 PRO A CA 1
ATOM 2746 C C . PRO A 1 378 ? -24.732 -6.758 16.019 1.00 89.50 378 PRO A C 1
ATOM 2748 O O . PRO A 1 378 ? -25.467 -5.774 16.118 1.00 89.50 378 PRO A O 1
ATOM 2751 N N . ARG A 1 379 ? -24.040 -7.017 14.907 1.00 88.81 379 ARG A N 1
ATOM 2752 C CA . ARG A 1 379 ? -24.042 -6.164 13.709 1.00 88.81 379 ARG A CA 1
ATOM 2753 C C . ARG A 1 379 ? -23.932 -6.985 12.430 1.00 88.81 379 ARG A C 1
ATOM 2755 O O . ARG A 1 379 ? -23.277 -8.022 12.389 1.00 88.81 379 ARG A O 1
ATOM 2762 N N . SER A 1 380 ? -24.519 -6.482 11.347 1.00 89.62 380 SER A N 1
ATOM 2763 C CA . SER A 1 380 ? -24.349 -7.083 10.018 1.00 89.62 380 SER A CA 1
ATOM 2764 C C . SER A 1 380 ? -23.108 -6.521 9.324 1.00 89.62 380 SER A C 1
ATOM 2766 O O . SER A 1 380 ? -22.903 -5.310 9.300 1.00 89.62 380 SER A O 1
ATOM 2768 N N . LEU A 1 381 ? -22.285 -7.394 8.732 1.00 91.88 381 LEU A N 1
ATOM 2769 C CA . LEU A 1 381 ? -21.140 -6.977 7.905 1.00 91.88 381 LEU A CA 1
ATOM 2770 C C . LEU A 1 381 ? -21.534 -6.618 6.466 1.00 91.88 381 LEU A C 1
ATOM 2772 O O . LEU A 1 381 ? -20.791 -5.909 5.791 1.00 91.88 381 LEU A O 1
ATOM 2776 N N . LEU A 1 382 ? -22.689 -7.104 6.003 1.00 93.38 382 LEU A N 1
ATOM 2777 C CA . LEU A 1 382 ? -23.254 -6.820 4.686 1.00 93.38 382 LEU A CA 1
ATOM 2778 C C . LEU A 1 382 ? -24.618 -6.161 4.817 1.00 93.38 382 LEU A C 1
ATOM 2780 O O . LEU A 1 382 ? -25.413 -6.495 5.695 1.00 93.38 382 LEU A O 1
ATOM 2784 N N . GLY A 1 383 ? -24.893 -5.253 3.890 1.00 91.38 383 GLY A N 1
ATOM 2785 C CA . GLY A 1 383 ? -26.218 -4.706 3.681 1.00 91.38 383 GLY A CA 1
ATOM 2786 C C . GLY A 1 383 ? -27.167 -5.748 3.073 1.00 91.38 383 GLY A C 1
ATOM 2787 O O . GLY A 1 383 ? -26.724 -6.727 2.462 1.00 91.38 383 GLY A O 1
ATOM 2788 N N . PRO A 1 384 ? -28.488 -5.540 3.193 1.00 90.38 384 PRO A N 1
ATOM 2789 C CA . PRO A 1 384 ? -29.480 -6.438 2.614 1.00 90.38 384 PRO A CA 1
ATOM 2790 C C . PRO A 1 384 ? -29.269 -6.642 1.106 1.00 90.38 384 PRO A C 1
ATOM 2792 O O . PRO A 1 384 ? -29.178 -5.678 0.349 1.00 90.38 384 PRO A O 1
ATOM 2795 N N . GLY A 1 385 ? -29.222 -7.903 0.666 1.00 90.50 385 GLY A N 1
ATOM 2796 C CA . GLY A 1 385 ? -29.103 -8.266 -0.752 1.00 90.50 385 GLY A CA 1
ATOM 2797 C C . GLY A 1 385 ? -27.703 -8.110 -1.357 1.00 90.50 385 GLY A C 1
ATOM 2798 O O . GLY A 1 385 ? -27.545 -8.327 -2.556 1.00 90.50 385 GLY A O 1
ATOM 2799 N N . VAL A 1 386 ? -26.693 -7.759 -0.558 1.00 93.50 386 VAL A N 1
ATOM 2800 C CA . VAL A 1 386 ? -25.297 -7.713 -1.006 1.00 93.50 386 VAL A CA 1
ATOM 2801 C C . VAL A 1 386 ? -24.684 -9.111 -0.912 1.00 93.50 386 VAL A C 1
ATOM 2803 O O . VAL A 1 386 ? -24.808 -9.785 0.108 1.00 93.50 386 VAL A O 1
ATOM 2806 N N . SER A 1 387 ? -23.997 -9.537 -1.970 1.00 90.38 387 SER A N 1
ATOM 2807 C CA . SER A 1 387 ? -23.217 -10.777 -2.013 1.00 90.38 387 SER A CA 1
ATOM 2808 C C . SER A 1 387 ? -21.767 -10.480 -2.367 1.00 90.38 387 SER A C 1
ATOM 2810 O O . SER A 1 387 ? -21.497 -9.589 -3.173 1.00 90.38 387 SER A O 1
ATOM 2812 N N . LEU A 1 388 ? -20.842 -11.256 -1.809 1.00 89.94 388 LEU A N 1
ATOM 2813 C CA . LEU A 1 388 ? -19.427 -11.151 -2.147 1.00 89.94 388 LEU A CA 1
ATOM 2814 C C . LEU A 1 388 ? -19.103 -11.863 -3.468 1.00 89.94 388 LEU A C 1
ATOM 2816 O O . LEU A 1 388 ? -19.766 -12.850 -3.808 1.00 89.94 388 LEU A O 1
ATOM 2820 N N . PRO A 1 389 ? -18.083 -11.393 -4.209 1.00 84.88 389 PRO A N 1
ATOM 2821 C CA . PRO A 1 389 ? -17.529 -12.164 -5.311 1.00 84.88 389 PRO A CA 1
ATOM 2822 C C . PRO A 1 389 ? -16.921 -13.481 -4.793 1.00 84.88 389 PRO A C 1
ATOM 2824 O O . PRO A 1 389 ? -16.513 -13.558 -3.631 1.00 84.88 389 PRO A O 1
ATOM 2827 N N . PRO A 1 390 ? -16.869 -14.531 -5.631 1.00 86.44 390 PRO A N 1
ATOM 2828 C CA . PRO A 1 390 ? -16.267 -15.795 -5.241 1.00 86.44 390 PRO A CA 1
ATOM 2829 C C . PRO A 1 390 ? -14.765 -15.633 -5.007 1.00 86.44 390 PRO A C 1
ATOM 2831 O O . PRO A 1 390 ? -14.091 -14.841 -5.670 1.00 86.44 390 PRO A O 1
ATOM 2834 N N . ARG A 1 391 ? -14.243 -16.441 -4.087 1.00 87.00 391 ARG A N 1
ATOM 2835 C CA . ARG A 1 391 ? -12.812 -16.530 -3.826 1.00 87.00 391 ARG A CA 1
ATOM 2836 C C . ARG A 1 391 ? -12.064 -17.133 -5.025 1.00 87.00 391 ARG A C 1
ATOM 2838 O O . ARG A 1 391 ? -12.556 -18.099 -5.613 1.00 87.00 391 ARG A O 1
ATOM 2845 N N . PRO A 1 392 ? -10.889 -16.594 -5.390 1.00 82.81 392 PRO A N 1
ATOM 2846 C CA . PRO A 1 392 ? -10.098 -17.111 -6.501 1.00 82.81 392 PRO A CA 1
ATOM 2847 C C . PRO A 1 392 ? -9.291 -18.362 -6.126 1.00 82.81 392 PRO A C 1
ATOM 2849 O O . PRO A 1 392 ? -8.909 -19.113 -7.027 1.00 82.81 392 PRO A O 1
ATOM 2852 N N . GLU A 1 393 ? -9.022 -18.608 -4.836 1.00 75.56 393 GLU A N 1
ATOM 2853 C CA . GLU A 1 393 ? -8.176 -19.725 -4.408 1.00 75.56 393 GLU A CA 1
ATOM 2854 C C . GLU A 1 393 ? -8.744 -21.079 -4.869 1.00 75.56 393 GLU A C 1
ATOM 2856 O O . GLU A 1 393 ? -9.933 -21.364 -4.734 1.00 75.56 393 GLU A O 1
ATOM 2861 N N . GLY A 1 394 ? -7.884 -21.930 -5.438 1.00 70.50 394 GLY A N 1
ATOM 2862 C CA . GLY A 1 394 ? -8.273 -23.259 -5.928 1.00 70.50 394 GLY A CA 1
ATOM 2863 C C . GLY A 1 394 ? -9.032 -23.263 -7.260 1.00 70.50 394 GLY A C 1
ATOM 2864 O O . GLY A 1 394 ? -9.422 -24.330 -7.728 1.00 70.50 394 GLY A O 1
ATOM 2865 N N . SER A 1 395 ? -9.213 -22.104 -7.902 1.00 76.69 395 SER A N 1
ATOM 2866 C CA . SER A 1 395 ? -9.891 -22.007 -9.205 1.00 76.69 395 SER A CA 1
ATOM 2867 C C . SER A 1 395 ? -9.004 -22.387 -10.403 1.00 76.69 395 SER A C 1
ATOM 2869 O O . SER A 1 395 ? -9.493 -22.475 -11.530 1.00 76.69 395 SER A O 1
ATOM 2871 N N . CYS A 1 396 ? -7.711 -22.653 -10.181 1.00 74.94 396 CYS A N 1
ATOM 2872 C CA . CYS A 1 396 ? -6.751 -22.992 -11.228 1.00 74.94 396 CYS A CA 1
ATOM 2873 C C . CYS A 1 396 ? -5.687 -24.004 -10.762 1.00 74.94 396 CYS A C 1
ATOM 2875 O O . CYS A 1 396 ? -5.372 -24.090 -9.576 1.00 74.94 396 CYS A O 1
ATOM 2877 N N . ALA A 1 397 ? -5.131 -24.775 -11.706 1.00 68.88 397 ALA A N 1
ATOM 2878 C CA . ALA A 1 397 ? -4.062 -25.746 -11.437 1.00 68.88 397 ALA A CA 1
ATOM 2879 C C . ALA A 1 397 ? -2.667 -25.097 -11.365 1.00 68.88 397 ALA A C 1
ATOM 2881 O O . ALA A 1 397 ? -1.800 -25.557 -10.627 1.00 68.88 397 ALA A O 1
ATOM 2882 N N . GLU A 1 398 ? -2.458 -24.028 -12.132 1.00 69.88 398 GLU A N 1
ATOM 2883 C CA . GLU A 1 398 ? -1.197 -23.296 -12.227 1.00 69.88 398 GLU A CA 1
ATOM 2884 C C . GLU A 1 398 ? -1.399 -21.919 -11.597 1.00 69.88 398 GLU A C 1
ATOM 2886 O O . GLU A 1 398 ? -2.223 -21.163 -12.100 1.00 69.88 398 GLU A O 1
ATOM 2891 N N . GLY A 1 399 ? -0.702 -21.622 -10.491 1.00 82.69 399 GLY A N 1
ATOM 2892 C CA . GLY A 1 399 ? -0.880 -20.401 -9.686 1.00 82.69 399 GLY A CA 1
ATOM 2893 C C . GLY A 1 399 ? -0.631 -19.076 -10.433 1.00 82.69 399 GLY A C 1
ATOM 2894 O O . GLY A 1 399 ? -0.755 -18.980 -11.646 1.00 82.69 399 GLY A O 1
ATOM 2895 N N . GLY A 1 400 ? -0.300 -17.996 -9.722 1.00 89.12 400 GLY A N 1
ATOM 2896 C CA . GLY A 1 400 ? -0.108 -16.685 -10.365 1.00 89.12 400 GLY A CA 1
ATOM 2897 C C . GLY A 1 400 ? -1.418 -15.979 -10.744 1.00 89.12 400 GLY A C 1
ATOM 2898 O O . GLY A 1 400 ? -2.505 -16.434 -10.392 1.00 89.12 400 GLY A O 1
ATOM 2899 N N . VAL A 1 401 ? -1.309 -14.851 -11.443 1.00 91.38 401 VAL A N 1
ATOM 2900 C CA . VAL A 1 401 ? -2.440 -14.008 -11.872 1.00 91.38 401 VAL A CA 1
ATOM 2901 C C . VAL A 1 401 ? -2.457 -13.933 -13.389 1.00 91.38 401 VAL A C 1
ATOM 2903 O O . VAL A 1 401 ? -1.448 -13.567 -13.994 1.00 91.38 401 VAL A O 1
ATOM 2906 N N . LEU A 1 402 ? -3.598 -14.242 -14.003 1.00 92.06 402 LEU A N 1
ATOM 2907 C CA . LEU A 1 402 ? -3.791 -14.087 -15.443 1.00 92.06 402 LEU A CA 1
ATOM 2908 C C . LEU A 1 402 ? -4.145 -12.633 -15.765 1.00 92.06 402 LEU A C 1
ATOM 2910 O O . LEU A 1 402 ? -5.128 -12.106 -15.255 1.00 92.06 402 LEU A O 1
ATOM 2914 N N . PHE A 1 403 ? -3.367 -11.999 -16.632 1.00 92.94 403 PHE A N 1
ATOM 2915 C CA . PHE A 1 403 ? -3.654 -10.702 -17.228 1.00 92.94 403 PHE A CA 1
ATOM 2916 C C . PHE A 1 403 ? -4.073 -10.887 -18.683 1.00 92.94 403 PHE A C 1
ATOM 2918 O O . PHE A 1 403 ? -3.348 -11.484 -19.478 1.00 92.94 403 PHE A O 1
ATOM 2925 N N . GLU A 1 404 ? -5.213 -10.319 -19.054 1.00 93.31 404 GLU A N 1
ATOM 2926 C CA . GLU A 1 404 ? -5.704 -10.337 -20.431 1.00 93.31 404 GLU A CA 1
ATOM 2927 C C . GLU A 1 404 ? -6.452 -9.048 -20.769 1.00 93.31 404 GLU A C 1
ATOM 2929 O O . GLU A 1 404 ? -7.049 -8.395 -19.911 1.00 93.31 404 GLU A O 1
ATOM 2934 N N . GLY A 1 405 ? -6.383 -8.618 -22.022 1.00 93.69 405 GLY A N 1
ATOM 2935 C CA . GLY A 1 405 ? -6.930 -7.318 -22.374 1.00 93.69 405 GLY A CA 1
ATOM 2936 C C . GLY A 1 405 ? -6.474 -6.796 -23.716 1.00 93.69 405 GLY A C 1
ATOM 2937 O O . GLY A 1 405 ? -5.903 -7.519 -24.529 1.00 93.69 405 GLY A O 1
ATOM 2938 N N . PHE A 1 406 ? -6.697 -5.499 -23.907 1.00 93.31 406 PHE A N 1
ATOM 2939 C CA . PHE A 1 406 ? -6.221 -4.745 -25.060 1.00 93.31 406 PHE A CA 1
ATOM 2940 C C . PHE A 1 406 ? -5.350 -3.564 -24.615 1.00 93.31 406 PHE A C 1
ATOM 2942 O O . PHE A 1 406 ? -5.584 -2.966 -23.567 1.00 93.31 406 PHE A O 1
ATOM 2949 N N . VAL A 1 407 ? -4.351 -3.173 -25.410 1.00 90.94 407 VAL A N 1
ATOM 2950 C CA . VAL A 1 407 ? -3.534 -1.966 -25.136 1.00 90.94 407 VAL A CA 1
ATOM 2951 C C . VAL A 1 407 ? -4.232 -0.657 -25.543 1.00 90.94 407 VAL A C 1
ATOM 2953 O O . VAL A 1 407 ? -3.835 0.428 -25.114 1.00 90.94 407 VAL A O 1
ATOM 2956 N N . GLY A 1 408 ? -5.297 -0.754 -26.344 1.00 87.75 408 GLY A N 1
ATOM 2957 C CA . GLY A 1 408 ? -6.074 0.365 -26.878 1.00 87.75 408 GLY A CA 1
ATOM 2958 C C . GLY A 1 408 ? -5.532 0.929 -28.201 1.00 87.75 408 GLY A C 1
ATOM 2959 O O . GLY A 1 408 ? -4.337 0.877 -28.498 1.00 87.75 408 GLY A O 1
ATOM 2960 N N . ALA A 1 409 ? -6.423 1.527 -29.000 1.00 88.44 409 ALA A N 1
ATOM 2961 C CA . ALA A 1 409 ? -6.117 1.985 -30.362 1.00 88.44 409 ALA A CA 1
ATOM 2962 C C . ALA A 1 409 ? -4.975 3.015 -30.427 1.00 88.44 409 ALA A C 1
ATOM 2964 O O . ALA A 1 409 ? -4.144 2.974 -31.332 1.00 88.44 409 ALA A O 1
ATOM 2965 N N . LYS A 1 410 ? -4.888 3.919 -29.442 1.00 90.50 410 LYS A N 1
ATOM 2966 C CA . LYS A 1 410 ? -3.813 4.919 -29.378 1.00 90.50 410 LYS A CA 1
ATOM 2967 C C . LYS A 1 410 ? -2.436 4.252 -29.313 1.00 90.50 410 LYS A C 1
ATOM 2969 O O . LYS A 1 410 ? -1.567 4.600 -30.108 1.00 90.50 410 LYS A O 1
ATOM 2974 N N . ALA A 1 411 ? -2.254 3.283 -28.418 1.00 91.12 411 ALA A N 1
ATOM 2975 C CA . ALA A 1 411 ? -0.983 2.584 -28.266 1.00 91.12 411 ALA A CA 1
ATOM 2976 C C . ALA A 1 411 ? -0.597 1.827 -29.550 1.00 91.12 411 ALA A C 1
ATOM 2978 O O . ALA A 1 411 ? 0.544 1.926 -30.000 1.00 91.12 411 ALA A O 1
ATOM 2979 N N . LEU A 1 412 ? -1.565 1.172 -30.202 1.00 91.19 412 LEU A N 1
ATOM 2980 C CA . LEU A 1 412 ? -1.357 0.521 -31.500 1.00 91.19 412 LEU A CA 1
ATOM 2981 C C . LEU A 1 412 ? -0.878 1.501 -32.577 1.00 91.19 412 LEU A C 1
ATOM 2983 O O . LEU A 1 412 ? 0.128 1.249 -33.236 1.00 91.19 412 LEU A O 1
ATOM 2987 N N . THR A 1 413 ? -1.536 2.657 -32.722 1.00 91.25 413 THR A N 1
ATOM 2988 C CA . THR A 1 413 ? -1.119 3.675 -33.709 1.00 91.25 413 THR A CA 1
ATOM 2989 C C . THR A 1 413 ? 0.264 4.265 -33.423 1.00 91.25 413 THR A C 1
ATOM 2991 O O . THR A 1 413 ? 0.939 4.724 -34.341 1.00 91.25 413 THR A O 1
ATOM 2994 N N . GLN A 1 414 ? 0.710 4.226 -32.164 1.00 90.62 414 GLN A N 1
ATOM 2995 C CA . GLN A 1 414 ? 2.054 4.637 -31.752 1.00 90.62 414 GLN A CA 1
ATOM 2996 C C . GLN A 1 414 ? 3.113 3.540 -31.967 1.00 90.62 414 GLN A C 1
ATOM 2998 O O . GLN A 1 414 ? 4.299 3.800 -31.773 1.00 90.62 414 GLN A O 1
ATOM 3003 N N . GLY A 1 415 ? 2.710 2.346 -32.415 1.00 90.62 415 GLY A N 1
ATOM 3004 C CA . GLY A 1 415 ? 3.608 1.237 -32.727 1.00 90.62 415 GLY A CA 1
ATOM 3005 C C . GLY A 1 415 ? 3.883 0.303 -31.551 1.00 90.62 415 GLY A C 1
ATOM 3006 O O . GLY A 1 415 ? 5.003 -0.194 -31.444 1.00 90.62 415 GLY A O 1
ATOM 3007 N N . ALA A 1 416 ? 2.897 0.086 -30.675 1.00 93.38 416 ALA A N 1
ATOM 3008 C CA . ALA A 1 416 ? 2.967 -0.931 -29.629 1.00 93.38 416 ALA A CA 1
ATOM 3009 C C . ALA A 1 416 ? 3.175 -2.333 -30.222 1.00 93.38 416 ALA A C 1
ATOM 3011 O O . ALA A 1 416 ? 2.436 -2.734 -31.118 1.00 93.38 416 ALA A O 1
ATOM 3012 N N . VAL A 1 417 ? 4.164 -3.068 -29.708 1.00 93.50 417 VAL A N 1
ATOM 3013 C CA . VAL A 1 417 ? 4.498 -4.427 -30.189 1.00 93.50 417 VAL A CA 1
ATOM 3014 C C . VAL A 1 417 ? 4.705 -5.449 -29.071 1.00 93.50 417 VAL A C 1
ATOM 3016 O O . VAL A 1 417 ? 4.564 -6.650 -29.295 1.00 93.50 417 VAL A O 1
ATOM 3019 N N . ARG A 1 418 ? 5.045 -4.993 -27.861 1.00 94.00 418 ARG A N 1
ATOM 3020 C CA . ARG A 1 418 ? 5.304 -5.846 -26.695 1.00 94.00 418 ARG A CA 1
ATOM 3021 C C . ARG A 1 418 ? 4.762 -5.206 -25.423 1.00 94.00 418 ARG A C 1
ATOM 3023 O O . ARG A 1 418 ? 4.576 -3.989 -25.361 1.00 94.00 418 ARG A O 1
ATOM 3030 N N . LEU A 1 419 ? 4.571 -6.026 -24.399 1.00 94.25 419 LEU A N 1
ATOM 3031 C CA . LEU A 1 419 ? 4.372 -5.597 -23.019 1.00 94.25 419 LEU A CA 1
ATOM 3032 C C . LEU A 1 419 ? 5.530 -6.087 -22.154 1.00 94.25 419 LEU A C 1
ATOM 3034 O O . LEU A 1 419 ? 5.984 -7.220 -22.295 1.00 94.25 419 LEU A O 1
ATOM 3038 N N . ARG A 1 420 ? 5.960 -5.243 -21.221 1.00 93.94 420 ARG A N 1
ATOM 3039 C CA . ARG A 1 420 ? 6.874 -5.601 -20.135 1.00 93.94 420 ARG A CA 1
ATOM 3040 C C . ARG A 1 420 ? 6.134 -5.554 -18.812 1.00 93.94 420 ARG A C 1
ATOM 3042 O O . ARG A 1 420 ? 5.356 -4.629 -18.579 1.00 93.94 420 ARG A O 1
ATOM 3049 N N . VAL A 1 421 ? 6.423 -6.513 -17.940 1.00 93.50 421 VAL A N 1
ATOM 3050 C CA . VAL A 1 421 ? 5.877 -6.555 -16.582 1.00 93.50 421 VAL A CA 1
ATOM 3051 C C . VAL A 1 421 ? 6.994 -6.265 -15.590 1.00 93.50 421 VAL A C 1
ATOM 3053 O O . VAL A 1 421 ? 8.033 -6.922 -15.588 1.00 93.50 421 VAL A O 1
ATOM 3056 N N . LEU A 1 422 ? 6.775 -5.255 -14.760 1.00 89.62 422 LEU A N 1
ATOM 3057 C CA . LEU A 1 422 ? 7.692 -4.790 -13.732 1.00 89.62 422 LEU A CA 1
ATOM 3058 C C . LEU A 1 422 ? 7.164 -5.211 -12.363 1.00 89.62 422 LEU A C 1
ATOM 3060 O O . LEU A 1 422 ? 6.034 -4.873 -12.036 1.00 89.62 422 LEU A O 1
ATOM 3064 N N . ALA A 1 423 ? 7.964 -5.907 -11.562 1.00 87.12 423 ALA A N 1
ATOM 3065 C CA . ALA A 1 423 ? 7.656 -6.221 -10.170 1.00 87.12 423 ALA A CA 1
ATOM 3066 C C . ALA A 1 423 ? 8.354 -5.227 -9.233 1.00 87.12 423 ALA A C 1
ATOM 3068 O O . ALA A 1 423 ? 9.535 -4.932 -9.433 1.00 87.12 423 ALA A O 1
ATOM 3069 N N . ALA A 1 424 ? 7.655 -4.725 -8.212 1.00 80.00 424 ALA A N 1
ATOM 3070 C CA . ALA A 1 424 ? 8.286 -3.904 -7.176 1.00 80.00 424 ALA A CA 1
ATOM 3071 C C . ALA A 1 424 ? 9.426 -4.673 -6.487 1.00 80.00 424 ALA A C 1
ATOM 3073 O O . ALA A 1 424 ? 9.328 -5.885 -6.280 1.00 80.00 424 ALA A O 1
ATOM 3074 N N . LEU A 1 425 ? 10.497 -3.960 -6.137 1.00 73.69 425 LEU A N 1
ATOM 3075 C CA . LEU A 1 425 ? 11.628 -4.523 -5.395 1.00 73.69 425 LEU A CA 1
ATOM 3076 C C . LEU A 1 425 ? 11.245 -4.794 -3.931 1.00 73.69 425 LEU A C 1
ATOM 3078 O O . LEU A 1 425 ? 10.483 -4.025 -3.332 1.00 73.69 425 LEU A O 1
ATOM 3082 N N . SER A 1 426 ? 11.777 -5.873 -3.351 1.00 65.50 426 SER A N 1
ATOM 3083 C CA . SER A 1 426 ? 11.600 -6.172 -1.927 1.00 65.50 426 SER A CA 1
ATOM 3084 C C . SER A 1 426 ? 12.457 -5.241 -1.051 1.00 65.50 426 SER A C 1
ATOM 3086 O O . SER A 1 426 ? 13.393 -4.591 -1.531 1.00 65.50 426 SER A O 1
ATOM 3088 N N . GLY A 1 427 ? 12.165 -5.170 0.253 1.00 56.25 427 GLY A N 1
ATOM 3089 C CA . GLY A 1 427 ? 13.036 -4.489 1.219 1.00 56.25 427 GLY A CA 1
ATOM 3090 C C . GLY A 1 427 ? 14.394 -5.140 1.441 1.00 56.25 427 GLY A C 1
ATOM 3091 O O . GLY A 1 427 ? 15.322 -4.437 1.846 1.00 56.25 427 GLY A O 1
ATOM 3092 N N . GLY A 1 428 ? 14.550 -6.419 1.093 1.00 52.56 428 GLY A N 1
ATOM 3093 C CA . GLY A 1 428 ? 15.855 -7.075 1.005 1.00 52.56 428 GLY A CA 1
ATOM 3094 C C . GLY A 1 428 ? 16.698 -6.565 -0.172 1.00 52.56 428 GLY A C 1
ATOM 3095 O O . GLY A 1 428 ? 17.905 -6.370 -0.021 1.00 52.56 428 GLY A O 1
ATOM 3096 N N . ASP A 1 429 ? 16.048 -6.250 -1.299 1.00 53.47 429 ASP A N 1
ATOM 3097 C CA . ASP A 1 429 ? 16.708 -5.978 -2.586 1.00 53.47 429 ASP A CA 1
ATOM 3098 C C . ASP A 1 429 ? 17.128 -4.508 -2.743 1.00 53.47 429 ASP A C 1
ATOM 3100 O O . ASP A 1 429 ? 18.061 -4.183 -3.480 1.00 53.47 429 ASP A O 1
ATOM 3104 N N . ALA A 1 430 ? 16.423 -3.592 -2.071 1.00 52.09 430 ALA A N 1
ATOM 3105 C CA . ALA A 1 430 ? 16.595 -2.149 -2.223 1.00 52.09 430 ALA A CA 1
ATOM 3106 C C . ALA A 1 430 ? 16.778 -1.444 -0.869 1.00 52.09 430 ALA A C 1
ATOM 3108 O O . ALA A 1 430 ? 15.877 -0.744 -0.390 1.00 52.09 430 ALA A O 1
ATOM 3109 N N . PRO A 1 431 ? 17.966 -1.540 -0.246 1.00 43.28 431 PRO A N 1
ATOM 3110 C CA . PRO A 1 431 ? 18.279 -0.708 0.893 1.00 43.28 431 PRO A CA 1
ATOM 3111 C C . PRO A 1 431 ? 18.540 0.724 0.387 1.00 43.28 431 PRO A C 1
ATOM 3113 O O . PRO A 1 431 ? 19.670 1.093 0.068 1.00 43.28 431 PRO A O 1
ATOM 3116 N N . TRP A 1 432 ? 17.479 1.538 0.416 1.00 50.09 432 TRP A N 1
ATOM 3117 C CA . TRP A 1 432 ? 17.470 2.981 0.725 1.00 50.09 432 TRP A CA 1
ATOM 3118 C C . TRP A 1 432 ? 17.364 4.032 -0.403 1.00 50.09 432 TRP A C 1
ATOM 3120 O O . TRP A 1 432 ? 18.050 4.007 -1.419 1.00 50.09 432 TRP A O 1
ATOM 3130 N N . ARG A 1 433 ? 16.551 5.054 -0.069 1.00 45.75 433 ARG A N 1
ATOM 3131 C CA . ARG A 1 433 ? 16.453 6.444 -0.571 1.00 45.75 433 ARG A CA 1
ATOM 3132 C C . ARG A 1 433 ? 16.421 6.653 -2.089 1.00 45.75 433 ARG A C 1
ATOM 3134 O O . ARG A 1 433 ? 17.401 7.052 -2.715 1.00 45.75 433 ARG A O 1
ATOM 3141 N N . VAL A 1 434 ? 15.200 6.666 -2.619 1.00 46.56 434 VAL A N 1
ATOM 3142 C CA . VAL A 1 434 ? 14.860 7.448 -3.816 1.00 46.56 434 VAL A CA 1
ATOM 3143 C C . VAL A 1 434 ? 14.678 8.921 -3.414 1.00 46.56 434 VAL A C 1
ATOM 3145 O O . VAL A 1 434 ? 13.574 9.454 -3.360 1.00 46.56 434 VAL A O 1
ATOM 3148 N N . GLU A 1 435 ? 15.767 9.602 -3.049 1.00 38.34 435 GLU A N 1
ATOM 3149 C CA . GLU A 1 435 ? 15.722 11.028 -2.667 1.00 38.34 435 GLU A CA 1
ATOM 3150 C C . GLU A 1 435 ? 15.834 11.997 -3.857 1.00 38.34 435 GLU A C 1
ATOM 3152 O O . GLU A 1 435 ? 15.766 13.211 -3.682 1.00 38.34 435 GLU A O 1
ATOM 3157 N N . LEU A 1 436 ? 15.967 11.475 -5.079 1.00 39.22 436 LEU A N 1
ATOM 3158 C CA . LEU A 1 436 ? 16.263 12.258 -6.284 1.00 39.22 436 LEU A CA 1
ATOM 3159 C C . LEU A 1 436 ? 15.203 12.087 -7.386 1.00 39.22 436 LEU A C 1
ATOM 3161 O O . LEU A 1 436 ? 15.520 12.073 -8.568 1.00 39.22 436 LEU A O 1
ATOM 3165 N N . GLY A 1 437 ? 13.928 11.957 -7.004 1.00 40.50 437 GLY A N 1
ATOM 3166 C CA . GLY A 1 437 ? 12.811 11.999 -7.957 1.00 40.50 437 GLY A CA 1
ATOM 3167 C C . GLY A 1 437 ? 12.700 10.795 -8.897 1.00 40.50 437 GLY A C 1
ATOM 3168 O O . GLY A 1 437 ? 12.121 10.936 -9.974 1.00 40.50 437 GLY A O 1
ATOM 3169 N N . ALA A 1 438 ? 13.239 9.630 -8.518 1.00 43.50 438 ALA A N 1
ATOM 3170 C CA . ALA A 1 438 ? 13.003 8.407 -9.275 1.00 43.50 438 ALA A CA 1
ATOM 3171 C C . ALA A 1 438 ? 11.601 7.842 -9.017 1.00 43.50 438 ALA A C 1
ATOM 3173 O O . ALA A 1 438 ? 11.030 8.016 -7.942 1.00 43.50 438 ALA A O 1
ATOM 3174 N N . ALA A 1 439 ? 11.039 7.201 -10.039 1.00 51.66 439 ALA A N 1
ATOM 3175 C CA . ALA A 1 439 ? 9.893 6.321 -9.875 1.00 51.66 439 ALA A CA 1
ATOM 3176 C C . ALA A 1 439 ? 10.285 5.157 -8.952 1.00 51.66 439 ALA A C 1
ATOM 3178 O O . ALA A 1 439 ? 11.468 4.818 -8.865 1.00 51.66 439 ALA A O 1
ATOM 3179 N N . SER A 1 440 ? 9.307 4.541 -8.288 1.00 63.72 440 SER A N 1
ATOM 3180 C CA . SER A 1 440 ? 9.510 3.294 -7.545 1.00 63.72 440 SER A CA 1
ATOM 3181 C C . SER A 1 440 ? 10.291 2.277 -8.398 1.00 63.72 440 SER A C 1
ATOM 3183 O O . SER A 1 440 ? 9.798 1.836 -9.438 1.00 63.72 440 SER A O 1
ATOM 3185 N N . GLY A 1 441 ? 11.527 1.961 -7.993 1.00 70.31 441 GLY A N 1
ATOM 3186 C CA . GLY A 1 441 ? 12.394 1.027 -8.713 1.00 70.31 441 GLY A CA 1
ATOM 3187 C C . GLY A 1 441 ? 11.772 -0.369 -8.798 1.00 70.31 441 GLY A C 1
ATOM 3188 O O . GLY A 1 441 ? 11.044 -0.785 -7.895 1.00 70.31 441 GLY A O 1
ATOM 3189 N N . ALA A 1 442 ? 12.048 -1.088 -9.883 1.00 76.81 442 ALA A N 1
ATOM 3190 C CA . ALA A 1 442 ? 11.437 -2.385 -10.155 1.00 76.81 442 ALA A CA 1
ATOM 3191 C C . ALA A 1 442 ? 12.420 -3.391 -10.773 1.00 76.81 442 ALA A C 1
ATOM 3193 O O . ALA A 1 442 ? 13.448 -3.021 -11.339 1.00 76.81 442 ALA A O 1
ATOM 3194 N N . ALA A 1 443 ? 12.073 -4.674 -10.707 1.00 81.69 443 ALA A N 1
ATOM 3195 C CA . ALA A 1 443 ? 12.688 -5.739 -11.496 1.00 81.69 443 ALA A CA 1
ATOM 3196 C C . ALA A 1 443 ? 11.779 -6.116 -12.673 1.00 81.69 443 ALA A C 1
ATOM 3198 O O . ALA A 1 443 ? 10.559 -5.996 -12.590 1.00 81.69 443 ALA A O 1
ATOM 3199 N N . ILE A 1 444 ? 12.354 -6.604 -13.770 1.00 84.62 444 ILE A N 1
ATOM 3200 C CA . ILE A 1 444 ? 11.588 -7.108 -14.913 1.00 84.62 444 ILE A CA 1
ATOM 3201 C C . ILE A 1 444 ? 11.230 -8.575 -14.658 1.00 84.62 444 ILE A C 1
ATOM 3203 O O . ILE A 1 444 ? 12.110 -9.392 -14.372 1.00 84.62 444 ILE A O 1
ATOM 3207 N N . CYS A 1 445 ? 9.944 -8.910 -14.754 1.00 84.62 445 CYS A N 1
ATOM 3208 C CA . CYS A 1 445 ? 9.479 -10.292 -14.659 1.00 84.62 445 CYS A CA 1
ATOM 3209 C C . CYS A 1 445 ? 10.010 -11.128 -15.831 1.00 84.62 445 CYS A C 1
ATOM 3211 O O . CYS A 1 445 ? 10.258 -10.603 -16.915 1.00 84.62 445 CYS A O 1
ATOM 3213 N N . ALA A 1 446 ? 10.193 -12.426 -15.606 1.00 87.88 446 ALA A N 1
ATOM 3214 C CA . ALA A 1 446 ? 10.803 -13.342 -16.563 1.00 87.88 446 ALA A CA 1
ATOM 3215 C C . ALA A 1 446 ? 9.970 -14.615 -16.703 1.00 87.88 446 ALA A C 1
ATOM 3217 O O . ALA A 1 446 ? 9.189 -14.946 -15.808 1.00 87.88 446 ALA A O 1
ATOM 3218 N N . GLY A 1 447 ? 10.172 -15.339 -17.798 1.00 85.31 447 GLY A N 1
ATOM 3219 C CA . GLY A 1 447 ? 9.571 -16.647 -18.011 1.00 85.31 447 GLY A CA 1
ATOM 3220 C C . GLY A 1 447 ? 9.602 -17.068 -19.476 1.00 85.31 447 GLY A C 1
ATOM 3221 O O . GLY A 1 447 ? 10.540 -16.748 -20.203 1.00 85.31 447 GLY A O 1
ATOM 3222 N N . ASP A 1 448 ? 8.573 -17.810 -19.858 1.00 82.25 448 ASP A N 1
ATOM 3223 C CA . ASP A 1 448 ? 8.285 -18.299 -21.204 1.00 82.25 448 ASP A CA 1
ATOM 3224 C C . ASP A 1 448 ? 7.202 -17.403 -21.827 1.00 82.25 448 ASP A C 1
ATOM 3226 O O . ASP A 1 448 ? 6.005 -17.676 -21.746 1.00 82.25 448 ASP A O 1
ATOM 3230 N N . SER A 1 449 ? 7.599 -16.246 -22.354 1.00 79.81 449 SER A N 1
ATOM 3231 C CA . SER A 1 449 ? 6.675 -15.158 -22.684 1.00 79.81 449 SER A CA 1
ATOM 3232 C C . SER A 1 449 ? 5.735 -15.430 -23.859 1.00 79.81 449 SER A C 1
ATOM 3234 O O . SER A 1 449 ? 4.810 -14.642 -24.080 1.00 79.81 449 SER A O 1
ATOM 3236 N N . ASP A 1 450 ? 5.941 -16.519 -24.595 1.00 76.50 450 ASP A N 1
ATOM 3237 C CA . ASP A 1 450 ? 5.089 -16.963 -25.696 1.00 76.50 450 ASP A CA 1
ATOM 3238 C C . ASP A 1 450 ? 4.455 -18.349 -25.465 1.00 76.50 450 ASP A C 1
ATOM 3240 O O . ASP A 1 450 ? 3.717 -18.815 -26.335 1.00 76.50 450 ASP A O 1
ATOM 3244 N N . GLY A 1 451 ? 4.678 -18.970 -24.299 1.00 76.88 451 GLY A N 1
ATOM 3245 C CA . GLY A 1 451 ? 4.026 -20.213 -23.875 1.00 76.88 451 GLY A CA 1
ATOM 3246 C C . GLY A 1 451 ? 4.544 -21.465 -24.590 1.00 76.88 451 GLY A C 1
ATOM 3247 O O . GLY A 1 451 ? 3.798 -22.438 -24.743 1.00 76.88 451 GLY A O 1
ATOM 3248 N N . ASN A 1 452 ? 5.781 -21.437 -25.094 1.00 77.19 452 ASN A N 1
ATOM 3249 C CA . ASN A 1 452 ? 6.382 -22.514 -25.881 1.00 77.19 452 ASN A CA 1
ATOM 3250 C C . ASN A 1 452 ? 7.104 -23.590 -25.033 1.00 77.19 452 ASN A C 1
ATOM 3252 O O . ASN A 1 452 ? 7.508 -24.632 -25.559 1.00 77.19 452 ASN A O 1
ATOM 3256 N N . GLY A 1 453 ? 7.242 -23.364 -23.726 1.00 70.81 453 GLY A N 1
ATOM 3257 C CA . GLY A 1 453 ? 7.928 -24.217 -22.758 1.00 70.81 453 GLY A CA 1
ATOM 3258 C C . GLY A 1 453 ? 9.425 -23.930 -22.572 1.00 70.81 453 GLY A C 1
ATOM 3259 O O . GLY A 1 453 ? 10.075 -24.642 -21.801 1.00 70.81 453 GLY A O 1
ATOM 3260 N N . ALA A 1 454 ? 9.994 -22.926 -23.245 1.00 70.25 454 ALA A N 1
ATOM 3261 C CA . ALA A 1 454 ? 11.396 -22.525 -23.149 1.00 70.25 454 ALA A CA 1
ATOM 3262 C C . ALA A 1 454 ? 11.553 -21.239 -22.309 1.00 70.25 454 ALA A C 1
ATOM 3264 O O . ALA A 1 454 ? 10.882 -20.243 -22.554 1.00 70.25 454 ALA A O 1
ATOM 3265 N N . PRO A 1 455 ? 12.454 -21.220 -21.311 1.00 61.44 455 PRO A N 1
ATOM 3266 C CA . PRO A 1 455 ? 12.714 -20.026 -20.516 1.00 61.44 455 PRO A CA 1
ATOM 3267 C C . PRO A 1 455 ? 13.701 -19.111 -21.249 1.00 61.44 455 PRO A C 1
ATOM 3269 O O . PRO A 1 455 ? 14.914 -19.322 -21.180 1.00 61.44 455 PRO A O 1
ATOM 3272 N N . ASP A 1 456 ? 13.205 -18.101 -21.957 1.00 62.03 456 ASP A N 1
ATOM 3273 C CA . ASP A 1 456 ? 14.064 -17.250 -22.789 1.00 62.03 456 ASP A CA 1
ATOM 3274 C C . ASP A 1 456 ? 13.673 -15.761 -22.847 1.00 62.03 456 ASP A C 1
ATOM 3276 O O . ASP A 1 456 ? 14.265 -15.007 -23.626 1.00 62.03 456 ASP A O 1
ATOM 3280 N N . THR A 1 457 ? 12.735 -15.280 -22.017 1.00 68.88 457 THR A N 1
ATOM 3281 C CA . THR A 1 457 ? 12.117 -13.965 -22.270 1.00 68.88 457 THR A CA 1
ATOM 3282 C C . THR A 1 457 ? 11.657 -13.169 -21.031 1.00 68.88 457 THR A C 1
ATOM 3284 O O . THR A 1 457 ? 11.508 -13.677 -19.919 1.00 68.88 457 THR A O 1
ATOM 3287 N N . TYR A 1 458 ? 11.459 -11.856 -21.242 1.00 83.94 458 TYR A N 1
ATOM 3288 C CA . TYR A 1 458 ? 11.088 -10.845 -20.228 1.00 83.94 458 TYR A CA 1
ATOM 3289 C C . TYR A 1 458 ? 9.874 -9.977 -20.635 1.00 83.94 458 TYR A C 1
ATOM 3291 O O . TYR A 1 458 ? 9.510 -9.020 -19.946 1.00 83.94 458 TYR A O 1
ATOM 3299 N N . GLU A 1 459 ? 9.294 -10.239 -21.810 1.00 91.50 459 GLU A N 1
ATOM 3300 C CA . GLU A 1 459 ? 8.320 -9.372 -22.487 1.00 91.50 459 GLU A CA 1
ATOM 3301 C C . GLU A 1 459 ? 7.356 -10.220 -23.327 1.00 91.50 459 GLU A C 1
ATOM 3303 O O . GLU A 1 459 ? 7.803 -11.117 -24.036 1.00 91.50 459 GLU A O 1
ATOM 3308 N N . VAL A 1 460 ? 6.057 -9.916 -23.306 1.00 92.94 460 VAL A N 1
ATOM 3309 C CA . VAL A 1 460 ? 4.999 -10.692 -23.992 1.00 92.94 460 VAL A CA 1
ATOM 3310 C C . VAL A 1 460 ? 4.511 -9.983 -25.265 1.00 92.94 460 VAL A C 1
ATOM 3312 O O . VAL A 1 460 ? 4.604 -8.751 -25.353 1.00 92.94 460 VAL A O 1
ATOM 3315 N N . PRO A 1 461 ? 4.021 -10.712 -26.289 1.00 92.62 461 PRO A N 1
ATOM 3316 C CA . PRO A 1 461 ? 3.468 -10.111 -27.504 1.00 92.62 461 PRO A CA 1
ATOM 3317 C C . PRO A 1 461 ? 2.259 -9.207 -27.241 1.00 92.62 461 PRO A C 1
ATOM 3319 O O . PRO A 1 461 ? 1.392 -9.512 -26.425 1.00 92.62 461 PRO A O 1
ATOM 3322 N N . VAL A 1 462 ? 2.184 -8.119 -28.011 1.00 94.06 462 VAL A N 1
ATOM 3323 C CA . VAL A 1 462 ? 0.932 -7.412 -28.301 1.00 94.06 462 VAL A CA 1
ATOM 3324 C C . VAL A 1 462 ? 0.564 -7.747 -29.741 1.00 94.06 462 VAL A C 1
ATOM 3326 O O . VAL A 1 462 ? 1.353 -7.502 -30.655 1.00 94.06 462 VAL A O 1
ATOM 3329 N N . TYR A 1 463 ? -0.610 -8.337 -29.941 1.00 93.88 463 TYR A N 1
ATOM 3330 C CA . TYR A 1 463 ? -1.056 -8.782 -31.261 1.00 93.88 463 TYR A CA 1
ATOM 3331 C C . TYR A 1 463 ? -1.565 -7.616 -32.116 1.00 93.88 463 TYR A C 1
ATOM 3333 O O . TYR A 1 463 ? -1.747 -6.495 -31.637 1.00 93.88 463 TYR A O 1
ATOM 3341 N N . ALA A 1 464 ? -1.802 -7.864 -33.408 1.00 92.62 464 ALA A N 1
ATOM 3342 C CA . ALA A 1 464 ? -2.184 -6.813 -34.356 1.00 92.62 464 ALA A CA 1
ATOM 3343 C C . ALA A 1 464 ? -3.548 -6.164 -34.041 1.00 92.62 464 ALA A C 1
ATOM 3345 O O . ALA A 1 464 ? -3.779 -5.010 -34.396 1.00 92.62 464 ALA A O 1
ATOM 3346 N N . ASP A 1 465 ? -4.437 -6.887 -33.358 1.00 93.19 465 ASP A N 1
ATOM 3347 C CA . ASP A 1 465 ? -5.706 -6.375 -32.821 1.00 93.19 465 ASP A CA 1
ATOM 3348 C C . ASP A 1 465 ? -5.543 -5.644 -31.469 1.00 93.19 465 ASP A C 1
ATOM 3350 O O . ASP A 1 465 ? -6.515 -5.153 -30.898 1.00 93.19 465 ASP A O 1
ATOM 3354 N N . GLY A 1 466 ? -4.312 -5.544 -30.958 1.00 93.50 466 GLY A N 1
ATOM 3355 C CA . GLY A 1 466 ? -3.962 -4.930 -29.678 1.00 93.50 466 GLY A CA 1
ATOM 3356 C C . GLY A 1 466 ? -4.195 -5.808 -28.467 1.00 93.50 466 GLY A C 1
ATOM 3357 O O . GLY A 1 466 ? -3.984 -5.320 -27.354 1.00 93.50 466 GLY A O 1
ATOM 3358 N N . SER A 1 467 ? -4.626 -7.053 -28.663 1.00 95.44 467 SER A N 1
ATOM 3359 C CA . SER A 1 467 ? -4.843 -7.986 -27.568 1.00 95.44 467 SER A CA 1
ATOM 3360 C C . SER A 1 467 ? -3.526 -8.454 -26.950 1.00 95.44 467 SER A C 1
ATOM 3362 O O . SER A 1 467 ? -2.475 -8.467 -27.600 1.00 95.44 467 SER A O 1
ATOM 3364 N N . PHE A 1 468 ? -3.584 -8.823 -25.675 1.00 94.56 468 PHE A N 1
ATOM 3365 C CA . PHE A 1 468 ? -2.505 -9.469 -24.937 1.00 94.56 468 PHE A CA 1
ATOM 3366 C C . PHE A 1 468 ? -3.081 -10.472 -23.937 1.00 94.56 468 PHE A C 1
ATOM 3368 O O . PHE A 1 468 ? -4.211 -10.311 -23.467 1.00 94.56 468 PHE A O 1
ATOM 3375 N N . ARG A 1 469 ? -2.285 -11.486 -23.588 1.00 94.25 469 ARG A N 1
ATOM 3376 C CA . ARG A 1 469 ? -2.640 -12.502 -22.596 1.00 94.25 469 ARG A CA 1
ATOM 3377 C C . ARG A 1 469 ? -1.381 -13.111 -21.990 1.00 94.25 469 ARG A C 1
ATOM 3379 O O . ARG A 1 469 ? -0.548 -13.634 -22.727 1.00 94.25 469 ARG A O 1
ATOM 3386 N N . PHE A 1 470 ? -1.230 -13.022 -20.673 1.00 93.69 470 PHE A N 1
ATOM 3387 C CA . PHE A 1 470 ? -0.088 -13.600 -19.969 1.00 93.69 470 PHE A CA 1
ATOM 3388 C C . PHE A 1 470 ? -0.363 -13.833 -18.484 1.00 93.69 470 PHE A C 1
ATOM 3390 O O . PHE A 1 470 ? -1.181 -13.149 -17.876 1.00 93.69 470 PHE A O 1
ATOM 3397 N N . ARG A 1 471 ? 0.386 -14.743 -17.871 1.00 93.44 471 ARG A N 1
ATOM 3398 C CA . ARG A 1 471 ? 0.392 -14.989 -16.430 1.00 93.44 471 ARG A CA 1
ATOM 3399 C C . ARG A 1 471 ? 1.591 -14.339 -15.768 1.00 93.44 471 ARG A C 1
ATOM 3401 O O . ARG A 1 471 ? 2.700 -14.378 -16.294 1.00 93.44 471 ARG A O 1
ATOM 3408 N N . ALA A 1 472 ? 1.363 -13.737 -14.610 1.00 93.19 472 ALA A N 1
ATOM 3409 C CA . ALA A 1 472 ? 2.378 -13.061 -13.815 1.00 93.19 472 ALA A CA 1
ATOM 3410 C C . ALA A 1 472 ? 2.374 -13.567 -12.362 1.00 93.19 472 ALA A C 1
ATOM 3412 O O . ALA A 1 472 ? 1.435 -14.261 -11.959 1.00 93.19 472 ALA A O 1
ATOM 3413 N N . PRO A 1 473 ? 3.401 -13.238 -11.557 1.00 91.44 473 PRO A N 1
ATOM 3414 C CA . PRO A 1 473 ? 3.464 -13.676 -10.171 1.00 91.44 473 PRO A CA 1
ATOM 3415 C C . PRO A 1 473 ? 2.260 -13.177 -9.361 1.00 91.44 473 PRO A C 1
ATOM 3417 O O . PRO A 1 473 ? 1.875 -12.010 -9.459 1.00 91.44 473 PRO A O 1
ATOM 3420 N N . ALA A 1 474 ? 1.693 -14.057 -8.538 1.00 90.50 474 ALA A N 1
ATOM 3421 C CA . ALA A 1 474 ? 0.686 -13.687 -7.548 1.00 90.50 474 ALA A CA 1
ATOM 3422 C C . ALA A 1 474 ? 1.308 -12.932 -6.374 1.00 90.50 474 ALA A C 1
ATOM 3424 O O . ALA A 1 474 ? 2.528 -12.953 -6.185 1.00 90.50 474 ALA A O 1
ATOM 3425 N N . ASP A 1 475 ? 0.457 -12.228 -5.627 1.00 88.06 475 ASP A N 1
ATOM 3426 C CA . ASP A 1 475 ? 0.798 -11.512 -4.391 1.00 88.06 475 ASP A CA 1
ATOM 3427 C C . ASP A 1 475 ? 1.995 -10.555 -4.531 1.00 88.06 475 ASP A C 1
ATOM 3429 O O . ASP A 1 475 ? 2.675 -10.189 -3.570 1.00 88.06 475 ASP A O 1
ATOM 3433 N N . THR A 1 476 ? 2.249 -10.140 -5.773 1.00 86.94 476 THR A N 1
ATOM 3434 C CA . THR A 1 476 ? 3.368 -9.304 -6.178 1.00 86.94 476 THR A CA 1
ATOM 3435 C C . THR A 1 476 ? 2.809 -7.985 -6.716 1.00 86.94 476 THR A C 1
ATOM 3437 O O . THR A 1 476 ? 1.903 -8.009 -7.551 1.00 86.94 476 THR A O 1
ATOM 3440 N N . PRO A 1 477 ? 3.335 -6.831 -6.278 1.00 87.25 477 PRO A N 1
ATOM 3441 C CA . PRO A 1 477 ? 3.045 -5.543 -6.896 1.00 87.25 477 PRO A CA 1
ATOM 3442 C C . PRO A 1 477 ? 3.633 -5.484 -8.310 1.00 87.25 477 PRO A C 1
ATOM 3444 O O . PRO A 1 477 ? 4.851 -5.545 -8.479 1.00 87.25 477 PRO A O 1
ATOM 3447 N N . LEU A 1 478 ? 2.778 -5.343 -9.322 1.00 89.25 478 LEU A N 1
ATOM 3448 C CA . LEU A 1 478 ? 3.143 -5.342 -10.738 1.00 89.25 478 LEU A CA 1
ATOM 3449 C C . LEU A 1 478 ? 2.770 -4.027 -11.437 1.00 89.25 478 LEU A C 1
ATOM 3451 O O . LEU A 1 478 ? 1.707 -3.463 -11.196 1.00 89.25 478 LEU A O 1
ATOM 3455 N N . ARG A 1 479 ? 3.604 -3.564 -12.366 1.00 88.06 479 ARG A N 1
ATOM 3456 C CA . ARG A 1 479 ? 3.290 -2.511 -13.345 1.00 88.06 479 ARG A CA 1
ATOM 3457 C C . ARG A 1 479 ? 3.481 -3.046 -14.753 1.00 88.06 479 ARG A C 1
ATOM 3459 O O . ARG A 1 479 ? 4.367 -3.858 -15.000 1.00 88.06 479 ARG A O 1
ATOM 3466 N N . LEU A 1 480 ? 2.669 -2.563 -15.684 1.00 91.25 480 LEU A N 1
ATOM 3467 C CA . LEU A 1 480 ? 2.752 -2.938 -17.091 1.00 91.25 480 LEU A CA 1
ATOM 3468 C C . LEU A 1 480 ? 3.318 -1.763 -17.891 1.00 91.25 480 LEU A C 1
ATOM 3470 O O . LEU A 1 480 ? 2.893 -0.626 -17.699 1.00 91.25 480 LEU A O 1
ATOM 3474 N N . GLN A 1 481 ? 4.245 -2.024 -18.807 1.00 92.88 481 GLN A N 1
ATOM 3475 C CA . GLN A 1 481 ? 4.702 -1.050 -19.798 1.00 92.88 481 GLN A CA 1
ATOM 3476 C C . GLN A 1 481 ? 4.376 -1.549 -21.200 1.00 92.88 481 GLN A C 1
ATOM 3478 O O . GLN A 1 481 ? 4.750 -2.661 -21.565 1.00 92.88 481 GLN A O 1
ATOM 3483 N N . ILE A 1 482 ? 3.725 -0.710 -22.002 1.00 94.50 482 ILE A N 1
ATOM 3484 C CA . ILE A 1 482 ? 3.545 -0.945 -23.436 1.00 94.50 482 ILE A CA 1
ATOM 3485 C C . ILE A 1 482 ? 4.795 -0.453 -24.150 1.00 94.50 482 ILE A C 1
ATOM 3487 O O . ILE A 1 482 ? 5.164 0.710 -23.993 1.00 94.50 482 ILE A O 1
ATOM 3491 N N . LEU A 1 483 ? 5.426 -1.315 -24.941 1.00 94.69 483 LEU A N 1
ATOM 3492 C CA . LEU A 1 483 ? 6.712 -1.041 -25.569 1.00 94.69 483 LEU A CA 1
ATOM 3493 C C . LEU A 1 483 ? 6.593 -0.773 -27.068 1.00 94.69 483 LEU A C 1
ATOM 3495 O O . LEU A 1 483 ? 5.812 -1.419 -27.775 1.00 94.69 483 LEU A O 1
ATOM 3499 N N . ASP A 1 484 ? 7.436 0.139 -27.548 1.00 92.50 484 ASP A N 1
ATOM 3500 C CA . ASP A 1 484 ? 7.716 0.303 -28.971 1.00 92.50 484 ASP A CA 1
ATOM 3501 C C . ASP A 1 484 ? 8.6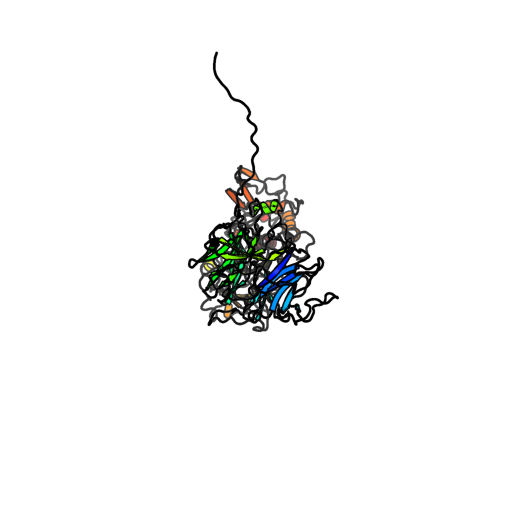97 -0.766 -29.499 1.00 92.50 484 ASP A C 1
ATOM 3503 O O . ASP A 1 484 ? 9.257 -1.576 -28.758 1.00 92.50 484 ASP A O 1
ATOM 3507 N N . ARG A 1 485 ? 8.943 -0.744 -30.816 1.00 92.00 485 ARG A N 1
ATOM 3508 C CA . ARG A 1 485 ? 9.886 -1.643 -31.517 1.00 92.00 485 ARG A CA 1
ATOM 3509 C C . ARG A 1 485 ? 11.359 -1.537 -31.078 1.00 92.00 485 ARG A C 1
ATOM 3511 O O . ARG A 1 485 ? 12.175 -2.372 -31.475 1.00 92.00 485 ARG A O 1
ATOM 3518 N N . TYR A 1 486 ? 11.705 -0.516 -30.297 1.00 92.62 486 TYR A N 1
ATOM 3519 C CA . TYR A 1 486 ? 13.055 -0.244 -29.797 1.00 92.62 486 TYR A CA 1
ATOM 3520 C C . TYR A 1 486 ? 13.229 -0.670 -28.328 1.00 92.62 486 TYR A C 1
ATOM 3522 O O . TYR A 1 486 ? 14.348 -0.628 -27.816 1.00 92.62 486 TYR A O 1
ATOM 3530 N N . GLY A 1 487 ? 12.145 -1.103 -27.668 1.00 92.44 487 GLY A N 1
ATOM 3531 C CA . GLY A 1 487 ? 12.125 -1.555 -26.274 1.00 92.44 487 GLY A CA 1
ATOM 3532 C C . GLY A 1 487 ? 11.782 -0.468 -25.250 1.00 92.44 487 GLY A C 1
ATOM 3533 O O . GLY A 1 487 ? 11.799 -0.758 -24.051 1.00 92.44 487 GLY A O 1
ATOM 3534 N N . ALA A 1 488 ? 11.474 0.759 -25.689 1.00 93.75 488 ALA A N 1
ATOM 3535 C CA . ALA A 1 488 ? 11.131 1.880 -24.811 1.00 93.75 488 ALA A CA 1
ATOM 3536 C C . ALA A 1 488 ? 9.625 1.940 -24.524 1.00 93.75 488 ALA A C 1
ATOM 3538 O O . ALA A 1 488 ? 8.804 1.582 -25.373 1.00 93.75 488 ALA A O 1
ATOM 3539 N N . ALA A 1 489 ? 9.252 2.431 -23.340 1.00 93.50 489 ALA A N 1
ATOM 3540 C CA . ALA A 1 489 ? 7.848 2.537 -22.962 1.00 93.50 489 ALA A CA 1
ATOM 3541 C C . ALA A 1 489 ? 7.124 3.659 -23.734 1.00 93.50 489 ALA A C 1
ATOM 3543 O O . ALA A 1 489 ? 7.477 4.839 -23.657 1.00 93.50 489 ALA A O 1
ATOM 3544 N N . LEU A 1 490 ? 6.050 3.293 -24.435 1.00 92.19 490 LEU A N 1
ATOM 3545 C CA . LEU A 1 490 ? 5.056 4.213 -24.998 1.00 92.19 490 LEU A CA 1
ATOM 3546 C C . LEU A 1 490 ? 4.090 4.704 -23.916 1.00 92.19 490 LEU A C 1
ATOM 3548 O O . LEU A 1 490 ? 3.709 5.878 -23.882 1.00 92.19 490 LEU A O 1
ATOM 3552 N N . ALA A 1 491 ? 3.708 3.790 -23.027 1.00 89.00 491 ALA A N 1
ATOM 3553 C CA . ALA A 1 491 ? 2.839 4.022 -21.887 1.00 89.00 491 ALA A CA 1
ATOM 3554 C C . ALA A 1 491 ? 3.223 3.066 -20.749 1.00 89.00 491 ALA A C 1
ATOM 3556 O O . ALA A 1 491 ? 3.695 1.960 -21.002 1.00 89.00 491 ALA A O 1
ATOM 3557 N N . ALA A 1 492 ? 2.995 3.489 -19.510 1.00 85.62 492 ALA A N 1
ATOM 3558 C CA . ALA A 1 492 ? 3.186 2.676 -18.316 1.00 85.62 492 ALA A CA 1
ATOM 3559 C C . ALA A 1 492 ? 1.923 2.763 -17.459 1.00 85.62 492 ALA A C 1
ATOM 3561 O O . ALA A 1 492 ? 1.321 3.838 -17.390 1.00 85.62 492 ALA A O 1
ATOM 3562 N N . ASP A 1 493 ? 1.534 1.656 -16.826 1.00 82.81 493 ASP A N 1
ATOM 3563 C CA . ASP A 1 493 ? 0.458 1.638 -15.840 1.00 82.81 493 ASP A CA 1
ATOM 3564 C C . ASP A 1 493 ? 0.883 2.515 -14.650 1.00 82.81 493 ASP A C 1
ATOM 3566 O O . ASP A 1 493 ? 1.891 2.220 -13.998 1.00 82.81 493 ASP A O 1
ATOM 3570 N N . PRO A 1 494 ? 0.179 3.626 -14.376 1.00 76.69 494 PRO A N 1
ATOM 3571 C CA . PRO A 1 494 ? 0.511 4.484 -13.254 1.00 76.69 494 PRO A CA 1
ATOM 3572 C C . PRO A 1 494 ? 0.202 3.828 -11.899 1.00 76.69 494 PRO A C 1
ATOM 3574 O O . PRO A 1 494 ? 0.518 4.418 -10.868 1.00 76.69 494 PRO A O 1
ATOM 3577 N N . TRP A 1 495 ? -0.490 2.683 -11.867 1.00 77.81 495 TRP A N 1
ATOM 3578 C CA . TRP A 1 495 ? -0.964 2.043 -10.641 1.00 77.81 495 TRP A CA 1
ATOM 3579 C C . TRP A 1 495 ? -0.335 0.659 -10.509 1.00 77.81 495 TRP A C 1
ATOM 3581 O O . TRP A 1 495 ? -0.093 -0.033 -11.497 1.00 77.81 495 TRP A O 1
ATOM 3591 N N . TRP A 1 496 ? -0.096 0.237 -9.271 1.00 82.94 496 TRP A N 1
ATOM 3592 C CA . TRP A 1 496 ? 0.298 -1.136 -8.997 1.00 82.94 496 TRP A CA 1
ATOM 3593 C C . TRP A 1 496 ? -0.907 -2.071 -9.160 1.00 82.94 496 TRP A C 1
ATOM 3595 O O . TRP A 1 496 ? -2.016 -1.794 -8.694 1.00 82.94 496 TRP A O 1
ATOM 3605 N N . ARG A 1 497 ? -0.684 -3.168 -9.878 1.00 86.19 497 ARG A N 1
ATOM 3606 C CA . ARG A 1 497 ? -1.624 -4.252 -10.170 1.00 86.19 497 ARG A CA 1
ATOM 3607 C C . ARG A 1 497 ? -1.085 -5.555 -9.600 1.00 86.19 497 ARG A C 1
ATOM 3609 O O . ARG A 1 497 ? 0.049 -5.626 -9.153 1.00 86.19 497 ARG A O 1
ATOM 3616 N N . GLY A 1 498 ? -1.905 -6.590 -9.635 1.00 88.31 498 GLY A N 1
ATOM 3617 C CA . GLY A 1 498 ? -1.594 -7.898 -9.065 1.00 88.31 498 GLY A CA 1
ATOM 3618 C C . GLY A 1 498 ? -2.821 -8.450 -8.361 1.00 88.31 498 GLY A C 1
ATOM 3619 O O . GLY A 1 498 ? -3.894 -7.858 -8.432 1.00 88.31 498 GLY A O 1
ATOM 3620 N N . GLY A 1 499 ? -2.697 -9.581 -7.703 1.00 88.38 499 GLY A N 1
ATOM 3621 C CA . GLY A 1 499 ? -3.822 -10.215 -7.038 1.00 88.38 499 GLY A CA 1
ATOM 3622 C C . GLY A 1 499 ? -3.413 -11.562 -6.467 1.00 88.38 499 GLY A C 1
ATOM 3623 O O . GLY A 1 499 ? -2.266 -11.984 -6.672 1.00 88.38 499 GLY A O 1
ATOM 3624 N N . PRO A 1 500 ? -4.344 -12.232 -5.782 1.00 88.44 500 PRO A N 1
ATOM 3625 C CA . PRO A 1 500 ? -4.111 -13.569 -5.264 1.00 88.44 500 PRO A CA 1
ATOM 3626 C C . PRO A 1 500 ? -3.912 -14.567 -6.403 1.00 88.44 500 PRO A C 1
ATOM 3628 O O . PRO A 1 500 ? -4.354 -14.355 -7.541 1.00 88.44 500 PRO A O 1
ATOM 3631 N N . ALA A 1 501 ? -3.265 -15.685 -6.089 1.00 88.94 501 ALA A N 1
ATOM 3632 C CA . ALA A 1 501 ? -3.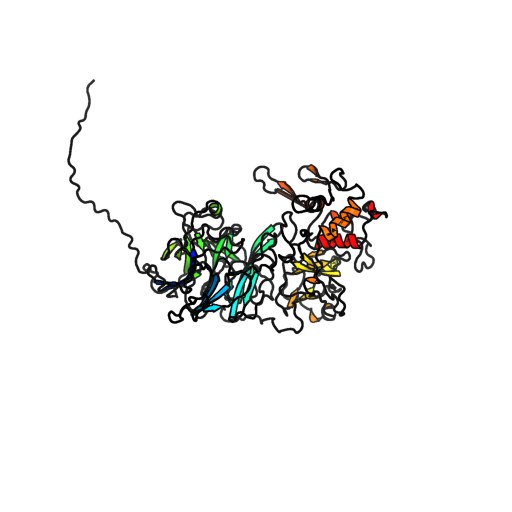111 -16.783 -7.031 1.00 88.94 501 ALA A CA 1
ATOM 3633 C C . ALA A 1 501 ? -4.470 -17.238 -7.590 1.00 88.94 501 ALA A C 1
ATOM 3635 O O . ALA A 1 501 ? -5.487 -17.218 -6.898 1.00 88.94 501 ALA A O 1
ATOM 3636 N N . CYS A 1 502 ? -4.468 -17.650 -8.856 1.00 88.88 502 CYS A N 1
ATOM 3637 C CA . CYS A 1 502 ? -5.646 -18.034 -9.632 1.00 88.88 502 CYS A CA 1
ATOM 3638 C C . CYS A 1 502 ? -6.640 -16.911 -9.954 1.00 88.88 502 CYS A C 1
ATOM 3640 O O . CYS A 1 502 ? -7.695 -17.180 -10.525 1.00 88.88 502 CYS A O 1
ATOM 3642 N N . SER A 1 503 ? -6.321 -15.651 -9.659 1.00 89.75 503 SER A N 1
ATOM 3643 C CA . SER A 1 503 ? -7.170 -14.537 -10.083 1.00 89.75 503 SER A CA 1
ATOM 3644 C C . SER A 1 503 ? -6.957 -14.161 -11.554 1.00 89.75 503 SER A C 1
ATOM 3646 O O . SER A 1 503 ? -5.902 -14.411 -12.145 1.00 89.75 503 SER A O 1
ATOM 3648 N N . VAL A 1 504 ? -7.981 -13.539 -12.146 1.00 89.56 504 VAL A N 1
ATOM 3649 C CA . VAL A 1 504 ? -7.956 -13.016 -13.518 1.00 89.56 504 VAL A CA 1
ATOM 3650 C C . VAL A 1 504 ? -8.157 -11.505 -13.484 1.00 89.56 504 VAL A C 1
ATOM 3652 O O . VAL A 1 504 ? -9.110 -11.005 -12.883 1.00 89.56 504 VAL A O 1
ATOM 3655 N N . ARG A 1 505 ? -7.273 -10.770 -14.160 1.00 88.50 505 ARG A N 1
ATOM 3656 C CA . ARG A 1 505 ? -7.378 -9.333 -14.400 1.00 88.50 505 ARG A CA 1
ATOM 3657 C C . ARG A 1 505 ? -7.600 -9.050 -15.873 1.00 88.50 505 ARG A C 1
ATOM 3659 O O . ARG A 1 505 ? -6.732 -9.287 -16.709 1.00 88.50 505 ARG A O 1
ATOM 3666 N N . GLN A 1 506 ? -8.753 -8.459 -16.148 1.00 89.06 506 GLN A N 1
ATOM 3667 C CA . GLN A 1 506 ? -9.184 -8.095 -17.486 1.00 89.06 506 GLN A CA 1
ATOM 3668 C C . GLN A 1 506 ? -9.089 -6.577 -17.694 1.00 89.06 506 GLN A C 1
ATOM 3670 O O . GLN A 1 506 ? -9.418 -5.799 -16.796 1.00 89.06 506 GLN A O 1
ATOM 3675 N N . CYS A 1 507 ? -8.603 -6.141 -18.858 1.00 85.50 507 CYS A N 1
ATOM 3676 C CA . CYS A 1 507 ? -8.393 -4.725 -19.183 1.00 85.50 507 CYS A CA 1
ATOM 3677 C C . CYS A 1 507 ? -8.973 -4.364 -20.563 1.00 85.50 507 CYS A C 1
ATOM 3679 O O . CYS A 1 507 ? -8.541 -4.905 -21.579 1.00 85.50 507 CYS A O 1
ATOM 3681 N N . ALA A 1 508 ? -9.895 -3.397 -20.627 1.00 85.12 508 ALA A N 1
ATOM 3682 C CA . ALA A 1 508 ? -10.439 -2.871 -21.892 1.00 85.12 508 ALA A CA 1
ATOM 3683 C C . ALA A 1 508 ? -9.439 -2.015 -22.691 1.00 85.12 508 ALA A C 1
ATOM 3685 O O . ALA A 1 508 ? -9.523 -1.902 -23.913 1.00 85.12 508 ALA A O 1
ATOM 3686 N N . GLY A 1 509 ? -8.462 -1.435 -22.002 1.00 82.19 509 GLY A N 1
ATOM 3687 C CA . GLY A 1 509 ? -7.439 -0.567 -22.565 1.00 82.19 509 GLY A CA 1
ATOM 3688 C C . GLY A 1 509 ? -6.535 -0.025 -21.462 1.00 82.19 509 GLY A C 1
ATOM 3689 O O . GLY A 1 509 ? -6.890 -0.059 -20.282 1.00 82.19 509 GLY A O 1
ATOM 3690 N N . CYS A 1 510 ? -5.372 0.521 -21.820 1.00 76.88 510 CYS A N 1
ATOM 3691 C CA . CYS A 1 510 ? -4.474 1.143 -20.846 1.00 76.88 510 CYS A CA 1
ATOM 3692 C C . CYS A 1 510 ? -5.113 2.419 -20.260 1.00 76.88 510 CYS A C 1
ATOM 3694 O O . CYS A 1 510 ? -5.071 3.476 -20.891 1.00 76.88 510 CYS A O 1
ATOM 3696 N N . HIS A 1 511 ? -5.699 2.318 -19.058 1.00 78.38 511 HIS A N 1
ATOM 3697 C CA . HIS A 1 511 ? -6.505 3.371 -18.412 1.00 78.38 511 HIS A CA 1
ATOM 3698 C C . HIS A 1 511 ? -7.772 3.779 -19.181 1.00 78.38 511 HIS A C 1
ATOM 3700 O O . HIS A 1 511 ? -8.233 4.921 -19.115 1.00 78.38 511 HIS A O 1
ATOM 3706 N N . ALA A 1 512 ? -8.347 2.819 -19.896 1.00 70.31 512 ALA A N 1
ATOM 3707 C CA . ALA A 1 512 ? -9.670 2.941 -20.474 1.00 70.31 512 ALA A CA 1
ATOM 3708 C C . ALA A 1 512 ? -10.688 2.818 -19.316 1.00 70.31 512 ALA A C 1
ATOM 3710 O O . ALA A 1 512 ? -10.691 1.826 -18.590 1.00 70.31 512 ALA A O 1
ATOM 3711 N N . ASN A 1 513 ? -11.482 3.865 -19.059 1.00 61.34 513 ASN A N 1
ATOM 3712 C CA . ASN A 1 513 ? -12.463 3.921 -17.956 1.00 61.34 513 ASN A CA 1
ATOM 3713 C C . ASN A 1 513 ? -13.703 3.026 -18.202 1.00 61.34 513 ASN A C 1
ATOM 3715 O O . ASN A 1 513 ? -14.734 3.164 -17.543 1.00 61.34 513 ASN A O 1
ATOM 3719 N N . ASP A 1 514 ? -13.620 2.151 -19.192 1.00 50.34 514 ASP A N 1
ATOM 3720 C CA . ASP A 1 514 ? -14.685 1.410 -19.843 1.00 50.34 514 ASP A CA 1
ATOM 3721 C C . ASP A 1 514 ? -14.669 -0.055 -19.404 1.00 50.34 514 ASP A C 1
ATOM 3723 O O . ASP A 1 514 ? -14.305 -0.939 -20.161 1.00 50.34 514 ASP A O 1
ATOM 3727 N N . GLY A 1 515 ? -15.112 -0.298 -18.167 1.00 62.25 515 GLY A N 1
ATOM 3728 C CA . GLY A 1 515 ? -15.608 -1.601 -17.706 1.00 62.25 515 GLY A CA 1
ATOM 3729 C C . GLY A 1 515 ? -14.754 -2.834 -18.045 1.00 62.25 515 GLY A C 1
ATOM 3730 O O . GLY A 1 515 ? -13.529 -2.779 -18.135 1.00 62.25 515 GLY A O 1
ATOM 3731 N N . GLN A 1 516 ? -15.426 -3.981 -18.165 1.00 73.56 516 GLN A N 1
ATOM 3732 C CA . GLN A 1 516 ? -14.806 -5.223 -18.627 1.00 73.56 516 GLN A CA 1
ATOM 3733 C C . GLN A 1 516 ? -14.553 -5.150 -20.144 1.00 73.56 516 GLN A C 1
ATOM 3735 O O . GLN A 1 516 ? -15.418 -4.649 -20.872 1.00 73.56 516 GLN A O 1
ATOM 3740 N N . PRO A 1 517 ? -13.417 -5.662 -20.650 1.00 82.69 517 PRO A N 1
ATOM 3741 C CA . PRO A 1 517 ? -13.159 -5.734 -22.084 1.00 82.69 517 PRO A CA 1
ATOM 3742 C C . PRO A 1 517 ? -14.233 -6.555 -22.806 1.00 82.69 517 PRO A C 1
ATOM 3744 O O . PRO A 1 517 ? -14.655 -7.611 -22.340 1.00 82.69 517 PRO A O 1
ATOM 3747 N N . SER A 1 518 ? -14.639 -6.095 -23.990 1.00 85.06 518 SER A N 1
ATOM 3748 C CA . SER A 1 518 ? -15.524 -6.852 -24.884 1.00 85.06 518 SER A CA 1
ATOM 3749 C C . SER A 1 518 ? -14.719 -7.552 -25.981 1.00 85.06 518 SER A C 1
ATOM 3751 O O . SER A 1 518 ? -13.710 -7.024 -26.442 1.00 85.06 518 SER A O 1
ATOM 3753 N N . GLY A 1 519 ? -15.159 -8.741 -26.405 1.00 87.75 519 GLY A N 1
ATOM 3754 C CA . GLY A 1 519 ? -14.560 -9.461 -27.537 1.00 87.75 519 GLY A CA 1
ATOM 3755 C C . GLY A 1 519 ? -13.246 -10.198 -27.251 1.00 87.75 519 GLY A C 1
ATOM 3756 O O . GLY A 1 519 ? -12.587 -10.607 -28.204 1.00 87.75 519 GLY A O 1
ATOM 3757 N N . LEU A 1 520 ? -12.866 -10.400 -25.980 1.00 90.19 520 LEU A N 1
ATOM 3758 C CA . LEU A 1 520 ? -11.647 -11.143 -25.624 1.00 90.19 520 LEU A CA 1
ATOM 3759 C C . LEU A 1 520 ? -11.617 -12.560 -26.206 1.00 90.19 520 LEU A C 1
ATOM 3761 O O . LEU A 1 520 ? -10.604 -12.932 -26.791 1.00 90.19 520 LEU A O 1
ATOM 3765 N N . ASP A 1 521 ? -12.725 -13.301 -26.127 1.00 90.81 521 ASP A N 1
ATOM 3766 C CA . ASP A 1 521 ? -12.818 -14.694 -26.601 1.00 90.81 521 ASP A CA 1
ATOM 3767 C C . ASP A 1 521 ? -12.517 -14.853 -28.105 1.00 90.81 521 ASP A C 1
ATOM 3769 O O . ASP A 1 521 ? -12.162 -15.936 -28.565 1.00 90.81 521 ASP A O 1
ATOM 3773 N N . GLY A 1 522 ? -12.665 -13.777 -28.888 1.00 93.00 522 GLY A N 1
ATOM 3774 C CA . GLY A 1 522 ? -12.377 -13.745 -30.326 1.00 93.00 522 GLY A CA 1
ATOM 3775 C C . GLY A 1 522 ? -11.044 -13.086 -30.692 1.00 93.00 522 GLY A C 1
ATOM 3776 O O . GLY A 1 522 ? -10.782 -12.886 -31.878 1.00 93.00 522 GLY A O 1
ATOM 3777 N N . SER A 1 523 ? -10.235 -12.698 -29.705 1.00 95.00 523 SER A N 1
ATOM 3778 C CA . SER A 1 523 ? -8.973 -11.986 -29.926 1.00 95.00 523 SER A CA 1
ATOM 3779 C C . SER A 1 523 ? -7.830 -12.915 -30.340 1.00 95.00 523 SER A C 1
ATOM 3781 O O . SER A 1 523 ? -7.832 -14.115 -30.052 1.00 95.00 523 SER A O 1
ATOM 3783 N N . GLN A 1 524 ? -6.806 -12.353 -30.985 1.00 95.50 524 GLN A N 1
ATOM 3784 C CA . GLN A 1 524 ? -5.606 -13.104 -31.369 1.00 95.50 524 GLN A CA 1
ATOM 3785 C C . GLN A 1 524 ? -4.864 -13.666 -30.151 1.00 95.50 524 GLN A C 1
ATOM 3787 O O . GLN A 1 524 ? -4.414 -14.810 -30.195 1.00 95.50 524 GLN A O 1
ATOM 3792 N N . ALA A 1 525 ? -4.786 -12.906 -29.055 1.00 94.06 525 ALA A N 1
ATOM 3793 C CA . ALA A 1 525 ? -4.158 -13.364 -27.818 1.00 94.06 525 ALA A CA 1
ATOM 3794 C C . ALA A 1 525 ? -4.900 -14.539 -27.169 1.00 94.06 525 ALA A C 1
ATOM 3796 O O . ALA A 1 525 ? -4.276 -15.373 -26.521 1.00 94.06 525 ALA A O 1
ATOM 3797 N N . TYR A 1 526 ? -6.222 -14.631 -27.339 1.00 93.19 526 TYR A N 1
ATOM 3798 C CA . TYR A 1 526 ? -6.999 -15.744 -26.792 1.00 93.19 526 TYR A CA 1
ATOM 3799 C C . TYR A 1 526 ? -6.746 -17.057 -27.543 1.00 93.19 526 TYR A C 1
ATOM 3801 O O . TYR A 1 526 ? -6.748 -18.123 -26.931 1.00 93.19 526 TYR A O 1
ATOM 3809 N N . ALA A 1 527 ? -6.499 -16.972 -28.855 1.00 92.38 527 ALA A N 1
ATOM 3810 C CA . ALA A 1 527 ? -6.180 -18.115 -29.710 1.00 92.38 527 ALA A CA 1
ATOM 3811 C C . ALA A 1 527 ? -4.708 -18.565 -29.625 1.00 92.38 527 ALA A C 1
ATOM 3813 O O . ALA A 1 527 ? -4.370 -19.646 -30.110 1.00 92.38 527 ALA A O 1
ATOM 3814 N N . ALA A 1 528 ? -3.832 -17.740 -29.051 1.00 91.38 528 ALA A N 1
ATOM 3815 C CA . ALA A 1 528 ? -2.421 -18.045 -28.866 1.00 91.38 528 ALA A CA 1
ATOM 3816 C C . ALA A 1 528 ? -2.152 -18.751 -27.521 1.00 91.38 528 ALA A C 1
ATOM 3818 O O . ALA A 1 528 ? -2.977 -18.662 -26.606 1.00 91.38 528 ALA A O 1
ATOM 3819 N N . PRO A 1 529 ? -1.002 -19.438 -27.372 1.00 89.69 529 PRO A N 1
ATOM 3820 C CA . PRO A 1 529 ? -0.562 -19.914 -26.067 1.00 89.69 529 PRO A CA 1
ATOM 3821 C C . PRO A 1 529 ? -0.431 -18.759 -25.063 1.00 89.69 529 PRO A C 1
ATOM 3823 O O . PRO A 1 529 ? -0.071 -17.636 -25.418 1.00 89.69 529 PRO A O 1
ATOM 3826 N N . GLU A 1 530 ? -0.751 -19.040 -23.801 1.00 90.00 530 GLU A N 1
ATOM 3827 C CA . GLU A 1 530 ? -0.635 -18.070 -22.713 1.00 90.00 530 GLU A CA 1
ATOM 3828 C C . GLU A 1 530 ? 0.844 -17.764 -22.443 1.00 90.00 530 GLU A C 1
ATOM 3830 O O . GLU A 1 530 ? 1.608 -18.665 -22.100 1.00 90.00 530 GLU A O 1
ATOM 3835 N N . GLY A 1 531 ? 1.241 -16.492 -22.549 1.00 90.94 531 GLY A N 1
ATOM 3836 C CA . GLY A 1 531 ? 2.587 -16.078 -22.159 1.00 90.94 531 GLY A CA 1
ATOM 3837 C C . GLY A 1 531 ? 2.806 -16.216 -20.650 1.00 90.94 531 GLY A C 1
ATOM 3838 O O . GLY A 1 531 ? 1.918 -15.928 -19.850 1.00 90.94 531 GLY A O 1
ATOM 3839 N N . ARG A 1 532 ? 4.002 -16.612 -20.230 1.00 90.69 532 ARG A N 1
ATOM 3840 C CA . ARG A 1 532 ? 4.374 -16.848 -18.831 1.00 90.69 532 ARG A CA 1
ATOM 3841 C C . ARG A 1 532 ? 5.471 -15.885 -18.406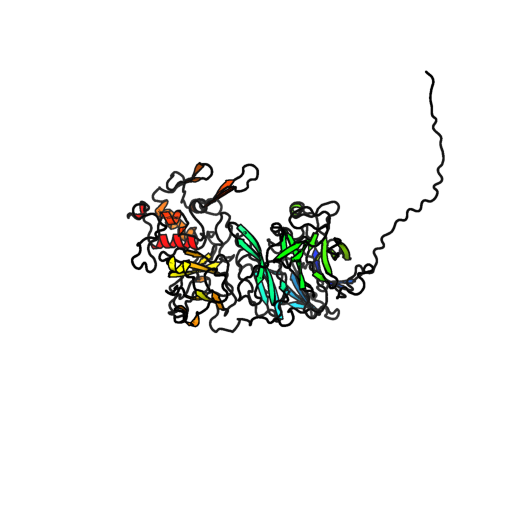 1.00 90.69 532 ARG A C 1
ATOM 3843 O O . ARG A 1 532 ? 6.573 -15.904 -18.939 1.00 90.69 532 ARG A O 1
ATOM 3850 N N . LEU A 1 533 ? 5.173 -15.039 -17.426 1.00 91.94 533 LEU A N 1
ATOM 3851 C CA . LEU A 1 533 ? 6.119 -14.132 -16.766 1.00 91.94 533 LEU A CA 1
ATOM 3852 C C . LEU A 1 533 ? 6.138 -14.343 -15.243 1.00 91.94 533 LEU A C 1
ATOM 3854 O O . LEU A 1 533 ? 6.560 -13.474 -14.483 1.00 91.94 533 LEU A O 1
ATOM 3858 N N . ASP A 1 534 ? 5.641 -15.487 -14.781 1.00 89.19 534 ASP A N 1
ATOM 3859 C CA . ASP A 1 534 ? 5.453 -15.853 -13.381 1.00 89.19 534 ASP A CA 1
ATOM 3860 C C . ASP A 1 534 ? 6.638 -16.618 -12.775 1.00 89.19 534 ASP A C 1
ATOM 3862 O O . ASP A 1 534 ? 6.485 -17.270 -11.740 1.00 89.19 534 ASP A O 1
ATOM 3866 N N . ALA A 1 535 ? 7.834 -16.518 -13.373 1.00 86.50 535 ALA A N 1
ATOM 3867 C CA . ALA A 1 535 ? 9.029 -17.114 -12.788 1.00 86.50 535 ALA A CA 1
ATOM 3868 C C . ALA A 1 535 ? 9.262 -16.607 -11.345 1.00 86.50 535 ALA A C 1
ATOM 3870 O O . ALA A 1 535 ? 8.955 -15.446 -11.026 1.00 86.50 535 ALA A O 1
ATOM 3871 N N . PRO A 1 536 ? 9.845 -17.448 -10.464 1.00 83.88 536 PRO A N 1
ATOM 3872 C CA . PRO A 1 536 ? 10.194 -17.048 -9.104 1.00 83.88 536 PRO A CA 1
ATOM 3873 C C . PRO A 1 536 ? 11.070 -15.791 -9.068 1.00 83.88 536 PRO A C 1
ATOM 3875 O O . PRO A 1 536 ? 11.767 -15.482 -10.035 1.00 83.88 536 PRO A O 1
ATOM 3878 N N . ALA A 1 537 ? 11.096 -15.100 -7.924 1.00 81.69 537 ALA A N 1
ATOM 3879 C CA . ALA A 1 537 ? 11.836 -13.845 -7.757 1.00 81.69 537 ALA A CA 1
ATOM 3880 C C . ALA A 1 537 ? 13.302 -13.921 -8.230 1.00 81.69 537 ALA A C 1
ATOM 3882 O O . ALA A 1 537 ? 13.743 -13.041 -8.962 1.00 81.69 537 ALA A O 1
ATOM 3883 N N . ALA A 1 538 ? 14.003 -15.021 -7.933 1.00 80.69 538 ALA A N 1
ATOM 3884 C CA . ALA A 1 538 ? 15.389 -15.255 -8.354 1.00 80.69 538 ALA A CA 1
ATOM 3885 C C . ALA A 1 538 ? 15.601 -15.316 -9.884 1.00 80.69 538 ALA A C 1
ATOM 3887 O O . ALA A 1 538 ? 16.723 -15.154 -10.356 1.00 80.69 538 ALA A O 1
ATOM 3888 N N . GLY A 1 539 ? 14.545 -15.571 -10.665 1.00 81.38 539 GLY A N 1
ATOM 3889 C CA . GLY A 1 539 ? 14.583 -15.553 -12.130 1.00 81.38 539 GLY A CA 1
ATOM 3890 C C . GLY A 1 539 ? 14.323 -14.172 -12.740 1.00 81.38 539 GLY A C 1
ATOM 3891 O O . GLY A 1 539 ? 14.498 -13.994 -13.945 1.00 81.38 539 GLY A O 1
ATOM 3892 N N . ARG A 1 540 ? 13.897 -13.187 -11.937 1.00 85.69 540 ARG A N 1
ATOM 3893 C CA . ARG A 1 540 ? 13.590 -11.830 -12.408 1.00 85.69 540 ARG A CA 1
ATOM 3894 C C . ARG A 1 540 ? 14.873 -11.081 -12.751 1.00 85.69 540 ARG A C 1
ATOM 3896 O O . ARG A 1 540 ? 15.916 -11.251 -12.123 1.00 85.69 540 ARG A O 1
ATOM 3903 N N . ARG A 1 541 ? 14.789 -10.184 -13.730 1.00 85.06 541 ARG A N 1
ATOM 3904 C CA . ARG A 1 541 ? 15.915 -9.341 -14.132 1.00 85.06 541 ARG A CA 1
ATOM 3905 C C . ARG A 1 541 ? 15.904 -8.028 -13.359 1.00 85.06 541 ARG A C 1
ATOM 3907 O O . ARG A 1 541 ? 15.136 -7.122 -13.673 1.00 85.06 541 ARG A O 1
ATOM 3914 N N . SER A 1 542 ? 16.776 -7.928 -12.363 1.00 80.75 542 SER A N 1
ATOM 3915 C CA . SER A 1 542 ? 17.037 -6.705 -11.599 1.00 80.75 542 SER A CA 1
ATOM 3916 C C . SER A 1 542 ? 18.295 -5.987 -12.097 1.00 80.75 542 SER A C 1
ATOM 3918 O O . SER A 1 542 ? 19.191 -6.599 -12.687 1.00 80.75 542 SER A O 1
ATOM 3920 N N . PHE A 1 543 ? 18.365 -4.679 -11.850 1.00 79.94 543 PHE A N 1
ATOM 3921 C CA . PHE A 1 543 ? 19.519 -3.851 -12.192 1.00 79.94 543 PHE A CA 1
ATOM 3922 C C . PHE A 1 543 ? 20.193 -3.335 -10.927 1.00 79.94 543 PHE A C 1
ATOM 3924 O O . PHE A 1 543 ? 19.552 -2.712 -10.082 1.00 79.94 543 PHE A O 1
ATOM 3931 N N . ASP A 1 544 ? 21.503 -3.533 -10.843 1.00 77.88 544 ASP A N 1
ATOM 3932 C CA . ASP A 1 544 ? 22.368 -2.839 -9.896 1.00 77.88 544 ASP A CA 1
ATOM 3933 C C . ASP A 1 544 ? 23.223 -1.863 -10.704 1.00 77.88 544 ASP A C 1
ATOM 3935 O O . ASP A 1 544 ? 23.991 -2.260 -11.579 1.00 77.88 544 ASP A O 1
ATOM 3939 N N . TYR A 1 545 ? 23.093 -0.565 -10.427 1.00 86.12 545 TYR A N 1
ATOM 3940 C CA . TYR A 1 545 ? 23.832 0.463 -11.155 1.00 86.12 545 TYR A CA 1
ATOM 3941 C C . TYR A 1 545 ? 25.355 0.256 -11.119 1.00 86.12 545 TYR A C 1
ATOM 3943 O O . TYR A 1 545 ? 26.024 0.443 -12.135 1.00 86.12 545 TYR A O 1
ATOM 3951 N N . VAL A 1 546 ? 25.919 -0.143 -9.977 1.00 85.38 546 VAL A N 1
ATOM 3952 C CA . VAL A 1 546 ? 27.360 -0.369 -9.799 1.00 85.38 546 VAL A CA 1
ATOM 3953 C C . VAL A 1 546 ? 27.819 -1.605 -10.570 1.00 85.38 546 VAL A C 1
ATOM 3955 O O . VAL A 1 546 ? 28.901 -1.581 -11.157 1.00 85.38 546 VAL A O 1
ATOM 3958 N N . ARG A 1 547 ? 27.006 -2.665 -10.597 1.00 87.25 547 ARG A N 1
ATOM 3959 C CA . ARG A 1 547 ? 27.302 -3.912 -11.319 1.00 87.25 547 ARG A CA 1
ATOM 3960 C C . ARG A 1 547 ? 27.098 -3.785 -12.828 1.00 87.25 547 ARG A C 1
ATOM 3962 O O . ARG A 1 547 ? 27.922 -4.264 -13.600 1.00 87.25 547 ARG A O 1
ATOM 3969 N N . ASP A 1 548 ? 25.995 -3.174 -13.246 1.00 88.88 548 ASP A N 1
ATOM 3970 C CA . ASP A 1 548 ? 25.470 -3.299 -14.607 1.00 88.88 548 ASP A CA 1
ATOM 3971 C C . ASP A 1 548 ? 25.712 -2.065 -15.475 1.00 88.88 548 ASP A C 1
ATOM 3973 O O . ASP A 1 548 ? 25.829 -2.206 -16.691 1.00 88.88 548 ASP A O 1
ATOM 3977 N N . ILE A 1 549 ? 25.784 -0.868 -14.880 1.00 93.50 549 ILE A N 1
ATOM 3978 C CA . ILE A 1 549 ? 25.812 0.404 -15.622 1.00 93.50 549 ILE A CA 1
ATOM 3979 C C . ILE A 1 549 ? 27.155 1.117 -15.476 1.00 93.50 549 ILE A C 1
ATOM 3981 O O . ILE A 1 549 ? 27.775 1.487 -16.474 1.00 93.50 549 ILE A O 1
ATOM 3985 N N . GLN A 1 550 ? 27.658 1.270 -14.252 1.00 93.81 550 GLN A N 1
ATOM 3986 C CA . GLN A 1 550 ? 28.923 1.951 -13.985 1.00 93.81 550 GLN A CA 1
ATOM 3987 C C . GLN A 1 550 ? 30.114 1.371 -14.774 1.00 93.81 550 GLN A C 1
ATOM 3989 O O . GLN A 1 550 ? 30.927 2.173 -15.243 1.00 93.81 550 GLN A O 1
ATOM 3994 N N . PRO A 1 551 ? 30.254 0.044 -14.986 1.00 93.88 551 PRO A N 1
ATOM 3995 C CA . PRO A 1 551 ? 31.357 -0.496 -15.781 1.00 93.88 551 PRO A CA 1
ATOM 3996 C C . PRO A 1 551 ? 31.297 -0.058 -17.249 1.00 93.88 551 PRO A C 1
ATOM 3998 O O . PRO A 1 551 ? 32.338 0.248 -17.835 1.00 93.88 551 PRO A O 1
ATOM 4001 N N . ILE A 1 552 ? 30.089 0.048 -17.814 1.00 93.69 552 ILE A N 1
ATOM 4002 C CA . ILE A 1 552 ? 29.869 0.555 -19.175 1.00 93.69 552 ILE A CA 1
ATOM 4003 C C . ILE A 1 552 ? 30.315 2.017 -19.251 1.00 93.69 552 ILE A C 1
ATOM 4005 O O . ILE A 1 552 ? 31.110 2.373 -20.119 1.00 93.69 552 ILE A O 1
ATOM 4009 N N . LEU A 1 553 ? 29.875 2.853 -18.303 1.00 93.38 553 LEU A N 1
ATOM 4010 C CA . LEU A 1 553 ? 30.244 4.273 -18.262 1.00 93.38 553 LEU A CA 1
ATOM 4011 C C . LEU A 1 553 ? 31.752 4.473 -18.064 1.00 93.38 553 LEU A C 1
ATOM 4013 O O . LEU A 1 553 ? 32.363 5.307 -18.732 1.00 93.38 553 LEU A O 1
ATOM 4017 N N . ASN A 1 554 ? 32.375 3.680 -17.190 1.00 92.31 554 ASN A N 1
ATOM 4018 C CA . ASN A 1 554 ? 33.813 3.751 -16.945 1.00 92.31 554 ASN A CA 1
ATOM 4019 C C . ASN A 1 554 ? 34.610 3.471 -18.220 1.00 92.31 554 ASN A C 1
ATOM 4021 O O . ASN A 1 554 ? 35.528 4.219 -18.551 1.00 92.31 554 ASN A O 1
ATOM 4025 N N . ARG A 1 555 ? 34.252 2.412 -18.950 1.00 90.50 555 ARG A N 1
ATOM 4026 C CA . ARG A 1 555 ? 34.970 2.005 -20.157 1.00 90.50 555 ARG A CA 1
ATOM 4027 C C . ARG A 1 555 ? 34.669 2.918 -21.343 1.00 90.50 555 ARG A C 1
ATOM 4029 O O . ARG A 1 555 ? 35.596 3.326 -22.026 1.00 90.50 555 ARG A O 1
ATOM 4036 N N . SER A 1 556 ? 33.402 3.223 -21.607 1.00 88.31 556 SER A N 1
ATOM 4037 C CA . SER A 1 556 ? 32.986 3.893 -22.847 1.00 88.31 556 SER A CA 1
ATOM 4038 C C . SER A 1 556 ? 32.870 5.417 -22.739 1.00 88.31 556 SER A C 1
ATOM 4040 O O . SER A 1 556 ? 32.776 6.074 -23.769 1.00 88.31 556 SER A O 1
ATOM 4042 N N . CYS A 1 557 ? 32.890 5.998 -21.533 1.00 88.44 557 CYS A N 1
ATOM 4043 C CA . CYS A 1 557 ? 32.730 7.449 -21.345 1.00 88.44 557 CYS A CA 1
ATOM 4044 C C . CYS A 1 557 ? 33.861 8.084 -20.524 1.00 88.44 557 CYS A C 1
ATOM 4046 O O . CYS A 1 557 ? 34.362 9.151 -20.874 1.00 88.44 557 CYS A O 1
ATOM 4048 N N . VAL A 1 558 ? 34.266 7.449 -19.421 1.00 90.19 558 VAL A N 1
ATOM 4049 C CA . VAL A 1 558 ? 35.311 7.994 -18.537 1.00 90.19 558 VAL A CA 1
ATOM 4050 C C . VAL A 1 558 ? 36.699 7.725 -19.111 1.00 90.19 558 VAL A C 1
ATOM 4052 O O . VAL A 1 558 ? 37.519 8.636 -19.174 1.00 90.19 558 VAL A O 1
ATOM 4055 N N . ALA A 1 559 ? 36.968 6.504 -19.585 1.00 87.50 559 ALA A N 1
ATOM 4056 C CA . ALA A 1 559 ? 38.278 6.138 -20.127 1.00 87.50 559 ALA A CA 1
ATOM 4057 C C . ALA A 1 559 ? 38.640 6.886 -21.424 1.00 87.50 559 ALA A C 1
ATOM 4059 O O . ALA A 1 559 ? 39.825 7.007 -21.732 1.00 87.50 559 ALA A O 1
ATOM 4060 N N . SER A 1 560 ? 37.655 7.432 -22.153 1.00 82.00 560 SER A N 1
ATOM 4061 C CA . SER A 1 560 ? 37.912 8.328 -23.290 1.00 82.00 560 SER A CA 1
ATOM 4062 C C . SER A 1 560 ? 38.378 9.728 -22.857 1.00 82.00 560 SER A C 1
ATOM 4064 O O . SER A 1 560 ? 38.792 10.520 -23.701 1.00 82.00 560 SER A O 1
ATOM 4066 N N . GLY A 1 561 ? 38.323 10.043 -21.555 1.00 84.19 561 GLY A N 1
ATOM 4067 C CA . GLY A 1 561 ? 38.679 11.344 -20.989 1.00 84.19 561 GLY A CA 1
ATOM 4068 C C . GLY A 1 561 ? 37.656 12.446 -21.271 1.00 84.19 561 GLY A C 1
ATOM 4069 O O . GLY A 1 561 ? 37.989 13.618 -21.137 1.00 84.19 561 GLY A O 1
ATOM 4070 N N . CYS A 1 562 ? 36.437 12.101 -21.705 1.00 83.81 562 CYS A N 1
ATOM 4071 C CA . CYS A 1 562 ? 35.426 13.084 -22.109 1.00 83.81 562 CYS A CA 1
ATOM 4072 C C . CYS A 1 562 ? 34.461 13.483 -20.983 1.00 83.81 562 CYS A C 1
ATOM 4074 O O . CYS A 1 562 ? 33.975 14.611 -20.996 1.00 83.81 562 CYS A O 1
ATOM 4076 N N . HIS A 1 563 ? 34.153 12.576 -20.050 1.00 90.00 563 HIS A N 1
ATOM 4077 C CA . HIS A 1 563 ? 33.104 12.758 -19.037 1.00 90.00 563 HIS A CA 1
ATOM 4078 C C . HIS A 1 563 ? 33.625 12.584 -17.606 1.00 90.00 563 HIS A C 1
ATOM 4080 O O . HIS A 1 563 ? 33.351 11.584 -16.936 1.00 90.00 563 HIS A O 1
ATOM 4086 N N . ASP A 1 564 ? 34.362 13.584 -17.134 1.00 85.75 564 ASP A N 1
ATOM 4087 C CA . ASP A 1 564 ? 34.914 13.661 -15.782 1.00 85.75 564 ASP A CA 1
ATOM 4088 C C . ASP A 1 564 ? 34.664 15.038 -15.135 1.00 85.75 564 ASP A C 1
ATOM 4090 O O . ASP A 1 564 ? 34.021 15.917 -15.708 1.00 85.75 564 ASP A O 1
ATOM 4094 N N . SER A 1 565 ? 35.170 15.244 -13.917 1.00 82.25 565 SER A N 1
ATOM 4095 C CA . SER A 1 565 ? 35.014 16.512 -13.195 1.00 82.25 565 SER A CA 1
ATOM 4096 C C . SER A 1 565 ? 35.792 17.690 -13.801 1.00 82.25 565 SER A C 1
ATOM 4098 O O . SER A 1 565 ? 35.537 18.837 -13.432 1.00 82.25 565 SER A O 1
ATOM 4100 N N . ALA A 1 566 ? 36.781 17.428 -14.660 1.00 81.75 566 ALA A N 1
ATOM 4101 C CA . ALA A 1 566 ? 37.643 18.445 -15.266 1.00 81.75 566 ALA A CA 1
ATOM 4102 C C . ALA A 1 566 ? 37.131 18.899 -16.643 1.00 81.75 566 ALA A C 1
ATOM 4104 O O . ALA A 1 566 ? 37.436 20.003 -17.103 1.00 81.75 566 ALA A O 1
ATOM 4105 N N . THR A 1 567 ? 36.331 18.062 -17.293 1.00 80.38 567 THR A N 1
ATOM 4106 C CA . THR A 1 567 ? 35.764 18.280 -18.617 1.00 80.38 567 THR A CA 1
ATOM 4107 C C . THR A 1 567 ? 34.337 18.815 -18.543 1.00 80.38 567 THR A C 1
ATOM 4109 O O . THR A 1 567 ? 33.622 18.701 -17.551 1.00 80.38 567 THR A O 1
ATOM 4112 N N . ARG A 1 568 ? 33.910 19.481 -19.620 1.00 73.00 568 ARG A N 1
ATOM 4113 C CA . ARG A 1 568 ? 32.550 20.031 -19.753 1.00 73.00 568 ARG A CA 1
ATOM 4114 C C . ARG A 1 568 ? 31.744 19.325 -20.844 1.00 73.00 568 ARG A C 1
ATOM 4116 O O . ARG A 1 568 ? 30.757 19.883 -21.327 1.00 73.00 568 ARG A O 1
ATOM 4123 N N . ALA A 1 569 ? 32.155 18.131 -21.278 1.00 81.75 569 ALA A N 1
ATOM 4124 C CA . ALA A 1 569 ? 31.391 17.402 -22.283 1.00 81.75 569 ALA A CA 1
ATOM 4125 C C . ALA A 1 569 ? 30.024 17.011 -21.710 1.00 81.75 569 ALA A C 1
ATOM 4127 O O . ALA A 1 569 ? 29.898 16.638 -20.547 1.00 81.75 569 ALA A O 1
ATOM 4128 N N . GLY A 1 570 ? 28.974 17.153 -22.519 1.00 78.19 570 GLY A N 1
ATOM 4129 C CA . GLY A 1 570 ? 27.603 16.885 -22.078 1.00 78.19 570 GLY A CA 1
ATOM 4130 C C . GLY A 1 570 ? 27.030 17.893 -21.073 1.00 78.19 570 GLY A C 1
ATOM 4131 O O . GLY A 1 570 ? 25.925 17.666 -20.585 1.00 78.19 570 GLY A O 1
ATOM 4132 N N . ALA A 1 571 ? 27.724 19.004 -20.789 1.00 85.50 571 ALA A N 1
ATOM 4133 C CA . ALA A 1 571 ? 27.230 20.038 -19.884 1.00 85.50 571 ALA A CA 1
ATOM 4134 C C . ALA A 1 571 ? 25.887 20.644 -20.337 1.00 85.50 571 ALA A C 1
ATOM 4136 O O . ALA A 1 571 ? 25.499 20.603 -21.513 1.00 85.50 571 ALA A O 1
ATOM 4137 N N . TYR A 1 572 ? 25.171 21.236 -19.387 1.00 87.31 572 TYR A N 1
ATOM 4138 C CA . TYR A 1 572 ? 23.926 21.962 -19.627 1.00 87.31 572 TYR A CA 1
ATOM 4139 C C . TYR A 1 572 ? 23.865 23.232 -18.783 1.00 87.31 572 TYR A C 1
ATOM 4141 O O . TYR A 1 572 ? 24.611 23.375 -17.821 1.00 87.31 572 TYR A O 1
ATOM 4149 N N . VAL A 1 573 ? 22.997 24.166 -19.170 1.00 90.50 573 VAL A N 1
ATOM 4150 C CA . VAL A 1 573 ? 22.730 25.376 -18.384 1.00 90.50 573 VAL A CA 1
ATOM 4151 C C . VAL A 1 573 ? 21.558 25.087 -17.450 1.00 90.50 573 VAL A C 1
ATOM 4153 O O . VAL A 1 573 ? 20.468 24.771 -17.942 1.00 90.50 573 VAL A O 1
ATOM 4156 N N . ASP A 1 574 ? 21.792 25.155 -16.139 1.00 89.94 574 ASP A N 1
ATOM 4157 C CA . ASP A 1 574 ? 20.795 24.915 -15.091 1.00 89.94 574 ASP A CA 1
ATOM 4158 C C . ASP A 1 574 ? 19.717 26.019 -15.040 1.00 89.94 574 ASP A C 1
ATOM 4160 O O . ASP A 1 574 ? 19.811 27.040 -15.729 1.00 89.94 574 ASP A O 1
ATOM 4164 N N . LEU A 1 575 ? 18.658 25.824 -14.246 1.00 90.75 575 LEU A N 1
ATOM 4165 C CA . LEU A 1 575 ? 17.573 26.807 -14.115 1.00 90.75 575 LEU A CA 1
ATOM 4166 C C . LEU A 1 575 ? 18.019 28.132 -13.467 1.00 90.75 575 LEU A C 1
ATOM 4168 O O . LEU A 1 575 ? 17.282 29.115 -13.531 1.00 90.75 575 LEU A O 1
ATOM 4172 N N . SER A 1 576 ? 19.207 28.170 -12.860 1.00 88.50 576 SER A N 1
ATOM 4173 C CA . SER A 1 576 ? 19.824 29.375 -12.291 1.00 88.50 576 SER A CA 1
ATOM 4174 C C . SER A 1 576 ? 20.801 30.059 -13.260 1.00 88.50 576 SER A C 1
ATOM 4176 O O . SER A 1 576 ? 21.364 31.099 -12.923 1.00 88.50 576 SER A O 1
ATOM 4178 N N . GLY A 1 577 ? 20.995 29.512 -14.465 1.00 90.19 577 GLY A N 1
ATOM 4179 C CA . GLY A 1 577 ? 21.889 30.049 -15.490 1.00 90.19 577 GLY A CA 1
ATOM 4180 C C . GLY A 1 577 ? 23.347 29.587 -15.384 1.00 90.19 577 GLY A C 1
ATOM 4181 O O . GLY A 1 577 ? 24.185 30.073 -16.146 1.00 90.19 577 GLY A O 1
ATOM 4182 N N . ASN A 1 578 ? 23.676 28.656 -14.486 1.00 89.88 578 ASN A N 1
ATOM 4183 C CA . ASN A 1 578 ? 25.034 28.132 -14.357 1.00 89.88 578 ASN A CA 1
ATOM 4184 C C . ASN A 1 578 ? 25.269 26.975 -15.322 1.00 89.88 578 ASN A C 1
ATOM 4186 O O . ASN A 1 578 ? 24.387 26.162 -15.588 1.00 89.88 578 ASN A O 1
ATOM 4190 N N . LEU A 1 579 ? 26.498 26.866 -15.822 1.00 87.94 579 LEU A N 1
ATOM 4191 C CA . LEU A 1 579 ? 26.909 25.715 -16.613 1.00 87.94 579 LEU A CA 1
ATOM 4192 C C . LEU A 1 579 ? 27.273 24.548 -15.683 1.00 87.94 579 LEU A C 1
ATOM 4194 O O . LEU A 1 579 ? 28.282 24.605 -14.981 1.00 87.94 579 LEU A O 1
ATOM 4198 N N . THR A 1 580 ? 26.484 23.479 -15.720 1.00 86.12 580 THR A N 1
ATOM 4199 C CA . THR A 1 580 ? 26.679 22.255 -14.933 1.00 86.12 580 THR A CA 1
ATOM 4200 C C . THR A 1 580 ? 27.253 21.147 -15.817 1.00 86.12 580 THR A C 1
ATOM 4202 O O . THR A 1 580 ? 26.695 20.837 -16.871 1.00 86.12 580 THR A O 1
ATOM 4205 N N . GLY A 1 581 ? 28.384 20.562 -15.408 1.00 84.94 581 GLY A N 1
ATOM 4206 C CA . GLY A 1 581 ? 29.062 19.473 -16.126 1.00 84.94 581 GLY A CA 1
ATOM 4207 C C . GLY A 1 581 ? 28.403 18.100 -15.945 1.00 84.94 581 GLY A C 1
ATOM 4208 O O . GLY A 1 581 ? 27.590 17.913 -15.042 1.00 84.94 581 GLY A O 1
ATOM 4209 N N . LEU A 1 582 ? 28.777 17.143 -16.803 1.00 90.31 582 LEU A N 1
ATOM 4210 C CA . LEU A 1 582 ? 28.361 15.739 -16.729 1.00 90.31 582 LEU A CA 1
ATOM 4211 C C . LEU A 1 582 ? 29.559 14.860 -16.330 1.00 90.31 582 LEU A C 1
ATOM 4213 O O . LEU A 1 582 ? 30.331 14.427 -17.184 1.00 90.31 582 LEU A O 1
ATOM 4217 N N . ASP A 1 583 ? 29.694 14.616 -15.029 1.00 91.12 583 ASP A N 1
ATOM 4218 C CA . ASP A 1 583 ? 30.710 13.748 -14.428 1.00 91.12 583 ASP A CA 1
ATOM 4219 C C . ASP A 1 583 ? 30.168 12.314 -14.343 1.00 91.12 583 ASP A C 1
ATOM 4221 O O . ASP A 1 583 ? 29.246 12.047 -13.573 1.00 91.12 583 ASP A O 1
ATOM 4225 N N . LEU A 1 584 ? 30.718 11.398 -15.149 1.00 93.44 584 LEU A N 1
ATOM 4226 C CA . LEU A 1 584 ? 30.301 9.989 -15.197 1.00 93.44 584 LEU A CA 1
ATOM 4227 C C . LEU A 1 584 ? 31.243 9.059 -14.418 1.00 93.44 584 LEU A C 1
ATOM 4229 O O . LEU A 1 584 ? 31.146 7.832 -14.530 1.00 93.44 584 LEU A O 1
ATOM 4233 N N . THR A 1 585 ? 32.128 9.618 -13.592 1.00 92.31 585 THR A N 1
ATOM 4234 C CA . THR A 1 585 ? 33.092 8.827 -12.829 1.00 92.31 585 THR A CA 1
ATOM 4235 C C . THR A 1 585 ? 32.418 7.972 -11.753 1.00 92.31 585 THR A C 1
ATOM 4237 O O . THR A 1 585 ? 31.471 8.378 -11.075 1.00 92.31 585 THR A O 1
ATOM 4240 N N . GLY A 1 586 ? 32.951 6.766 -11.553 1.00 89.75 586 GLY A N 1
ATOM 4241 C CA . GLY A 1 586 ? 32.556 5.874 -10.458 1.00 89.75 586 GLY A CA 1
ATOM 4242 C C . GLY A 1 586 ? 33.092 6.282 -9.083 1.00 89.75 586 GLY A C 1
ATOM 4243 O O . GLY A 1 586 ? 33.083 5.462 -8.170 1.00 89.75 586 GLY A O 1
ATOM 4244 N N . VAL A 1 587 ? 33.593 7.513 -8.922 1.00 90.00 587 VAL A N 1
ATOM 4245 C CA . VAL A 1 587 ? 34.109 8.012 -7.641 1.00 90.00 587 VAL A CA 1
ATOM 4246 C C . VAL A 1 587 ? 32.974 8.041 -6.620 1.00 90.00 587 VAL A C 1
ATOM 4248 O O . VAL A 1 587 ? 31.871 8.501 -6.923 1.00 90.00 587 VAL A O 1
ATOM 4251 N N . ALA A 1 588 ? 33.241 7.553 -5.409 1.00 86.44 588 ALA A N 1
ATOM 4252 C CA . ALA A 1 588 ? 32.265 7.548 -4.327 1.00 86.44 588 ALA A CA 1
ATOM 4253 C C . ALA A 1 588 ? 31.816 8.978 -3.980 1.00 86.44 588 ALA A C 1
ATOM 4255 O O . ALA A 1 588 ? 32.635 9.882 -3.810 1.00 86.44 588 ALA A O 1
ATOM 4256 N N . ALA A 1 589 ? 30.506 9.173 -3.854 1.00 79.50 589 ALA A N 1
ATOM 4257 C CA . ALA A 1 589 ? 29.882 10.433 -3.480 1.00 79.50 589 ALA A CA 1
ATOM 4258 C C . ALA A 1 589 ? 28.760 10.151 -2.475 1.00 79.50 589 ALA A C 1
ATOM 4260 O O . ALA A 1 589 ? 27.641 9.791 -2.838 1.00 79.50 589 ALA A O 1
ATOM 4261 N N . GLY A 1 590 ? 29.065 10.280 -1.183 1.00 79.75 590 GLY A N 1
ATOM 4262 C CA . GLY A 1 590 ? 28.139 9.875 -0.126 1.00 79.75 590 GLY A CA 1
ATOM 4263 C C . GLY A 1 590 ? 27.808 8.383 -0.220 1.00 79.75 590 GLY A C 1
ATOM 4264 O O . GLY A 1 590 ? 28.699 7.547 -0.111 1.00 79.75 590 GLY A O 1
ATOM 4265 N N . ILE A 1 591 ? 26.528 8.066 -0.418 1.00 69.19 591 ILE A N 1
ATOM 4266 C CA . ILE A 1 591 ? 26.012 6.687 -0.465 1.00 69.19 591 ILE A CA 1
ATOM 4267 C C . ILE A 1 591 ? 25.996 6.067 -1.874 1.00 69.19 591 ILE A C 1
ATOM 4269 O O . ILE A 1 591 ? 25.679 4.890 -2.007 1.00 69.19 591 ILE A O 1
ATOM 4273 N N . SER A 1 592 ? 26.321 6.839 -2.916 1.00 80.25 592 SER A N 1
ATOM 4274 C CA . SER A 1 592 ? 26.332 6.397 -4.318 1.00 80.25 592 SER A CA 1
ATOM 4275 C C . SER A 1 592 ? 27.619 6.843 -5.028 1.00 80.25 592 SER A C 1
ATOM 4277 O O . SER A 1 592 ? 28.639 7.080 -4.375 1.00 80.25 592 SER A O 1
ATOM 4279 N N . SER A 1 593 ? 27.619 6.929 -6.360 1.00 86.69 593 SER A N 1
ATOM 4280 C CA . SER A 1 593 ? 28.737 7.461 -7.149 1.00 86.69 593 SER A CA 1
ATOM 4281 C C . SER A 1 593 ? 28.439 8.853 -7.714 1.00 86.69 593 SER A C 1
ATOM 4283 O O . SER A 1 593 ? 27.281 9.262 -7.846 1.00 86.69 593 SER A O 1
ATOM 4285 N N . ARG A 1 594 ? 29.495 9.583 -8.093 1.00 88.50 594 ARG A N 1
ATOM 4286 C CA . ARG A 1 594 ? 29.398 10.876 -8.794 1.00 88.50 594 ARG A CA 1
ATOM 4287 C C . ARG A 1 594 ? 28.548 10.778 -10.058 1.00 88.50 594 ARG A C 1
ATOM 4289 O O . ARG A 1 594 ? 27.697 11.640 -10.283 1.00 88.50 594 ARG A O 1
ATOM 4296 N N . SER A 1 595 ? 28.725 9.708 -10.829 1.00 91.81 595 SER A N 1
ATOM 4297 C CA . SER A 1 595 ? 27.931 9.437 -12.028 1.00 91.81 595 SER A CA 1
ATOM 4298 C C . SER A 1 595 ? 26.439 9.310 -11.730 1.00 91.81 595 SER A C 1
ATOM 4300 O O . SER A 1 595 ? 25.631 9.970 -12.381 1.00 91.81 595 SER A O 1
ATOM 4302 N N . TYR A 1 596 ? 26.066 8.535 -10.707 1.00 89.38 596 TYR A N 1
ATOM 4303 C CA . TYR A 1 596 ? 24.667 8.319 -10.360 1.00 89.38 596 TYR A CA 1
ATOM 4304 C C . TYR A 1 596 ? 24.009 9.622 -9.900 1.00 89.38 596 TYR A C 1
ATOM 4306 O O . TYR A 1 596 ? 22.951 9.990 -10.406 1.00 89.38 596 TYR A O 1
ATOM 4314 N N . GLN A 1 597 ? 24.669 10.370 -9.007 1.00 85.88 597 GLN A N 1
ATOM 4315 C CA . GLN A 1 597 ? 24.166 11.666 -8.537 1.00 85.88 597 GLN A CA 1
ATOM 4316 C C . GLN A 1 597 ? 23.988 12.669 -9.673 1.00 85.88 597 GLN A C 1
ATOM 4318 O O . GLN A 1 597 ? 23.008 13.408 -9.685 1.00 85.88 597 GLN A O 1
ATOM 4323 N N . THR A 1 598 ? 24.922 12.697 -10.624 1.00 88.38 598 THR A N 1
ATOM 4324 C CA . THR A 1 598 ? 24.869 13.635 -11.746 1.00 88.38 598 THR A CA 1
ATOM 4325 C C . THR A 1 598 ? 23.754 13.266 -12.723 1.00 88.38 598 THR A C 1
ATOM 4327 O O . THR A 1 598 ? 23.008 14.143 -13.155 1.00 88.38 598 THR A O 1
ATOM 4330 N N . LEU A 1 599 ? 23.598 11.979 -13.054 1.00 90.06 599 LEU A N 1
ATOM 4331 C CA . LEU A 1 599 ? 22.564 11.505 -13.978 1.00 90.06 599 LEU A CA 1
ATOM 4332 C C . LEU A 1 599 ? 21.146 11.701 -13.429 1.00 90.06 599 LEU A C 1
ATOM 4334 O O . LEU A 1 599 ? 20.255 12.109 -14.176 1.00 90.06 599 LEU A O 1
ATOM 4338 N N . LEU A 1 600 ? 20.951 11.440 -12.134 1.00 86.38 600 LEU A N 1
ATOM 4339 C CA . LEU A 1 600 ? 19.653 11.514 -11.451 1.00 86.38 600 LEU A CA 1
ATOM 4340 C C . LEU A 1 600 ? 19.378 12.905 -10.857 1.00 86.38 600 LEU A C 1
ATOM 4342 O O . LEU A 1 600 ? 18.369 13.105 -10.185 1.00 86.38 600 LEU A O 1
ATOM 4346 N N . TRP A 1 601 ? 20.253 13.887 -11.091 1.00 84.12 601 TRP A N 1
ATOM 4347 C CA . TRP A 1 601 ? 20.071 15.234 -10.562 1.00 84.12 601 TRP A CA 1
ATOM 4348 C C . TRP A 1 601 ? 18.789 15.896 -11.091 1.00 84.12 601 TRP A C 1
ATOM 4350 O O . TRP A 1 601 ? 18.559 15.999 -12.304 1.00 84.12 601 TRP A O 1
ATOM 4360 N N . VAL A 1 602 ? 17.988 16.421 -10.158 1.00 83.44 602 VAL A N 1
ATOM 4361 C CA . VAL A 1 602 ? 16.826 17.265 -10.449 1.00 83.44 602 VAL A CA 1
ATOM 4362 C C . VAL A 1 602 ? 17.230 18.729 -10.298 1.00 83.44 602 VAL A C 1
ATOM 4364 O O . VAL A 1 602 ? 17.404 19.243 -9.194 1.00 83.44 602 VAL A O 1
ATOM 4367 N N . ASP A 1 603 ? 17.348 19.405 -11.435 1.00 86.19 603 ASP A N 1
ATOM 4368 C CA . ASP A 1 603 ? 17.558 20.846 -11.525 1.00 86.19 603 ASP A CA 1
ATOM 4369 C C . ASP A 1 603 ? 16.296 21.561 -11.031 1.00 86.19 603 ASP A C 1
ATOM 4371 O O . ASP A 1 603 ? 15.207 21.308 -11.550 1.00 86.19 603 ASP A O 1
ATOM 4375 N N . ALA A 1 604 ? 16.415 22.412 -10.010 1.00 87.50 604 ALA A N 1
ATOM 4376 C CA . ALA A 1 604 ? 15.277 23.062 -9.371 1.00 87.50 604 ALA A CA 1
ATOM 4377 C C . ALA A 1 604 ? 15.560 24.533 -9.047 1.00 87.50 604 ALA A C 1
ATOM 4379 O O . ALA A 1 604 ? 16.499 24.857 -8.322 1.00 87.50 604 ALA A O 1
ATOM 4380 N N . LEU A 1 605 ? 14.673 25.416 -9.507 1.00 88.50 605 LEU A N 1
ATOM 4381 C CA . LEU A 1 605 ? 14.636 26.818 -9.113 1.00 88.50 605 LEU A CA 1
ATOM 4382 C C . LEU A 1 605 ? 13.762 26.965 -7.867 1.00 88.50 605 LEU A C 1
ATOM 4384 O O . LEU A 1 605 ? 12.580 26.604 -7.879 1.00 88.50 605 LEU A O 1
ATOM 4388 N N . ARG A 1 606 ? 14.332 27.506 -6.790 1.00 86.19 606 ARG A N 1
ATOM 4389 C CA . ARG A 1 606 ? 13.652 27.661 -5.498 1.00 86.19 606 ARG A CA 1
ATOM 4390 C C . ARG A 1 606 ? 13.388 29.120 -5.171 1.00 86.19 606 ARG A C 1
ATOM 4392 O O . ARG A 1 606 ? 14.157 30.007 -5.527 1.00 86.19 606 ARG A O 1
ATOM 4399 N N . ASP A 1 607 ? 12.288 29.348 -4.471 1.00 84.69 607 ASP A N 1
ATOM 4400 C CA . ASP A 1 607 ? 11.988 30.627 -3.852 1.00 84.69 607 ASP A CA 1
ATOM 4401 C C . ASP A 1 607 ? 12.998 30.923 -2.721 1.00 84.69 607 ASP A C 1
ATOM 4403 O O . ASP A 1 607 ? 13.115 30.105 -1.806 1.00 84.69 607 ASP A O 1
ATOM 4407 N N . PRO A 1 608 ? 13.716 32.061 -2.742 1.00 83.00 608 PRO A N 1
ATOM 4408 C CA . PRO A 1 608 ? 14.763 32.337 -1.756 1.00 83.00 608 PRO A CA 1
ATOM 4409 C C . PRO A 1 608 ? 14.269 32.496 -0.311 1.00 83.00 608 PRO A C 1
ATOM 4411 O O . PRO A 1 608 ? 15.063 32.339 0.610 1.00 83.00 608 PRO A O 1
ATOM 4414 N N . GLN A 1 609 ? 12.990 32.831 -0.100 1.00 79.75 609 GLN A N 1
ATOM 4415 C CA . GLN A 1 609 ? 12.435 33.096 1.233 1.00 79.75 609 GLN A CA 1
ATOM 4416 C C . GLN A 1 609 ? 11.783 31.853 1.844 1.00 79.75 609 GLN A C 1
ATOM 4418 O O . GLN A 1 609 ? 11.970 31.566 3.021 1.00 79.75 609 GLN A O 1
ATOM 4423 N N . SER A 1 610 ? 11.016 31.113 1.045 1.00 79.44 610 SER A N 1
ATOM 4424 C CA . SER A 1 610 ? 10.241 29.948 1.489 1.00 79.44 610 SER A CA 1
ATOM 4425 C C . SER A 1 610 ? 10.914 28.605 1.194 1.00 79.44 610 SER A C 1
ATOM 4427 O O . SER A 1 610 ? 10.453 27.575 1.677 1.00 79.44 610 SER A O 1
ATOM 4429 N N . GLY A 1 611 ? 11.953 28.576 0.350 1.00 77.50 611 GLY A N 1
ATOM 4430 C CA . GLY A 1 611 ? 12.617 27.345 -0.098 1.00 77.50 611 GLY A CA 1
ATOM 4431 C C . GLY A 1 611 ? 11.772 26.460 -1.028 1.00 77.50 611 GLY A C 1
ATOM 4432 O O . GLY A 1 611 ? 12.244 25.405 -1.478 1.00 77.50 611 GLY A O 1
ATOM 4433 N N . ARG A 1 612 ? 10.534 26.873 -1.347 1.00 75.62 612 ARG A N 1
ATOM 4434 C CA . ARG A 1 612 ? 9.610 26.125 -2.211 1.00 75.62 612 ARG A CA 1
ATOM 4435 C C . ARG A 1 612 ? 10.150 26.052 -3.636 1.00 75.62 612 ARG A C 1
ATOM 4437 O O . ARG A 1 612 ? 10.631 27.043 -4.183 1.00 75.62 612 ARG A O 1
ATOM 4444 N N . VAL A 1 613 ? 10.045 24.875 -4.248 1.00 78.62 613 VAL A N 1
ATOM 4445 C CA . VAL A 1 613 ? 10.388 24.674 -5.662 1.00 78.62 613 VAL A CA 1
ATOM 4446 C C . VAL A 1 613 ? 9.365 25.417 -6.521 1.00 78.62 613 VAL A C 1
ATOM 4448 O O . VAL A 1 613 ? 8.171 25.149 -6.426 1.00 78.62 613 VAL A O 1
ATOM 4451 N N . ARG A 1 614 ? 9.835 26.357 -7.344 1.00 83.88 614 ARG A N 1
ATOM 4452 C CA . ARG A 1 614 ? 9.021 27.078 -8.336 1.00 83.88 614 ARG A CA 1
ATOM 4453 C C . ARG A 1 614 ? 8.993 26.347 -9.673 1.00 83.88 614 ARG A C 1
ATOM 4455 O O . ARG A 1 614 ? 7.980 26.341 -10.359 1.00 83.88 614 ARG A O 1
ATOM 4462 N N . GLN A 1 615 ? 10.121 25.748 -10.034 1.00 85.69 615 GLN A N 1
ATOM 4463 C CA . GLN A 1 615 ? 10.291 24.986 -11.260 1.00 85.69 615 GLN A CA 1
ATOM 4464 C C . GLN A 1 615 ? 11.321 23.892 -11.012 1.00 85.69 615 GLN A C 1
ATOM 4466 O O . GLN A 1 615 ? 12.307 24.128 -10.318 1.00 85.69 615 GLN A O 1
ATOM 4471 N N . SER A 1 616 ? 11.118 22.718 -11.597 1.00 86.19 616 SER A N 1
ATOM 4472 C CA . SER A 1 616 ? 12.116 21.655 -11.599 1.00 86.19 616 SER A CA 1
ATOM 4473 C C . SER A 1 616 ? 12.083 20.856 -12.893 1.00 86.19 616 SER A C 1
ATOM 4475 O O . SER A 1 616 ? 11.041 20.769 -13.543 1.00 86.19 616 SER A O 1
ATOM 4477 N N . ARG A 1 617 ? 13.211 20.247 -13.255 1.00 85.56 617 ARG A N 1
ATOM 4478 C CA . ARG A 1 617 ? 13.328 19.303 -14.371 1.00 85.56 617 ARG A CA 1
ATOM 4479 C C . ARG A 1 617 ? 14.435 18.290 -14.101 1.00 85.56 617 ARG A C 1
ATOM 4481 O O . ARG A 1 617 ? 15.443 18.620 -13.481 1.00 85.56 617 ARG A O 1
ATOM 4488 N N . ALA A 1 618 ? 14.274 17.078 -14.612 1.00 85.50 618 ALA A N 1
ATOM 4489 C CA . ALA A 1 618 ? 15.363 16.115 -14.627 1.00 85.50 618 ALA A CA 1
ATOM 4490 C C . ALA A 1 618 ? 16.323 16.440 -15.783 1.00 85.50 618 ALA A C 1
ATOM 4492 O O . ALA A 1 618 ? 15.881 16.666 -16.912 1.00 85.50 618 ALA A O 1
ATOM 4493 N N . ALA A 1 619 ? 17.626 16.523 -15.503 1.00 87.25 619 ALA A N 1
ATOM 4494 C CA . ALA A 1 619 ? 18.596 17.030 -16.478 1.00 87.25 619 ALA A CA 1
ATOM 4495 C C . ALA A 1 619 ? 19.007 15.986 -17.534 1.00 87.25 619 ALA A C 1
ATOM 4497 O O . ALA A 1 619 ? 19.160 16.322 -18.715 1.00 87.25 619 ALA A O 1
ATOM 4498 N N . PHE A 1 620 ? 19.182 14.727 -17.116 1.00 89.94 620 PHE A N 1
ATOM 4499 C CA . PHE A 1 620 ? 19.712 13.654 -17.965 1.00 89.94 620 PHE A CA 1
ATOM 4500 C C . PHE A 1 620 ? 18.821 12.417 -18.007 1.00 89.94 620 PHE A C 1
ATOM 4502 O O . PHE A 1 620 ? 18.602 11.861 -19.087 1.00 89.94 620 PHE A O 1
ATOM 4509 N N . VAL A 1 621 ? 18.300 12.006 -16.854 1.00 90.06 621 VAL A N 1
ATOM 4510 C CA . VAL A 1 621 ? 17.497 10.795 -16.695 1.00 90.06 621 VAL A CA 1
ATOM 4511 C C . VAL A 1 621 ? 16.094 11.159 -16.238 1.00 90.06 621 VAL A C 1
ATOM 4513 O O . VAL A 1 621 ? 15.930 11.891 -15.274 1.00 90.06 621 VAL A O 1
ATOM 4516 N N . VAL A 1 622 ? 15.088 10.621 -16.921 1.00 87.62 622 VAL A N 1
ATOM 4517 C CA . VAL A 1 622 ? 13.700 10.577 -16.457 1.00 87.62 622 VAL A CA 1
ATOM 4518 C C . VAL A 1 622 ? 13.422 9.124 -16.067 1.00 87.62 622 VAL A C 1
ATOM 4520 O O . VAL A 1 622 ? 13.203 8.297 -16.956 1.00 87.62 622 VAL A O 1
ATOM 4523 N N . PRO A 1 623 ? 13.476 8.781 -14.770 1.00 83.62 623 PRO A N 1
ATOM 4524 C CA . PRO A 1 623 ? 13.279 7.409 -14.314 1.00 83.62 623 PRO A CA 1
ATOM 4525 C C . PRO A 1 623 ? 11.936 6.834 -14.773 1.00 83.62 623 PRO A C 1
ATOM 4527 O O . PRO A 1 623 ? 10.907 7.508 -14.711 1.00 83.62 623 PRO A O 1
ATOM 4530 N N . GLY A 1 624 ? 11.960 5.599 -15.266 1.00 85.50 624 GLY A N 1
ATOM 4531 C CA . GLY A 1 624 ? 10.811 4.904 -15.849 1.00 85.50 624 GLY A CA 1
ATOM 4532 C C . GLY A 1 624 ? 10.496 5.284 -17.300 1.00 85.50 624 GLY A C 1
ATOM 4533 O O . GLY A 1 624 ? 9.488 4.821 -17.824 1.00 85.50 624 GLY A O 1
ATOM 4534 N N . TRP A 1 625 ? 11.298 6.152 -17.937 1.00 89.94 625 TRP A N 1
ATOM 4535 C CA . TRP A 1 625 ? 11.043 6.642 -19.297 1.00 89.94 625 TRP A CA 1
ATOM 4536 C C . TRP A 1 625 ? 12.340 6.876 -20.084 1.00 89.94 625 TRP A C 1
ATOM 4538 O O . TRP A 1 625 ? 12.860 8.001 -20.155 1.00 89.94 625 TRP A O 1
ATOM 4548 N N . ALA A 1 626 ? 12.853 5.844 -20.756 1.00 92.69 626 ALA A N 1
ATOM 4549 C CA . ALA A 1 626 ? 14.102 5.962 -21.507 1.00 92.69 626 ALA A CA 1
ATOM 4550 C C . ALA A 1 626 ? 13.971 6.949 -22.677 1.00 92.69 626 ALA A C 1
ATOM 4552 O O . ALA A 1 626 ? 14.800 7.845 -22.820 1.00 92.69 626 ALA A O 1
ATOM 4553 N N . ALA A 1 627 ? 12.875 6.893 -23.443 1.00 92.94 627 ALA A N 1
ATOM 4554 C CA . ALA A 1 627 ? 12.638 7.802 -24.573 1.00 92.94 627 ALA A CA 1
ATOM 4555 C C . ALA A 1 627 ? 12.553 9.294 -24.173 1.00 92.94 627 ALA A C 1
ATOM 4557 O O . ALA A 1 627 ? 12.751 10.180 -25.007 1.00 92.94 627 ALA A O 1
ATOM 4558 N N . ARG A 1 628 ? 12.276 9.592 -22.894 1.00 91.56 628 ARG A N 1
ATOM 4559 C CA . ARG A 1 628 ? 12.239 10.961 -22.340 1.00 91.56 628 ARG A CA 1
ATOM 4560 C C . ARG A 1 628 ? 13.554 11.375 -21.680 1.00 91.56 628 ARG A C 1
ATOM 4562 O O . ARG A 1 628 ? 13.731 12.545 -21.353 1.00 91.56 628 ARG A O 1
ATOM 4569 N N . SER A 1 629 ? 14.467 10.432 -21.482 1.00 91.88 629 SER A N 1
ATOM 4570 C CA . SER A 1 629 ? 15.764 10.668 -20.862 1.00 91.88 629 SER A CA 1
ATOM 4571 C C . SER A 1 629 ? 16.739 11.219 -21.894 1.00 91.88 629 SER A C 1
ATOM 4573 O O . SER A 1 629 ? 17.069 10.544 -22.869 1.00 91.88 629 SER A O 1
ATOM 4575 N N . ARG A 1 630 ? 17.262 12.428 -21.663 1.00 90.81 630 ARG A N 1
ATOM 4576 C CA . ARG A 1 630 ? 18.277 13.048 -22.530 1.00 90.81 630 ARG A CA 1
ATOM 4577 C C . ARG A 1 630 ? 19.494 12.142 -22.734 1.00 90.81 630 ARG A C 1
ATOM 4579 O O . ARG A 1 630 ? 20.061 12.144 -23.825 1.00 90.81 630 ARG A O 1
ATOM 4586 N N . LEU A 1 631 ? 19.869 11.360 -21.715 1.00 91.38 631 LEU A N 1
ATOM 4587 C CA . LEU A 1 631 ? 20.904 10.331 -21.826 1.00 91.38 631 LEU A CA 1
ATOM 4588 C C . LEU A 1 631 ? 20.604 9.388 -23.000 1.00 91.38 631 LEU A C 1
ATOM 4590 O O . LEU A 1 631 ? 21.388 9.312 -23.942 1.00 91.38 631 LEU A O 1
ATOM 4594 N N . MET A 1 632 ? 19.440 8.736 -22.996 1.00 92.12 632 MET A N 1
ATOM 4595 C CA . MET A 1 632 ? 19.091 7.764 -24.032 1.00 92.12 632 MET A CA 1
ATOM 4596 C C . MET A 1 632 ? 18.787 8.418 -25.381 1.00 92.12 632 MET A C 1
ATOM 4598 O O . MET A 1 632 ? 19.120 7.856 -26.419 1.00 92.12 632 MET A O 1
ATOM 4602 N N . GLN A 1 633 ? 18.234 9.633 -25.399 1.00 90.56 633 GLN A N 1
ATOM 4603 C CA . GLN A 1 633 ? 18.075 10.394 -26.642 1.00 90.56 633 GLN A CA 1
ATOM 4604 C C . GLN A 1 633 ? 19.431 10.680 -27.305 1.00 90.56 633 GLN A C 1
ATOM 4606 O O . GLN A 1 633 ? 19.530 10.693 -28.533 1.00 90.56 633 GLN A O 1
ATOM 4611 N N . LYS A 1 634 ? 20.493 10.881 -26.510 1.00 88.12 634 LYS A N 1
ATOM 4612 C CA . LYS A 1 634 ? 21.851 11.082 -27.025 1.00 88.12 634 LYS A CA 1
ATOM 4613 C C . LYS A 1 634 ? 22.517 9.780 -27.470 1.00 88.12 634 LYS A C 1
ATOM 4615 O O . LYS A 1 634 ? 23.177 9.797 -28.507 1.00 88.12 634 LYS A O 1
ATOM 4620 N N . LEU A 1 635 ? 22.354 8.694 -26.713 1.00 88.19 635 LEU A N 1
ATOM 4621 C CA . LEU A 1 635 ? 22.923 7.385 -27.052 1.00 88.19 635 LEU A CA 1
ATOM 4622 C C . LEU A 1 635 ? 22.192 6.718 -28.231 1.00 88.19 635 LEU A C 1
ATOM 4624 O O . LEU A 1 635 ? 22.818 6.026 -29.025 1.00 88.19 635 LEU A O 1
ATOM 4628 N N . GLY A 1 636 ? 20.886 6.944 -28.372 1.00 87.56 636 GLY A N 1
ATOM 4629 C CA . GLY A 1 636 ? 20.032 6.277 -29.354 1.00 87.56 636 GLY A CA 1
ATOM 4630 C C . GLY A 1 636 ? 19.795 4.797 -29.032 1.00 87.56 636 GLY A C 1
ATOM 4631 O O . GLY A 1 636 ? 20.630 4.141 -28.414 1.00 87.56 636 GLY A O 1
ATOM 4632 N N . ALA A 1 637 ? 18.652 4.259 -29.460 1.00 89.06 637 ALA A N 1
ATOM 4633 C CA . ALA A 1 637 ? 18.329 2.836 -29.335 1.00 89.06 637 ALA A CA 1
ATOM 4634 C C . ALA A 1 637 ? 18.208 2.195 -30.726 1.00 89.06 637 ALA A C 1
ATOM 4636 O O . ALA A 1 637 ? 17.462 2.726 -31.558 1.00 89.06 637 ALA A O 1
ATOM 4637 N N . PRO A 1 638 ? 18.923 1.093 -31.006 1.00 87.94 638 PRO A N 1
ATOM 4638 C CA . PRO A 1 638 ? 18.734 0.333 -32.233 1.00 87.94 638 PRO A CA 1
ATOM 4639 C C . PRO A 1 638 ? 17.405 -0.431 -32.194 1.00 87.94 638 PRO A C 1
ATOM 4641 O O . PRO A 1 638 ? 16.817 -0.644 -31.131 1.00 87.94 638 PRO A O 1
ATOM 4644 N N . CYS A 1 639 ? 16.923 -0.836 -33.367 1.00 88.25 639 CYS A N 1
ATOM 4645 C CA . CYS A 1 639 ? 15.792 -1.752 -33.486 1.00 88.25 639 CYS A CA 1
ATOM 4646 C C . CYS A 1 639 ? 16.031 -3.029 -32.666 1.00 88.25 639 CYS A C 1
ATOM 4648 O O . CYS A 1 639 ? 17.107 -3.614 -32.775 1.00 88.25 639 CYS A O 1
ATOM 4650 N N . ARG A 1 640 ? 15.035 -3.468 -31.885 1.00 88.81 640 ARG A N 1
ATOM 4651 C CA . ARG A 1 640 ? 15.139 -4.672 -31.043 1.00 88.81 640 ARG A CA 1
ATOM 4652 C C . ARG A 1 640 ? 14.205 -5.796 -31.481 1.00 88.81 640 ARG A C 1
ATOM 4654 O O . ARG A 1 640 ? 14.605 -6.953 -31.466 1.00 88.81 640 ARG A O 1
ATOM 4661 N N . PHE A 1 641 ? 12.963 -5.461 -31.821 1.00 86.81 641 PHE A N 1
ATOM 4662 C CA . PHE A 1 641 ? 11.960 -6.442 -32.242 1.00 86.81 641 PHE A CA 1
ATOM 4663 C C . PHE A 1 641 ? 11.862 -6.454 -33.775 1.00 86.81 641 PHE A C 1
ATOM 4665 O O . PHE A 1 641 ? 12.881 -6.512 -34.457 1.00 86.81 641 PHE A O 1
ATOM 4672 N N . ASP A 1 642 ? 10.655 -6.358 -34.333 1.00 81.19 642 ASP A N 1
ATOM 4673 C CA . ASP A 1 642 ? 10.454 -6.162 -35.767 1.00 81.19 642 ASP A CA 1
ATOM 4674 C C . ASP A 1 642 ? 10.245 -4.675 -36.089 1.00 81.19 642 ASP A C 1
ATOM 4676 O O . ASP A 1 642 ? 9.340 -4.015 -35.569 1.00 81.19 642 ASP A O 1
ATOM 4680 N N . CYS A 1 643 ? 11.097 -4.139 -36.962 1.00 78.19 643 CYS A N 1
ATOM 4681 C CA . CYS A 1 643 ? 10.984 -2.768 -37.438 1.00 78.19 643 CYS A CA 1
ATOM 4682 C C . CYS A 1 643 ? 10.238 -2.625 -38.768 1.00 78.19 643 CYS A C 1
ATOM 4684 O O . CYS A 1 643 ? 9.971 -1.487 -39.132 1.00 78.19 643 CYS A O 1
ATOM 4686 N N . ALA A 1 644 ? 9.875 -3.698 -39.482 1.00 67.19 644 ALA A N 1
ATOM 4687 C CA . ALA A 1 644 ? 8.972 -3.686 -40.645 1.00 67.19 644 ALA A CA 1
ATOM 4688 C C . ALA A 1 644 ? 9.129 -2.472 -41.604 1.00 67.19 644 ALA A C 1
ATOM 4690 O O . ALA A 1 644 ? 8.162 -1.786 -41.936 1.00 67.19 644 ALA A O 1
ATOM 4691 N N . GLY A 1 645 ? 10.363 -2.156 -42.024 1.00 70.19 645 GLY A N 1
ATOM 4692 C CA . GLY A 1 645 ? 10.664 -1.033 -42.935 1.00 70.19 645 GLY A CA 1
ATOM 4693 C C . GLY A 1 645 ? 10.850 0.346 -42.276 1.00 70.19 645 GLY A C 1
ATOM 4694 O O . GLY A 1 645 ? 10.982 1.351 -42.971 1.00 70.19 645 GLY A O 1
ATOM 4695 N N . GLN A 1 646 ? 10.874 0.412 -40.947 1.00 73.31 646 GLN A N 1
ATOM 4696 C CA . GLN A 1 646 ? 11.142 1.617 -40.157 1.00 73.31 646 GLN A CA 1
ATOM 4697 C C . GLN A 1 646 ? 12.647 1.854 -39.978 1.00 73.31 646 GLN A C 1
ATOM 4699 O O . GLN A 1 646 ? 13.480 1.009 -40.304 1.00 73.31 646 GLN A O 1
ATOM 4704 N N . SER A 1 647 ? 13.004 3.023 -39.434 1.00 76.56 647 SER A N 1
ATOM 4705 C CA . SER A 1 647 ? 14.396 3.367 -39.126 1.00 76.56 647 SER A CA 1
ATOM 4706 C C . SER A 1 647 ? 15.043 2.312 -38.225 1.00 76.56 647 SER A C 1
ATOM 4708 O O . SER A 1 647 ? 14.468 1.927 -37.203 1.00 76.56 647 SER A O 1
ATOM 4710 N N . ALA A 1 648 ? 16.281 1.931 -38.556 1.00 81.44 648 ALA A N 1
ATOM 4711 C CA . ALA A 1 648 ? 17.122 1.044 -37.748 1.00 81.44 648 ALA A CA 1
ATOM 4712 C C . ALA A 1 648 ? 17.420 1.597 -36.339 1.00 81.44 648 ALA A C 1
ATOM 4714 O O . ALA A 1 648 ? 17.918 0.867 -35.490 1.00 81.44 648 ALA A O 1
ATOM 4715 N N . TRP A 1 649 ? 17.120 2.878 -36.099 1.00 85.31 649 TRP A N 1
ATOM 4716 C CA . TRP A 1 649 ? 17.302 3.582 -34.831 1.00 85.31 649 TRP A CA 1
ATOM 4717 C C . TRP A 1 649 ? 16.033 4.321 -34.422 1.00 85.31 649 TRP A C 1
ATOM 4719 O O . TRP A 1 649 ? 15.299 4.822 -35.280 1.00 85.31 649 TRP A O 1
ATOM 4729 N N . ALA A 1 650 ? 15.824 4.432 -33.115 1.00 89.31 650 ALA A N 1
ATOM 4730 C CA . ALA A 1 650 ? 14.664 5.080 -32.539 1.00 89.31 650 ALA A CA 1
ATOM 4731 C C . ALA A 1 650 ? 14.528 6.553 -32.971 1.00 89.31 650 ALA A C 1
ATOM 4733 O O . ALA A 1 650 ? 15.500 7.310 -32.894 1.00 89.31 650 ALA A O 1
ATOM 4734 N N . PRO A 1 651 ? 13.324 6.999 -33.376 1.00 87.12 651 PRO A N 1
ATOM 4735 C CA . PRO A 1 651 ? 13.100 8.352 -33.891 1.00 87.12 651 PRO A CA 1
ATOM 4736 C C . PRO A 1 651 ? 13.116 9.429 -32.799 1.00 87.12 651 PRO A C 1
ATOM 4738 O O . PRO A 1 651 ? 13.274 10.607 -33.103 1.00 87.12 651 PRO A O 1
ATOM 4741 N N . TRP A 1 652 ? 12.950 9.037 -31.534 1.00 87.62 652 TRP A N 1
ATOM 4742 C CA . TRP A 1 652 ? 13.087 9.921 -30.375 1.00 87.62 652 TRP A CA 1
ATOM 4743 C C . TRP A 1 652 ? 14.557 10.149 -29.977 1.00 87.62 652 TRP A C 1
ATOM 4745 O O . TRP A 1 652 ? 14.839 10.985 -29.121 1.00 87.62 652 TRP A O 1
ATOM 4755 N N . GLY A 1 653 ? 15.498 9.426 -30.593 1.00 77.00 653 GLY A N 1
ATOM 4756 C CA . GLY A 1 653 ? 16.930 9.657 -30.454 1.00 77.00 653 GLY A CA 1
ATOM 4757 C C . GLY A 1 653 ? 17.466 10.722 -31.413 1.00 77.00 653 GLY A C 1
ATOM 4758 O O . GLY A 1 653 ? 16.792 11.190 -32.330 1.00 77.00 653 GLY A O 1
ATOM 4759 N N . MET A 1 654 ? 18.725 11.100 -31.218 1.00 70.06 654 MET A N 1
ATOM 4760 C CA . MET A 1 654 ? 19.452 11.967 -32.144 1.00 70.06 654 MET A CA 1
ATOM 4761 C C . MET A 1 654 ? 19.594 11.300 -33.522 1.00 70.06 654 MET A C 1
ATOM 4763 O O . MET A 1 654 ? 19.865 10.103 -33.622 1.00 70.06 654 MET A O 1
ATOM 4767 N N . ALA A 1 655 ? 19.465 12.088 -34.596 1.00 63.06 655 ALA A N 1
ATOM 4768 C CA . ALA A 1 655 ? 19.669 11.606 -35.963 1.00 63.06 655 ALA A CA 1
ATOM 4769 C C . ALA A 1 655 ? 21.050 10.943 -36.128 1.00 63.06 655 ALA A C 1
ATOM 4771 O O . ALA A 1 655 ? 22.023 11.359 -35.497 1.00 63.06 655 ALA A O 1
ATOM 4772 N N . GLY A 1 656 ? 21.166 9.956 -37.026 1.00 57.38 656 GLY A N 1
ATOM 4773 C CA . GLY A 1 656 ? 22.386 9.150 -37.201 1.00 57.38 656 GLY A CA 1
ATOM 4774 C C . GLY A 1 656 ? 23.683 9.948 -37.436 1.00 57.38 656 GLY A C 1
ATOM 4775 O O . GLY A 1 656 ? 24.756 9.502 -37.039 1.00 57.38 656 GLY A O 1
ATOM 4776 N N . ALA A 1 657 ? 23.598 11.154 -38.007 1.00 55.28 657 ALA A N 1
ATOM 4777 C CA . ALA A 1 657 ? 24.739 12.056 -38.208 1.00 55.28 657 ALA A CA 1
ATOM 4778 C C . ALA A 1 657 ? 25.264 12.711 -36.905 1.00 55.28 657 ALA A C 1
ATOM 4780 O O . ALA A 1 657 ? 26.424 13.123 -36.841 1.00 55.28 657 ALA A O 1
ATOM 4781 N N . SER A 1 658 ? 24.434 12.760 -35.858 1.00 63.59 658 SER A N 1
ATOM 4782 C CA . SER A 1 658 ? 24.691 13.392 -34.552 1.00 63.59 658 SER A CA 1
ATOM 4783 C C . SER A 1 658 ? 25.021 12.385 -33.439 1.00 63.59 658 SER A C 1
ATOM 4785 O O . SER A 1 658 ? 25.019 12.745 -32.250 1.00 63.59 658 SER A O 1
ATOM 4787 N N . ARG A 1 659 ? 25.296 11.130 -33.827 1.00 66.31 659 ARG A N 1
ATOM 4788 C CA . ARG A 1 659 ? 25.724 10.042 -32.937 1.00 66.31 659 ARG A CA 1
ATOM 4789 C C . ARG A 1 659 ? 26.942 10.435 -32.108 1.00 66.31 659 ARG A C 1
ATOM 4791 O O . ARG A 1 659 ? 27.736 11.289 -32.521 1.00 66.31 659 ARG A O 1
ATOM 4798 N N . HIS A 1 660 ? 27.046 9.848 -30.921 1.00 72.81 660 HIS A N 1
ATOM 4799 C CA . HIS A 1 660 ? 28.173 10.080 -30.029 1.00 72.81 660 HIS A CA 1
ATOM 4800 C C . HIS A 1 660 ? 29.477 9.732 -30.780 1.00 72.81 660 HIS A C 1
ATOM 4802 O O . HIS A 1 660 ? 29.462 8.797 -31.585 1.00 72.81 660 HIS A O 1
ATOM 4808 N N . PRO A 1 661 ? 30.582 10.484 -30.620 1.00 65.25 661 PRO A N 1
ATOM 4809 C CA . PRO A 1 661 ? 31.830 10.209 -31.345 1.00 65.25 661 PRO A CA 1
ATOM 4810 C C . PRO A 1 661 ? 32.299 8.746 -31.235 1.00 65.25 661 PRO A C 1
ATOM 4812 O O . PRO A 1 661 ? 32.791 8.177 -32.206 1.00 65.25 661 PRO A O 1
ATOM 4815 N N . GLU A 1 662 ? 32.044 8.122 -30.092 1.00 63.38 662 GLU A N 1
ATOM 4816 C CA . GLU A 1 662 ? 32.327 6.733 -29.744 1.00 63.38 662 GLU A CA 1
ATOM 4817 C C . GLU A 1 662 ? 31.485 5.722 -30.549 1.00 63.38 662 GLU A C 1
ATOM 4819 O O . GLU A 1 662 ? 31.890 4.575 -30.697 1.00 63.38 662 GLU A O 1
ATOM 4824 N N . ASP A 1 663 ? 30.374 6.126 -31.169 1.00 63.75 663 ASP A N 1
ATOM 4825 C CA . ASP A 1 663 ? 29.524 5.267 -32.013 1.00 63.75 663 ASP A CA 1
ATOM 4826 C C . ASP A 1 663 ? 30.067 5.105 -33.447 1.00 63.75 663 ASP A C 1
ATOM 4828 O O . ASP A 1 663 ? 29.443 4.458 -34.289 1.00 63.75 663 ASP A O 1
ATOM 4832 N N . ARG A 1 664 ? 31.210 5.730 -33.759 1.00 62.34 664 ARG A N 1
ATOM 4833 C CA . ARG A 1 664 ? 31.839 5.713 -35.093 1.00 62.34 664 ARG A CA 1
ATOM 4834 C C . ARG A 1 664 ? 32.904 4.615 -35.254 1.00 62.34 664 ARG A C 1
ATOM 4836 O O . ARG A 1 664 ? 33.617 4.612 -36.253 1.00 62.34 664 ARG A O 1
ATOM 4843 N N . GLY A 1 665 ? 32.959 3.677 -34.303 1.00 61.16 665 GLY A N 1
ATOM 4844 C CA . GLY A 1 665 ? 33.906 2.561 -34.244 1.00 61.16 665 GLY A CA 1
ATOM 4845 C C . GLY A 1 665 ? 35.199 2.920 -33.502 1.00 61.16 665 GLY A C 1
ATOM 4846 O O . GLY A 1 665 ? 35.802 3.959 -33.757 1.00 61.16 665 GLY A O 1
ATOM 4847 N N . GLY A 1 666 ? 35.625 2.065 -32.568 1.00 70.94 666 GLY A N 1
ATOM 4848 C CA . GLY A 1 666 ? 36.850 2.248 -31.782 1.00 70.94 666 GLY A CA 1
ATOM 4849 C C . GLY A 1 666 ? 36.819 1.522 -30.432 1.00 70.94 666 GLY A C 1
ATOM 4850 O O . GLY A 1 666 ? 35.873 0.805 -30.121 1.00 70.94 666 GLY A O 1
ATOM 4851 N N . ALA A 1 667 ? 37.851 1.727 -29.606 1.00 74.31 667 ALA A N 1
ATOM 4852 C CA . ALA A 1 667 ? 38.015 1.050 -28.309 1.00 74.31 667 ALA A CA 1
ATOM 4853 C C . ALA A 1 667 ? 36.962 1.428 -27.241 1.00 74.31 667 ALA A C 1
ATOM 4855 O O . ALA A 1 667 ? 36.831 0.730 -26.239 1.00 74.31 667 ALA A O 1
ATOM 4856 N N . PHE A 1 668 ? 36.219 2.521 -27.451 1.00 79.00 668 PHE A N 1
ATOM 4857 C CA . PHE A 1 668 ? 35.267 3.084 -26.485 1.00 79.00 668 PHE A CA 1
ATOM 4858 C C . PHE A 1 668 ? 33.802 2.999 -26.945 1.00 79.00 668 PHE A C 1
ATOM 4860 O O . PHE A 1 668 ? 32.916 3.529 -26.277 1.00 79.00 668 PHE A O 1
ATOM 4867 N N . SER A 1 669 ? 33.523 2.324 -28.065 1.00 84.56 669 SER A N 1
ATOM 4868 C CA . SER A 1 669 ? 32.164 2.177 -28.599 1.00 84.56 669 SER A CA 1
ATOM 4869 C C . SER A 1 669 ? 31.231 1.429 -27.642 1.00 84.56 669 SER A C 1
ATOM 4871 O O . SER A 1 669 ? 31.653 0.504 -26.951 1.00 84.56 669 SER A O 1
ATOM 4873 N N . LEU A 1 670 ? 29.957 1.827 -27.624 1.00 87.19 670 LEU A N 1
ATOM 4874 C CA . LEU A 1 670 ? 28.884 1.086 -26.957 1.00 87.19 670 LEU A CA 1
ATOM 4875 C C . LEU A 1 670 ? 28.304 0.038 -27.907 1.00 87.19 670 LEU A C 1
ATOM 4877 O O . LEU A 1 670 ? 27.936 0.384 -29.038 1.00 87.19 670 LEU A O 1
ATOM 4881 N N . SER A 1 671 ? 28.179 -1.201 -27.431 1.00 88.69 671 SER A N 1
ATOM 4882 C CA . SER A 1 671 ? 27.438 -2.244 -28.145 1.00 88.69 671 SER A CA 1
ATOM 4883 C C . SER A 1 671 ? 25.926 -2.006 -28.075 1.00 88.69 671 SER A C 1
ATOM 4885 O O . SER A 1 671 ? 25.431 -1.239 -27.243 1.00 88.69 671 SER A O 1
ATOM 4887 N N . ASP A 1 672 ? 25.174 -2.680 -28.943 1.00 87.38 672 ASP A N 1
ATOM 4888 C CA . ASP A 1 672 ? 23.711 -2.610 -28.927 1.00 87.38 672 ASP A CA 1
ATOM 4889 C C . ASP A 1 672 ? 23.135 -3.184 -27.619 1.00 87.38 672 ASP A C 1
ATOM 4891 O O . ASP A 1 672 ? 22.243 -2.574 -27.028 1.00 87.38 672 ASP A O 1
ATOM 4895 N N . ASP A 1 673 ? 23.719 -4.266 -27.093 1.00 89.69 673 ASP A N 1
ATOM 4896 C CA . ASP A 1 673 ? 23.340 -4.853 -25.798 1.00 89.69 673 ASP A CA 1
ATOM 4897 C C . ASP A 1 673 ? 23.564 -3.889 -24.629 1.00 89.69 673 ASP A C 1
ATOM 4899 O O . ASP A 1 673 ? 22.772 -3.836 -23.689 1.00 89.69 673 ASP A O 1
ATOM 4903 N N . GLU A 1 674 ? 24.633 -3.095 -24.669 1.00 92.44 674 GLU A N 1
ATOM 4904 C CA . GLU A 1 674 ? 24.925 -2.104 -23.631 1.00 92.44 674 GLU A CA 1
ATOM 4905 C C . GLU A 1 674 ? 23.947 -0.935 -23.674 1.00 92.44 674 GLU A C 1
ATOM 4907 O O . GLU A 1 674 ? 23.503 -0.466 -22.625 1.00 92.44 674 GLU A O 1
ATOM 4912 N N . ARG A 1 675 ? 23.545 -0.502 -24.875 1.00 92.06 675 ARG A N 1
ATOM 4913 C CA . ARG A 1 675 ? 22.472 0.490 -25.036 1.00 92.06 675 ARG A CA 1
ATOM 4914 C C . ARG A 1 675 ? 21.152 -0.041 -24.503 1.00 92.06 675 ARG A C 1
ATOM 4916 O O . ARG A 1 675 ? 20.465 0.685 -23.792 1.00 92.06 675 ARG A O 1
ATOM 4923 N N . GLN A 1 676 ? 20.814 -1.294 -24.808 1.00 91.31 676 GLN A N 1
ATOM 4924 C CA . GLN A 1 676 ? 19.602 -1.935 -24.299 1.00 91.31 676 GLN A CA 1
ATOM 4925 C C . GLN A 1 676 ? 19.647 -2.101 -22.777 1.00 91.31 676 GLN A C 1
ATOM 4927 O O . GLN A 1 676 ? 18.661 -1.815 -22.105 1.00 91.31 676 GLN A O 1
ATOM 4932 N N . ARG A 1 677 ? 20.807 -2.441 -22.205 1.00 93.50 677 ARG A N 1
ATOM 4933 C CA . ARG A 1 677 ? 20.993 -2.517 -20.750 1.00 93.50 677 ARG A CA 1
ATOM 4934 C C . ARG A 1 677 ? 20.789 -1.161 -20.067 1.00 93.50 677 ARG A C 1
ATOM 4936 O O . ARG A 1 677 ? 20.111 -1.104 -19.046 1.00 93.50 677 ARG A O 1
ATOM 4943 N N . ILE A 1 678 ? 21.330 -0.075 -20.628 1.00 94.50 678 ILE A N 1
ATOM 4944 C CA . ILE A 1 678 ? 21.090 1.289 -20.125 1.00 94.50 678 ILE A CA 1
ATOM 4945 C C . ILE A 1 678 ? 19.611 1.665 -20.280 1.00 94.50 678 ILE A C 1
ATOM 4947 O O . ILE A 1 678 ? 19.029 2.220 -19.352 1.00 94.50 678 ILE A O 1
ATOM 4951 N N . LEU A 1 679 ? 18.994 1.347 -21.422 1.00 94.12 679 LEU A N 1
ATOM 4952 C CA . LEU A 1 679 ? 17.575 1.593 -21.675 1.00 94.12 679 LEU A CA 1
ATOM 4953 C C . LEU A 1 679 ? 16.701 0.905 -20.623 1.00 94.12 679 LEU A C 1
ATOM 4955 O O . LEU A 1 679 ? 15.882 1.561 -19.992 1.00 94.12 679 LEU A O 1
ATOM 4959 N N . GLU A 1 680 ? 16.888 -0.389 -20.388 1.00 92.44 680 GLU A N 1
ATOM 4960 C CA . GLU A 1 680 ? 16.087 -1.151 -19.425 1.00 92.44 680 GLU A CA 1
ATOM 4961 C C . GLU A 1 680 ? 16.345 -0.723 -17.974 1.00 92.44 680 GLU A C 1
ATOM 4963 O O . GLU A 1 680 ? 15.409 -0.684 -17.175 1.00 92.44 680 GLU A O 1
ATOM 4968 N N . TRP A 1 681 ? 17.571 -0.315 -17.630 1.00 91.62 681 TRP A N 1
ATOM 4969 C CA . TRP A 1 681 ? 17.835 0.328 -16.340 1.00 91.62 681 TRP A CA 1
ATOM 4970 C C . TRP A 1 681 ? 17.013 1.614 -16.177 1.00 91.62 681 TRP A C 1
ATOM 4972 O O . TRP A 1 681 ? 16.387 1.816 -15.140 1.00 91.62 681 TRP A O 1
ATOM 4982 N N . LEU A 1 682 ? 16.935 2.463 -17.208 1.00 91.06 682 LEU A N 1
ATOM 4983 C CA . LEU A 1 682 ? 16.093 3.664 -17.171 1.00 91.06 682 LEU A CA 1
ATOM 4984 C C . LEU A 1 682 ? 14.609 3.303 -17.033 1.00 91.06 682 LEU A C 1
ATOM 4986 O O . LEU A 1 682 ? 13.918 3.903 -16.213 1.00 91.06 682 LEU A O 1
ATOM 4990 N N . GLU A 1 683 ? 14.126 2.325 -17.802 1.00 89.75 683 GLU A N 1
ATOM 4991 C CA . GLU A 1 683 ? 12.724 1.879 -17.795 1.00 89.75 683 GLU A CA 1
ATOM 4992 C C . GLU A 1 683 ? 12.297 1.239 -16.464 1.00 89.75 683 GLU A C 1
ATOM 4994 O O . GLU A 1 683 ? 11.145 1.365 -16.064 1.00 89.75 683 GLU A O 1
ATOM 4999 N N . THR A 1 684 ? 13.223 0.621 -15.728 1.00 85.06 684 THR A N 1
ATOM 5000 C CA . THR A 1 684 ? 12.965 0.037 -14.396 1.00 85.06 684 THR A CA 1
ATOM 5001 C C . THR A 1 684 ? 13.011 1.054 -13.250 1.00 85.06 684 THR A C 1
ATOM 5003 O O . THR A 1 684 ? 12.995 0.678 -12.079 1.00 85.06 684 THR A O 1
ATOM 5006 N N . GLY A 1 685 ? 13.052 2.354 -13.560 1.00 82.81 685 GLY A N 1
ATOM 5007 C CA . GLY A 1 685 ? 13.105 3.420 -12.556 1.00 82.81 685 GLY A CA 1
ATOM 5008 C C . GLY A 1 685 ? 14.524 3.816 -12.151 1.00 82.81 685 GLY A C 1
ATOM 5009 O O . GLY A 1 685 ? 14.690 4.525 -11.165 1.00 82.81 685 GLY A O 1
ATOM 5010 N N . ALA A 1 686 ? 15.536 3.410 -12.923 1.00 85.19 686 ALA A N 1
ATOM 5011 C CA . ALA A 1 686 ? 16.941 3.722 -12.686 1.00 85.19 686 ALA A CA 1
ATOM 5012 C C . ALA A 1 686 ? 17.432 3.348 -11.268 1.00 85.19 686 ALA A C 1
ATOM 5014 O O . ALA A 1 686 ? 18.039 4.191 -10.603 1.00 85.19 686 ALA A O 1
ATOM 5015 N N . PRO A 1 687 ? 17.192 2.110 -10.783 1.00 79.19 687 PRO A N 1
ATOM 5016 C CA . PRO A 1 687 ? 17.530 1.727 -9.415 1.00 79.19 687 PRO A CA 1
ATOM 5017 C C . PRO A 1 687 ? 19.041 1.793 -9.140 1.00 79.19 687 PRO A C 1
ATOM 5019 O O . PRO A 1 687 ? 19.874 1.605 -10.034 1.00 79.19 687 PRO A O 1
ATOM 5022 N N . PHE A 1 688 ? 19.382 2.024 -7.872 1.00 77.12 688 PHE A N 1
ATOM 5023 C CA . PHE A 1 688 ? 20.731 1.906 -7.323 1.00 77.12 688 PHE A CA 1
ATOM 5024 C C . PHE A 1 688 ? 20.671 1.024 -6.084 1.00 77.12 688 PHE A C 1
ATOM 5026 O O . PHE A 1 688 ? 19.976 1.349 -5.124 1.00 77.12 688 PHE A O 1
ATOM 5033 N N . VAL A 1 689 ? 21.414 -0.077 -6.110 1.00 68.44 689 VAL A N 1
ATOM 5034 C CA . VAL A 1 689 ? 21.498 -1.031 -5.005 1.00 68.44 689 VAL A CA 1
ATOM 5035 C C . VAL A 1 689 ? 22.885 -0.898 -4.374 1.00 68.44 689 VAL A C 1
ATOM 5037 O O . VAL A 1 689 ? 23.879 -0.672 -5.066 1.00 68.44 689 VAL A O 1
ATOM 5040 N N . LYS A 1 690 ? 22.970 -0.956 -3.041 1.00 51.75 690 LYS A N 1
ATOM 5041 C CA . LYS A 1 690 ? 24.256 -0.873 -2.336 1.00 51.75 690 LYS A CA 1
ATOM 5042 C C . LYS A 1 690 ? 25.088 -2.135 -2.629 1.00 51.75 690 LYS A C 1
ATOM 5044 O O . LYS A 1 690 ? 24.542 -3.233 -2.529 1.00 51.75 690 LYS A O 1
ATOM 5049 N N . PRO A 1 691 ? 26.412 -2.021 -2.855 1.00 46.44 691 PRO A N 1
ATOM 5050 C CA . PRO A 1 691 ? 27.282 -3.188 -2.974 1.00 46.44 691 PRO A CA 1
ATOM 5051 C C . PRO A 1 691 ? 27.120 -4.150 -1.783 1.00 46.44 691 PRO A C 1
ATOM 5053 O O . PRO A 1 691 ? 27.317 -3.749 -0.633 1.00 46.44 691 PRO A O 1
ATOM 5056 N N . GLY A 1 692 ? 26.769 -5.408 -2.066 1.00 44.94 692 GLY A N 1
ATOM 5057 C CA . GLY A 1 692 ? 26.598 -6.473 -1.069 1.00 44.94 692 GLY A CA 1
ATOM 5058 C C . GLY A 1 692 ? 25.168 -6.691 -0.561 1.00 44.94 692 GLY A C 1
ATOM 5059 O O . GLY A 1 692 ? 24.968 -7.603 0.236 1.00 44.94 692 GLY A O 1
ATOM 5060 N N . ALA A 1 693 ? 24.186 -5.904 -1.010 1.00 46.22 693 ALA A N 1
ATOM 5061 C CA . ALA A 1 693 ? 22.783 -6.290 -0.884 1.00 46.22 693 ALA A CA 1
ATOM 5062 C C . ALA A 1 693 ? 22.475 -7.371 -1.933 1.00 46.22 693 ALA A C 1
ATOM 5064 O O . ALA A 1 693 ? 22.835 -7.216 -3.102 1.00 46.22 693 ALA A O 1
ATOM 5065 N N . ALA A 1 694 ? 21.889 -8.486 -1.504 1.00 36.28 694 ALA A N 1
ATOM 5066 C CA . ALA A 1 694 ? 21.363 -9.483 -2.425 1.00 36.28 694 ALA A CA 1
ATOM 5067 C C . ALA A 1 694 ? 19.954 -9.032 -2.850 1.00 36.28 694 ALA A C 1
ATOM 5069 O O . ALA A 1 694 ? 19.166 -8.727 -1.956 1.00 36.28 694 ALA A O 1
ATOM 5070 N N . PRO A 1 695 ? 19.657 -8.926 -4.157 1.00 41.19 695 PRO A N 1
ATOM 5071 C CA . PRO A 1 695 ? 18.279 -8.910 -4.635 1.00 41.19 695 PRO A CA 1
ATOM 5072 C C . PRO A 1 695 ? 17.621 -10.296 -4.515 1.00 41.19 695 PRO A C 1
ATOM 5074 O O . PRO A 1 695 ? 18.342 -11.271 -4.189 1.00 41.19 695 PRO A O 1
#

Radius of gyration: 30.74 Å; chains: 1; bounding box: 70×103×106 Å

Foldseek 3Di:
DDDDDDDDDDDDDDDDDDPDPPPPPPPDQFDPVVPPDALQFQKKKFKKFQFFLAQDFQADDDDWGFPIATWMFGGLFQNTDIDGQAPARGKGWFAKDADQALFKMWTFMDRHPVGATFIKIFGPDPPQDHQADPVGDGDRRMDTQEDDDKHWHHWDAAQVQKIKTWIFDPFAAAAFFLPGFETFIWIAHNNNHDIFTQDQHRHYWFQWDFDQLRWIWTWTFADDDQDTWTFIWTGASQSFDDIGGLAEAPDSQWGFHNWDADPVGKIKGAIAGTSRRHQWFAIWIQDPVRYTYGQAPQTDHHFDWRQLWTWHQWDATDVGWTWTWTWHQPPGTDGSVCSVVSHGTFTFIWTADRNHRDTDTSYGDPSMHTGNMDGSHNRDSHDPPRDHDDHQPPVDPDWFEKEKEFADPVLLVVAFWKKWKWWQDTSLFANDGPPQRFGRFTWQFFAQQQQPRDGDDRIHTQDNRRIAIAGAAASTFMKMFGAHQLGFGPDIQSGTDHGGIRHYDAYHHRPDPDPGHPPRCVDPNVVGRHGYRHDPPVSIGHDACVPQPLVLCCFQPVVVVAAAPVHAHPWDQAPVRDTDGHHSHQPDDPQGGPNLCRQSHKRFDADPPPRDTPDIDRRAADALGLLPGVVLLQQWGARDHDPPPHDRTDPSHDDPVNHDPLCVDDRNHDDNVSSVSVSVCRNSRVGHHGPPRDD

Secondary structure (DSSP, 8-state):
----------------------------SSPPTTTSS-SS-S-EEEEEEE--SSS--SSSPPP--TT-EEEEEESSSTTPEEEESS--SS-EEEEEEE-TTSSEEEEEEE-STTS--EEEEEE--GGG--SB-TTS-B-TTEEE---SSSEEEEEEE-TTS-EEEEEE-TTSBBPTTSSSB-EEEEEE-TTS---EES---SS-EEEEEE-TTSPEEEEEEEEETTEEEEEEEEE-TTS-S--EE---BSSTTEEEEEEEE-TTS-EEEEEEETT-S---BEEEEE-TTS-EEE-STT--SSSS-BTT-EEEEEEE-TTS-EEEEEE--TTS-B-GGGGGGT-----EEEEE-TTT--EEEEE--TTEEEEEEEE-S---SS-TT--PPPP-TTS-SS-SEEEEEE--HHHHHTT--EEEEEEEPBTTT--S---SS----EEEP-B-TTSSS---BSEEE--TTSEEEEEE-TTS-EEEEEE-TTS-EEEE-SS-B--STT-EEEESSTT--SSSPSSGGGSHHHHSPPEE----GGGSB---IIIIIHHHHIIIIITTTSSSSS--TT-EE-TTS-EE-------EETTEEHHHHHHT-EEEEE-TTT--EEEEEESS--TT-GGG-HHHHHH--B--S--TTS-SB-TTSPPGGG--GGGGSSTTPPPHHHHHHHHHHHHTT-----TT---